Protein 4RKS (pdb70)

B-factor: mean 32.68, std 11.6, range [15.78, 105.7]

InterPro domains:
  IPR014721 Small ribosomal subunit protein uS5 domain 2-type fold, subgroup [G3DSA:3.30.230.10] (2-177)
  IPR020568 Ribosomal protein uS5 domain 2-type superfamily [SSF54211] (7-161)
  IPR036554 GHMP kinase, C-terminal domain superfamily [G3DSA:3.30.70.890] (185-306)
  IPR036554 GHMP kinase, C-terminal domain superfamily [SSF55060] (191-299)
  IPR048470 Mevalonate-3-kinase, C-terminal domain [PF21433] (186-290)
  IPR048471 Mevalonate-3-kinase [NF040848] (1-317)
  IPR053859 Diphosphomevalonate decarboxylase-like N-terminal domain [PF22700] (10-156)

Foldseek 3Di:
DFFKWKWKWFAKDWLQFFAAALDLQLRATQFKTKIFGKDAPVNQQIKMKMKGADPAEWEEWQNHTDPCVSCLVVQLLQVLLVLCCVQHVGSHMYMYMDGGPDDIDFHLRSLLRVLQRSCLSVVPDDSQVSLSSSCSRPVNNLNTAFFGMWMWGDNNPDIGIDHQDALVLQPQKWKKKWAADDDFDDSVCRNVQLVVFPCNVVSRVVSVVLVVVLSVCSVVSVVLVSQQSSQVSQVVSQVSCVVSPHHQQDDLNVVVVVVQVVCCVVANKHWHDHGHNMIMIMHGNVCQVVVQPDDPSVRTHIGMMGGHGHMHIDNGD/DDAAFFKWKWKWFFKAWLQFFAAALDLQLRATQFKTKIAGKDFPVNQQIKMKMKGADPAEWEEEQRHTDPDCVPLVVQLLQVLQVLCCVRHVGSGIYMYMYGGDDDHRVQLRVLLRVLQRSCLSVVVDDSFVSVSSSVSSPNVNLCTAFHGMWMWGDNRPDTGIDDQDALVLCVQKKKKKWAADDDFDDSVVRRVQLCPFPCNVVSSVVSVVLVVVLSVCSVVSVVLSSLQSSQVSQVVSQVSSVVRPHHQQDDLNVVQVVVVVVCCVVPNKHWHDHRHNMIMIMHGNVCQVVVQPDDCSSRTDIDMMGGHGHMHIDNTD

Radius of gyration: 27.91 Å; Cα contacts (8 Å, |Δi|>4): 1442; chains: 2; bounding box: 72×51×67 Å

GO terms:
  GO:0016773 phosphotransferase activity, alcohol group as acceptor (F, IDA)
  GO:0019287 isopentenyl diphosphate biosynthetic process, mevalonate pathway (P, IDA)

Solvent-accessible surface area: 26992 Å² total; per-residue (Å²): 138,113,89,10,0,2,1,2,0,27,10,24,1,1,1,0,5,16,0,0,32,46,58,113,69,74,44,19,2,37,4,3,4,2,0,1,0,20,0,28,70,59,22,52,10,43,0,22,5,13,0,11,21,16,157,52,54,57,3,32,28,39,44,96,95,33,119,16,125,65,99,30,1,60,102,3,7,81,150,7,27,81,9,0,80,144,12,12,45,40,131,45,3,0,2,8,0,14,10,56,65,42,91,65,14,63,32,24,0,1,0,0,0,0,0,6,0,0,31,14,31,86,109,117,44,66,43,45,83,0,1,73,42,0,7,18,11,14,24,17,0,1,22,0,15,32,2,0,0,0,0,12,53,16,94,8,165,146,13,114,1,45,122,26,22,86,33,127,32,4,96,39,42,17,4,0,10,0,43,14,133,46,93,115,42,76,50,90,51,6,18,116,21,0,63,151,16,139,109,7,87,45,1,71,149,73,0,48,96,30,0,97,88,0,80,95,68,14,152,106,93,52,6,61,10,1,3,60,8,0,24,112,0,0,80,47,8,2,61,11,0,117,71,33,69,3,69,6,20,89,119,44,0,85,95,0,14,61,73,0,148,100,18,69,166,91,22,38,0,3,7,4,0,30,10,4,11,40,0,22,0,3,0,36,52,150,25,6,112,127,0,68,80,22,105,94,17,46,64,10,170,57,124,53,5,118,15,22,24,22,20,106,83,92,167,36,34,132,114,101,81,56,68,7,1,5,3,8,0,26,0,4,0,0,0,0,5,16,0,0,22,46,62,106,85,63,27,15,2,43,5,3,3,1,0,1,0,2,0,33,74,53,19,45,10,48,0,42,2,39,0,16,10,27,147,50,58,58,1,51,76,86,36,96,73,15,122,100,120,39,63,30,9,84,108,3,13,104,144,9,30,74,2,0,74,107,8,11,52,40,123,43,2,0,6,27,6,50,49,70,45,35,48,15,13,40,70,17,0,10,0,0,0,1,0,4,0,0,26,8,13,55,115,118,40,65,44,41,85,0,2,75,41,0,7,15,33,7,19,15,0,2,22,0,12,25,3,2,0,0,0,10,58,22,104,20,157,120,10,116,0,66,125,27,21,84,32,126,31,5,90,40,43,11,3,0,7,0,43,17,143,53,152,88,45,80,46,61,49,5,13,125,36,0,61,147,12,142,100,12,86,46,1,79,144,73,0,45,90,13,0,91,82,0,44,98,72,11,139,110,88,56,6,63,11,1,2,55,7,0,31,89,0,0,69,44,7,2,58,9,0,117,64,12,69,3,66,6,12,92,106,44,0,100,92,0,12,70,78,0,104,104,16,88,168,98,25,26,4,1,7,4,0,15,12,2,10,18,0,2,0,3,0,32,47,147,23,8,117,132,0,73,81,20,105,92,15,48,68,9,164,69,92,59,2,120,15,24,23,22,22,105,74,43,134,20,20

Nearest PDB structures (foldseek):
  4rks-assembly1_A  TM=1.003E+00  e=1.716E-68  Thermoplasma acidophilum DSM 1728
  4rkz-assembly1_A  TM=9.941E-01  e=1.306E-64  Thermoplasma acidophilum DSM 1728
  4rkz-assembly2_B  TM=9.879E-01  e=4.671E-62  Thermoplasma acidophilum DSM 1728
  3qt8-assembly1_B  TM=8.138E-01  e=3.590E-22  Staphylococcus epidermidis
  4dpt-assembly1_A  TM=8.075E-01  e=1.561E-21  Staphylococcus epidermidis

Structure (mmCIF, N/CA/C/O backbone):
data_4RKS
#
_entry.id   4RKS
#
_cell.length_a   147.990
_cell.length_b   61.190
_cell.length_c   103.950
_cell.angle_alpha   90.000
_cell.angle_beta   123.220
_cell.angle_gamma   90.000
#
_symmetry.space_group_name_H-M   'C 1 2 1'
#
loop_
_entity.id
_entity.type
_entity.pdbx_description
1 polymer 'Putative uncharacterized protein Ta1305'
2 non-polymer (R)-MEVALONATE
3 non-polymer 'SULFATE ION'
4 non-polymer 'ACETATE ION'
5 non-polymer GLYCEROL
6 water water
#
loop_
_atom_site.group_PDB
_atom_site.id
_atom_site.type_symbol
_atom_site.label_atom_id
_atom_site.label_alt_id
_atom_site.label_comp_id
_atom_site.label_asym_id
_atom_site.label_entity_id
_atom_site.label_seq_id
_atom_site.pdbx_PDB_ins_code
_atom_site.Cartn_x
_atom_site.Cartn_y
_atom_site.Cartn_z
_atom_site.occupancy
_atom_site.B_iso_or_equiv
_atom_site.auth_seq_id
_atom_site.auth_comp_id
_atom_site.auth_asym_id
_atom_site.auth_atom_id
_atom_site.pdbx_PDB_model_num
ATOM 1 N N . THR A 1 21 ? 17.181 10.986 -5.983 1.00 47.95 2 THR A N 1
ATOM 2 C CA . THR A 1 21 ? 18.359 11.784 -5.663 1.00 42.15 2 THR A CA 1
ATOM 3 C C . THR A 1 21 ? 18.474 12.069 -4.162 1.00 43.53 2 THR A C 1
ATOM 4 O O . THR A 1 21 ? 17.528 11.866 -3.401 1.00 45.14 2 THR A O 1
ATOM 8 N N . TYR A 1 22 ? 19.651 12.526 -3.741 1.00 40.76 3 TYR A N 1
ATOM 9 C CA . TYR A 1 22 ? 19.892 12.911 -2.350 1.00 32.33 3 TYR A CA 1
ATOM 10 C C . TYR A 1 22 ? 19.986 14.428 -2.224 1.00 28.13 3 TYR A C 1
ATOM 11 O O . TYR A 1 22 ? 19.952 15.138 -3.228 1.00 25.74 3 TYR A O 1
ATOM 20 N N . ARG A 1 23 ? 20.115 14.923 -0.994 1.00 25.42 4 ARG A N 1
ATOM 21 C CA . ARG A 1 23 ? 20.218 16.366 -0.760 1.00 21.95 4 ARG A CA 1
ATOM 22 C C . ARG A 1 23 ? 21.584 16.798 -0.225 1.00 21.62 4 ARG A C 1
ATOM 23 O O . ARG A 1 23 ? 22.013 17.913 -0.471 1.00 21.03 4 ARG A O 1
ATOM 31 N N . SER A 1 24 ? 22.270 15.910 0.495 1.00 20.72 5 SER A N 1
ATOM 32 C CA . SER A 1 24 ? 23.540 16.264 1.110 1.00 20.63 5 SER A CA 1
ATOM 33 C C . SER A 1 24 ? 24.388 15.052 1.469 1.00 22.90 5 SER A C 1
ATOM 34 O O . SER A 1 24 ? 23.894 13.928 1.550 1.00 20.31 5 SER A O 1
ATOM 37 N N . ILE A 1 25 ? 25.671 15.289 1.701 1.00 20.34 6 ILE A N 1
ATOM 38 C CA . ILE A 1 25 ? 26.542 14.243 2.225 1.00 25.23 6 ILE A CA 1
ATOM 39 C C . ILE A 1 25 ? 27.540 14.866 3.188 1.00 24.06 6 ILE A C 1
ATOM 40 O O . ILE A 1 25 ? 28.008 15.977 2.973 1.00 20.25 6 ILE A O 1
ATOM 45 N N . GLY A 1 26 ? 27.839 14.155 4.268 1.00 19.44 7 GLY A N 1
ATOM 46 C CA . GLY A 1 26 ? 28.822 14.608 5.225 1.00 21.03 7 GLY A CA 1
ATOM 47 C C . GLY A 1 26 ? 30.088 13.776 5.205 1.00 18.40 7 GLY A C 1
ATOM 48 O O . GLY A 1 26 ? 30.083 12.616 4.780 1.00 19.30 7 GLY A O 1
ATOM 49 N N . SER A 1 27 ? 31.181 14.363 5.668 1.00 18.83 8 SER A N 1
ATOM 50 C CA . SER A 1 27 ? 32.455 13.642 5.734 1.00 20.36 8 SER A CA 1
ATOM 51 C C . SER A 1 27 ? 33.310 14.189 6.865 1.00 19.80 8 SER A C 1
ATOM 52 O O . SER A 1 27 ? 32.978 15.216 7.443 1.00 25.28 8 SER A O 1
ATOM 55 N N . THR A 1 28 ? 34.414 13.504 7.163 1.00 16.75 9 THR A N 1
ATOM 56 C CA . THR A 1 28 ? 35.307 13.850 8.277 1.00 18.85 9 THR A CA 1
ATOM 57 C C . THR A 1 28 ? 36.764 13.534 7.887 1.00 16.58 9 THR A C 1
ATOM 58 O O . THR A 1 28 ? 37.023 12.485 7.330 1.00 22.78 9 THR A O 1
ATOM 62 N N . ALA A 1 29 ? 37.708 14.428 8.165 1.00 21.60 10 ALA A N 1
ATOM 63 C CA . ALA A 1 29 ? 39.130 14.069 8.043 1.00 19.82 10 ALA A CA 1
ATOM 64 C C . ALA A 1 29 ? 39.913 14.615 9.238 1.00 18.75 10 ALA A C 1
ATOM 65 O O . ALA A 1 29 ? 39.381 15.418 10.030 1.00 16.43 10 ALA A O 1
ATOM 67 N N . TYR A 1 30 ? 41.172 14.189 9.361 1.00 20.20 11 TYR A N 1
ATOM 68 C CA . TYR A 1 30 ? 42.028 14.533 10.499 1.00 21.76 11 TYR A CA 1
ATOM 69 C C . TYR A 1 30 ? 43.216 15.373 10.057 1.00 22.46 11 TYR A C 1
ATOM 70 O O . TYR A 1 30 ? 43.727 15.178 8.954 1.00 23.75 11 TYR A O 1
ATOM 79 N N . PRO A 1 31 ? 43.664 16.301 10.923 1.00 19.23 12 PRO A N 1
ATOM 80 C CA . PRO A 1 31 ? 44.807 17.162 10.609 1.00 16.80 12 PRO A CA 1
ATOM 81 C C . PRO A 1 31 ? 46.111 16.384 10.526 1.00 18.33 12 PRO A C 1
ATOM 82 O O . PRO A 1 31 ? 46.191 15.191 10.838 1.00 20.18 12 PRO A O 1
ATOM 86 N N . THR A 1 32 ? 47.152 17.054 10.052 1.00 19.64 13 THR A N 1
ATOM 87 C CA . THR A 1 32 ? 48.380 16.348 9.752 1.00 17.22 13 THR A CA 1
ATOM 88 C C . THR A 1 32 ? 49.612 17.055 10.321 1.00 25.70 13 THR A C 1
ATOM 89 O O . THR A 1 32 ? 49.571 18.248 10.657 1.00 26.34 13 THR A O 1
ATOM 93 N N . ILE A 1 33 ? 50.685 16.280 10.451 1.00 18.38 14 ILE A N 1
ATOM 94 C CA . ILE A 1 33 ? 52.007 16.757 10.860 1.00 20.93 14 ILE A CA 1
ATOM 95 C C . ILE A 1 33 ? 53.031 16.292 9.832 1.00 23.51 14 ILE A C 1
ATOM 96 O O . ILE A 1 33 ? 53.081 15.101 9.495 1.00 21.77 14 ILE A O 1
ATOM 101 N N . GLY A 1 34 ? 53.838 17.214 9.321 1.00 21.04 15 GLY A N 1
ATOM 102 C CA . GLY A 1 34 ? 54.918 16.844 8.418 1.00 19.77 15 GLY A CA 1
ATOM 103 C C . GLY A 1 34 ? 56.011 16.009 9.087 1.00 20.54 15 GLY A C 1
ATOM 104 O O . GLY A 1 34 ? 56.370 16.245 10.234 1.00 20.64 15 GLY A O 1
ATOM 105 N N . VAL A 1 35 ? 56.540 15.029 8.361 1.00 22.03 16 VAL A N 1
ATOM 106 C CA . VAL A 1 35 ? 57.651 14.192 8.833 1.00 19.43 16 VAL A CA 1
ATOM 107 C C . VAL A 1 35 ? 58.915 14.435 7.991 1.00 21.06 16 VAL A C 1
ATOM 108 O O . VAL A 1 35 ? 60.035 14.517 8.517 1.00 25.51 16 VAL A O 1
ATOM 112 N N . VAL A 1 36 ? 58.734 14.534 6.681 1.00 23.76 17 VAL A N 1
ATOM 113 C CA . VAL A 1 36 ? 59.729 15.174 5.807 1.00 20.08 17 VAL A CA 1
ATOM 114 C C . VAL A 1 36 ? 59.036 16.433 5.327 1.00 20.00 17 VAL A C 1
ATOM 115 O O . VAL A 1 36 ? 57.984 16.366 4.676 1.00 19.59 17 VAL A O 1
ATOM 119 N N . LEU A 1 37 ? 59.602 17.576 5.693 1.00 20.44 18 LEU A N 1
ATOM 120 C CA . LEU A 1 37 ? 58.863 18.824 5.716 1.00 24.16 18 LEU A CA 1
ATOM 121 C C . LEU A 1 37 ? 58.842 19.504 4.365 1.00 33.55 18 LEU A C 1
ATOM 122 O O . LEU A 1 37 ? 59.887 19.662 3.737 1.00 20.91 18 LEU A O 1
ATOM 127 N N . LEU A 1 38 ? 57.654 19.935 3.936 1.00 20.21 19 LEU A N 1
ATOM 128 C CA . LEU A 1 38 ? 57.518 20.582 2.635 1.00 21.15 19 LEU A CA 1
ATOM 129 C C . LEU A 1 38 ? 57.815 22.083 2.657 1.00 22.99 19 LEU A C 1
ATOM 130 O O . LEU A 1 38 ? 57.300 22.822 3.491 1.00 24.71 19 LEU A O 1
ATOM 135 N N . GLY A 1 39 ? 58.646 22.522 1.719 1.00 27.23 20 GLY A N 1
ATOM 136 C CA . GLY A 1 39 ? 58.834 23.932 1.474 1.00 21.78 20 GLY A CA 1
ATOM 137 C C . GLY A 1 39 ? 58.926 24.170 -0.012 1.00 27.03 20 GLY A C 1
ATOM 138 O O . GL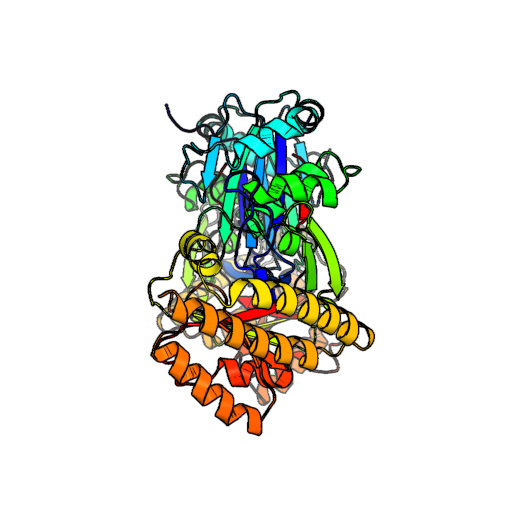Y A 1 39 ? 59.859 23.686 -0.668 1.00 28.45 20 GLY A O 1
ATOM 139 N N . GLY A 1 40 ? 57.963 24.914 -0.551 1.00 29.90 21 GLY A N 1
ATOM 140 C CA . GLY A 1 40 ? 57.980 25.258 -1.961 1.00 27.11 21 GLY A CA 1
ATOM 141 C C . GLY A 1 40 ? 56.809 24.672 -2.720 1.00 31.71 21 GLY A C 1
ATOM 142 O O . GLY A 1 40 ? 56.539 23.471 -2.655 1.00 26.07 21 GLY A O 1
ATOM 143 N N . ILE A 1 41 ? 56.124 25.535 -3.462 1.00 27.99 22 ILE A N 1
ATOM 144 C CA . ILE A 1 41 ? 54.962 25.155 -4.248 1.00 24.03 22 ILE A CA 1
ATOM 145 C C . ILE A 1 41 ? 55.184 25.602 -5.710 1.00 30.99 22 ILE A C 1
ATOM 146 O O . ILE A 1 41 ? 55.644 26.717 -5.961 1.00 30.62 22 ILE A O 1
ATOM 151 N N . ALA A 1 42 ? 54.891 24.722 -6.665 1.00 29.17 23 ALA A N 1
ATOM 152 C CA . ALA A 1 42 ? 55.215 24.971 -8.080 1.00 28.63 23 ALA A CA 1
ATOM 153 C C . ALA A 1 42 ? 54.438 26.132 -8.678 1.00 30.03 23 ALA A C 1
ATOM 154 O O . ALA A 1 42 ? 54.925 26.828 -9.567 1.00 29.39 23 ALA A O 1
ATOM 156 N N . ASN A 1 43 ? 53.230 26.332 -8.175 1.00 32.73 24 ASN A N 1
ATOM 157 C CA . ASN A 1 43 ? 52.306 27.301 -8.741 1.00 40.17 24 ASN A CA 1
ATOM 158 C C . ASN A 1 43 ? 51.209 27.657 -7.728 1.00 37.52 24 ASN A C 1
ATOM 159 O O . ASN A 1 43 ? 50.702 26.780 -7.038 1.00 40.85 24 ASN A O 1
ATOM 164 N N . PRO A 1 44 ? 50.852 28.946 -7.626 1.00 40.64 25 PRO A N 1
ATOM 165 C CA . PRO A 1 44 ? 49.873 29.423 -6.630 1.00 41.79 25 PRO A CA 1
ATOM 166 C C . PRO A 1 44 ? 48.443 28.889 -6.797 1.00 41.63 25 PRO A C 1
ATOM 167 O O . PRO A 1 44 ? 47.653 28.941 -5.848 1.00 40.71 25 PRO A O 1
ATOM 171 N N . VAL A 1 45 ? 48.107 28.397 -7.981 1.00 37.56 26 VAL A N 1
ATOM 172 C CA . VAL A 1 45 ? 46.762 27.890 -8.218 1.00 41.90 26 VAL A CA 1
ATOM 173 C C . VAL A 1 45 ? 46.654 26.385 -7.944 1.00 39.46 26 VAL A C 1
ATOM 174 O O . VAL A 1 45 ? 45.879 25.965 -7.088 1.00 44.38 26 VAL A O 1
ATOM 178 N N . THR A 1 46 ? 47.435 25.586 -8.670 1.00 31.37 27 THR A N 1
ATOM 179 C CA . THR A 1 46 ? 47.415 24.134 -8.539 1.00 37.00 27 THR A CA 1
ATOM 180 C C . THR A 1 46 ? 48.103 23.653 -7.263 1.00 27.03 27 THR A C 1
ATOM 181 O O . THR A 1 46 ? 47.790 22.579 -6.739 1.00 27.88 27 THR A O 1
ATOM 185 N N . ARG A 1 47 ? 49.066 24.446 -6.805 1.00 30.60 28 ARG A N 1
ATOM 186 C CA . ARG A 1 47 ? 49.781 24.239 -5.546 1.00 30.32 28 ARG A CA 1
ATOM 187 C C . ARG A 1 47 ? 50.506 22.902 -5.453 1.00 28.47 28 ARG A C 1
ATOM 188 O O . ARG A 1 47 ? 50.640 22.347 -4.365 1.00 28.23 28 ARG A O 1
ATOM 196 N N . THR A 1 48 ? 51.007 22.406 -6.582 1.00 29.37 29 THR A N 1
ATOM 197 C CA . THR A 1 48 ? 51.851 21.207 -6.581 1.00 29.26 29 THR A CA 1
ATOM 198 C C . THR A 1 48 ? 53.139 21.402 -5.755 1.00 26.89 29 THR A C 1
ATOM 199 O O . THR A 1 48 ? 53.848 22.383 -5.941 1.00 30.33 29 THR A O 1
ATOM 203 N N . PRO A 1 49 ? 53.434 20.468 -4.830 1.00 27.53 30 PRO A N 1
ATOM 204 C CA . PRO A 1 49 ? 54.672 20.519 -4.033 1.00 28.44 30 PRO A CA 1
ATOM 205 C C . PRO A 1 49 ? 55.931 20.512 -4.912 1.00 26.62 30 PRO A C 1
ATOM 206 O O . PRO A 1 49 ? 56.015 19.691 -5.823 1.00 21.35 30 PRO A O 1
ATOM 210 N N . LEU A 1 50 ? 56.888 21.394 -4.642 1.00 27.62 31 LEU A N 1
ATOM 211 C CA . LEU A 1 50 ? 58.105 21.438 -5.456 1.00 30.55 31 LEU A CA 1
ATOM 212 C C . LEU A 1 50 ? 58.983 20.210 -5.265 1.00 31.68 31 LEU A C 1
ATOM 213 O O . LEU A 1 50 ? 59.799 19.883 -6.124 1.00 31.53 31 LEU A O 1
ATOM 218 N N . HIS A 1 51 ? 58.825 19.524 -4.136 1.00 26.75 32 HIS A N 1
ATOM 219 C CA . HIS A 1 51 ? 59.680 18.382 -3.859 1.00 23.64 32 HIS A CA 1
ATOM 220 C C . HIS A 1 51 ? 58.978 17.339 -2.996 1.00 25.89 32 HIS A C 1
ATOM 221 O O . HIS A 1 51 ? 57.864 17.566 -2.516 1.00 22.28 32 HIS A O 1
ATOM 228 N N . THR A 1 52 ? 59.632 16.197 -2.809 1.00 20.17 33 THR A N 1
ATOM 229 C CA . THR A 1 52 ? 59.046 15.078 -2.056 1.00 28.63 33 THR A CA 1
ATOM 230 C C . THR A 1 52 ? 58.934 15.378 -0.552 1.00 26.64 33 THR A C 1
ATOM 231 O O . THR A 1 52 ? 59.840 15.960 0.031 1.00 27.23 33 THR A O 1
ATOM 235 N N . SER A 1 53 ? 57.813 15.004 0.058 1.00 28.00 34 SER A N 1
ATOM 236 C CA . SER A 1 53 ? 57.612 15.204 1.493 1.00 29.56 34 SER A CA 1
ATOM 237 C C . SER A 1 53 ? 56.947 13.975 2.093 1.00 28.12 34 SER A C 1
ATOM 238 O O . SER A 1 53 ? 56.563 13.067 1.368 1.00 21.85 34 SER A O 1
ATOM 241 N N . ALA A 1 54 ? 56.828 13.949 3.419 1.00 18.85 35 ALA A N 1
ATOM 242 C CA . ALA A 1 54 ? 56.149 12.861 4.116 1.00 24.33 35 ALA A CA 1
ATOM 243 C C . ALA A 1 54 ? 55.382 13.393 5.334 1.00 23.01 35 ALA A C 1
ATOM 244 O O . ALA A 1 54 ? 55.699 14.454 5.870 1.00 20.31 35 ALA A O 1
ATOM 246 N N . GLY A 1 55 ? 54.364 12.665 5.770 1.00 18.06 36 GLY A N 1
ATOM 247 C CA . GLY A 1 55 ? 53.594 13.136 6.903 1.00 20.46 36 GLY A CA 1
ATOM 248 C C . GLY A 1 55 ? 52.748 12.082 7.584 1.00 25.32 36 GLY A C 1
ATOM 249 O O . GLY A 1 55 ? 52.621 10.956 7.097 1.00 17.55 36 GLY A O 1
ATOM 250 N N . ILE A 1 56 ? 52.160 12.467 8.714 1.00 17.58 37 ILE A N 1
ATOM 251 C CA . ILE A 1 56 ? 51.221 11.616 9.455 1.00 17.34 37 ILE A CA 1
ATOM 252 C C . ILE A 1 56 ? 49.917 12.366 9.688 1.00 19.08 37 ILE A C 1
ATOM 253 O O . ILE A 1 56 ? 49.935 13.586 9.845 1.00 26.82 37 ILE A O 1
ATOM 258 N N . ALA A 1 57 ? 48.797 11.649 9.725 1.00 18.95 38 ALA A N 1
ATOM 259 C CA . ALA A 1 57 ? 47.549 12.216 10.233 1.00 16.63 38 ALA A CA 1
ATOM 260 C C . ALA A 1 57 ? 47.458 11.952 11.738 1.00 21.36 38 ALA A C 1
ATOM 261 O O . ALA A 1 57 ? 47.866 10.891 12.206 1.00 19.55 38 ALA A O 1
ATOM 263 N N . TYR A 1 58 ? 46.941 12.916 12.497 1.00 20.64 39 TYR A N 1
ATOM 264 C CA . TYR A 1 58 ? 46.805 12.734 13.945 1.00 21.36 39 TYR A CA 1
ATOM 265 C C . TYR A 1 58 ? 45.418 13.144 14.434 1.00 25.81 39 TYR A C 1
ATOM 266 O O . TYR A 1 58 ? 44.676 13.833 13.725 1.00 18.91 39 TYR A O 1
ATOM 275 N N . SER A 1 59 ? 45.076 12.713 15.648 1.00 16.63 40 SER A N 1
ATOM 276 C CA . SER A 1 59 ? 43.955 13.295 16.381 1.00 19.13 40 SER A CA 1
ATOM 277 C C . SER A 1 59 ? 44.318 13.160 17.854 1.00 22.98 40 SER A C 1
ATOM 278 O O . SER A 1 59 ? 45.488 12.966 18.164 1.00 21.18 40 SER A O 1
ATOM 281 N N . ASP A 1 60 ? 43.337 13.251 18.754 1.00 22.72 41 ASP A N 1
ATOM 282 C CA . ASP A 1 60 ? 43.562 12.803 20.135 1.00 23.80 41 ASP A CA 1
ATOM 283 C C . ASP A 1 60 ? 43.030 11.373 20.254 1.00 28.07 41 ASP A C 1
ATOM 284 O O . ASP A 1 60 ? 42.611 10.797 19.253 1.00 23.05 41 ASP A O 1
ATOM 289 N N . SER A 1 61 ? 43.034 10.801 21.456 1.00 28.30 42 SER A N 1
ATOM 290 C CA . SER A 1 61 ? 42.674 9.389 21.634 1.00 31.61 42 SER A CA 1
ATOM 291 C C . SER A 1 61 ? 41.201 9.127 21.348 1.00 32.90 42 SER A C 1
ATOM 292 O O . SER A 1 61 ? 40.820 8.005 20.969 1.00 30.89 42 SER A O 1
ATOM 295 N N . CYS A 1 62 ? 40.383 10.167 21.489 1.00 28.70 43 CYS A N 1
ATOM 296 C CA A CYS A 1 62 ? 38.941 10.064 21.279 0.74 25.18 43 CYS A CA 1
ATOM 297 C CA B CYS A 1 62 ? 38.949 10.019 21.263 0.26 26.57 43 CYS A CA 1
ATOM 298 C C . CYS A 1 62 ? 38.548 10.328 19.824 1.00 30.38 43 CYS A C 1
ATOM 299 O O . CYS A 1 62 ? 37.412 10.077 19.426 1.00 32.19 43 CYS A O 1
ATOM 304 N N . GLY A 1 63 ? 39.484 10.851 19.039 1.00 29.68 44 GLY A N 1
ATOM 305 C CA . GLY A 1 63 ? 39.192 11.190 17.654 1.00 21.73 44 GLY A CA 1
ATOM 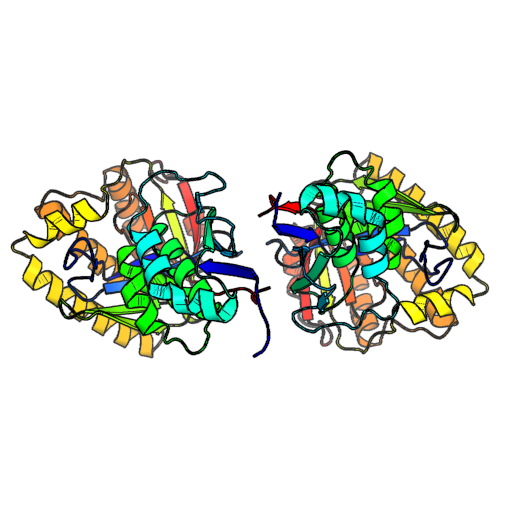306 C C . GLY A 1 63 ? 38.461 12.519 17.516 1.00 25.43 44 GLY A C 1
ATOM 307 O O . GLY A 1 63 ? 37.887 12.812 16.465 1.00 25.68 44 GLY A O 1
ATOM 308 N N . SER A 1 64 ? 38.494 13.330 18.574 1.00 23.04 45 SER A N 1
ATOM 309 C CA . SER A 1 64 ? 37.752 14.578 18.607 1.00 17.31 45 SER A CA 1
ATOM 310 C C . SER A 1 64 ? 38.413 15.740 17.855 1.00 22.79 45 SER A C 1
ATOM 311 O O . SER A 1 64 ? 37.730 16.700 17.500 1.00 22.19 45 SER A O 1
ATOM 314 N N . ILE A 1 65 ? 39.728 15.682 17.651 1.00 23.94 46 ILE A N 1
ATOM 315 C CA . ILE A 1 65 ? 40.402 16.677 16.812 1.00 19.42 46 ILE A CA 1
ATOM 316 C C . ILE A 1 65 ? 40.184 16.291 15.347 1.00 21.05 46 ILE A C 1
ATOM 317 O O . ILE A 1 65 ? 40.665 15.247 14.881 1.00 16.51 46 ILE A O 1
ATOM 322 N N . ARG A 1 66 ? 39.446 17.128 14.624 1.00 22.83 47 ARG A N 1
ATOM 323 C CA . ARG A 1 66 ? 38.938 16.730 13.313 1.00 21.91 47 ARG A CA 1
ATOM 324 C C . ARG A 1 66 ? 38.328 17.896 12.545 1.00 20.75 47 ARG A C 1
ATOM 325 O O . ARG A 1 66 ? 38.035 18.947 13.133 1.00 19.85 47 ARG A O 1
ATOM 333 N N . SER A 1 67 ? 38.126 17.691 11.237 1.00 22.09 48 SER A N 1
ATOM 334 C CA . SER A 1 67 ? 37.317 18.591 10.421 1.00 23.25 48 SER A CA 1
ATOM 335 C C . SER A 1 67 ? 36.079 17.870 9.861 1.00 24.21 48 SER A C 1
ATOM 336 O O . SER A 1 67 ? 36.199 16.812 9.238 1.00 21.69 48 SER A O 1
ATOM 339 N N . GLU A 1 68 ? 34.895 18.437 10.098 1.00 20.81 49 GLU A N 1
ATOM 340 C CA . GLU A 1 68 ? 33.638 17.878 9.566 1.00 21.18 49 GLU A CA 1
ATOM 341 C C . GLU A 1 68 ? 33.042 18.745 8.453 1.00 25.40 49 GLU A C 1
ATOM 342 O O . GLU A 1 68 ? 32.937 19.968 8.571 1.00 26.88 49 GLU A O 1
ATOM 348 N N . THR A 1 69 ? 32.629 18.080 7.386 1.00 24.78 50 THR A N 1
ATOM 349 C CA . THR A 1 69 ? 32.219 18.733 6.153 1.00 26.96 50 THR A CA 1
ATOM 350 C C . THR A 1 69 ? 30.815 18.323 5.763 1.00 23.75 50 THR A C 1
ATOM 351 O O . THR A 1 69 ? 30.427 17.178 5.963 1.00 21.60 50 THR A O 1
ATOM 355 N N . ARG A 1 70 ? 30.060 19.266 5.204 1.00 19.13 51 ARG A N 1
ATOM 356 C CA . ARG A 1 70 ? 28.746 18.990 4.635 1.00 18.91 51 ARG A CA 1
ATOM 357 C C . ARG A 1 70 ? 28.678 19.642 3.243 1.00 22.11 51 ARG A C 1
ATOM 358 O O . ARG A 1 70 ? 28.856 20.862 3.095 1.00 23.34 51 ARG A O 1
ATOM 366 N N . ILE A 1 71 ? 28.462 18.823 2.223 1.00 18.21 52 ILE A N 1
ATOM 367 C CA . ILE A 1 71 ? 28.254 19.329 0.857 1.00 18.61 52 ILE A CA 1
ATOM 368 C C . ILE A 1 71 ? 26.827 19.021 0.461 1.00 22.61 52 ILE A C 1
ATOM 369 O O . ILE A 1 71 ? 26.374 17.881 0.587 1.00 24.13 52 ILE A O 1
ATOM 374 N N . TYR A 1 72 ? 26.096 20.044 0.025 1.00 19.45 53 TYR A N 1
ATOM 375 C CA . TYR A 1 72 ? 24.661 19.879 -0.169 1.00 19.84 53 TYR A CA 1
ATOM 376 C C . TYR A 1 72 ? 24.152 20.664 -1.366 1.00 20.46 53 TYR A C 1
ATOM 377 O O . TYR A 1 72 ? 24.692 21.719 -1.709 1.00 20.65 53 TYR A O 1
ATOM 386 N N . ALA A 1 73 ? 23.114 20.136 -2.012 1.00 20.95 54 ALA A N 1
ATOM 387 C CA . ALA A 1 73 ? 22.436 20.859 -3.095 1.00 26.64 54 ALA A CA 1
ATOM 388 C C . ALA A 1 73 ? 21.952 22.211 -2.587 1.00 25.25 54 ALA A C 1
ATOM 389 O O . ALA A 1 73 ? 21.499 22.312 -1.442 1.00 22.87 54 ALA A O 1
ATOM 391 N N . ASP A 1 74 ? 22.014 23.228 -3.443 1.00 22.41 55 ASP A N 1
ATOM 392 C CA . ASP A 1 74 ? 21.683 24.594 -3.026 1.00 26.10 55 ASP A CA 1
ATOM 393 C C . ASP A 1 74 ? 21.258 25.447 -4.235 1.00 23.64 55 ASP A C 1
ATOM 394 O O . ASP A 1 74 ? 21.457 25.042 -5.378 1.00 29.72 55 ASP A O 1
ATOM 399 N N . GLU A 1 75 ? 20.632 26.599 -3.997 1.00 24.22 56 GLU A N 1
ATOM 400 C CA . GLU A 1 75 ? 20.209 27.457 -5.105 1.00 28.08 56 GLU A CA 1
ATOM 401 C C . GLU A 1 75 ? 21.356 28.309 -5.636 1.00 30.14 56 GLU A C 1
ATOM 402 O O . GLU A 1 75 ? 21.344 28.750 -6.789 1.00 26.94 56 GLU A O 1
ATOM 408 N N . ALA A 1 76 ? 22.330 28.553 -4.769 1.00 28.95 57 ALA A N 1
ATOM 409 C CA . ALA A 1 76 ? 23.519 29.320 -5.095 1.00 25.93 57 ALA A CA 1
ATOM 410 C C . ALA A 1 76 ? 24.677 28.747 -4.295 1.00 25.42 57 ALA A C 1
ATOM 411 O O . ALA A 1 76 ? 24.461 28.075 -3.289 1.00 27.44 57 ALA A O 1
ATOM 413 N N . THR A 1 77 ? 25.904 28.992 -4.738 1.00 23.69 58 THR A N 1
ATOM 414 C CA . THR A 1 77 ? 27.052 28.386 -4.081 1.00 26.73 58 THR A CA 1
ATOM 415 C C . THR A 1 77 ? 27.524 29.218 -2.883 1.00 28.66 58 THR A C 1
ATOM 416 O O . THR A 1 77 ? 27.889 30.390 -3.025 1.00 23.38 58 THR A O 1
ATOM 420 N N . HIS A 1 78 ? 27.468 28.605 -1.706 1.00 22.34 59 HIS A N 1
ATOM 421 C CA . HIS A 1 78 ? 27.964 29.205 -0.465 1.00 24.99 59 HIS A CA 1
ATOM 422 C C . HIS A 1 78 ? 29.097 28.374 0.131 1.00 23.89 59 HIS A C 1
ATOM 423 O O . HIS A 1 78 ? 29.072 27.141 0.094 1.00 21.61 59 HIS A O 1
ATOM 430 N N . ILE A 1 79 ? 30.090 29.065 0.680 1.00 22.28 60 ILE A N 1
ATOM 431 C CA . ILE A 1 79 ? 31.189 28.434 1.403 1.00 20.95 60 ILE A CA 1
ATOM 432 C C . ILE A 1 79 ? 31.165 28.966 2.823 1.00 20.98 60 ILE A C 1
ATOM 433 O O . ILE A 1 79 ? 31.185 30.178 3.020 1.00 21.52 60 ILE A O 1
ATOM 438 N N . TYR A 1 80 ? 31.120 28.074 3.803 1.00 20.46 61 TYR A N 1
ATOM 439 C CA . TYR A 1 80 ? 31.106 28.472 5.212 1.00 27.29 61 TYR A CA 1
ATOM 440 C C . TYR A 1 80 ? 32.232 27.799 5.993 1.00 26.18 61 TYR A C 1
ATOM 441 O O . TYR A 1 80 ? 32.417 26.588 5.890 1.00 24.41 61 TYR A O 1
ATOM 450 N N . PHE A 1 81 ? 32.943 28.590 6.800 1.00 22.23 62 PHE A N 1
ATOM 451 C CA . PHE A 1 81 ? 33.967 28.085 7.712 1.00 22.46 62 PHE A CA 1
ATOM 452 C C . PHE A 1 81 ? 33.577 28.379 9.154 1.00 26.62 62 PHE A C 1
ATOM 453 O O . PHE A 1 81 ? 33.570 29.533 9.575 1.00 30.22 62 PHE A O 1
ATOM 461 N N . ASN A 1 82 ? 33.241 27.324 9.892 1.00 36.07 63 ASN A N 1
ATOM 462 C CA . ASN A 1 82 ? 32.663 27.428 11.232 1.00 39.67 63 ASN A CA 1
ATOM 463 C C . ASN A 1 82 ? 31.533 28.451 11.327 1.00 38.86 63 ASN A C 1
ATOM 464 O O . ASN A 1 82 ? 31.444 29.206 12.290 1.00 33.26 63 ASN A O 1
ATOM 469 N N . GLY A 1 83 ? 30.667 28.470 10.324 1.00 32.64 64 GLY A N 1
ATOM 470 C CA . GLY A 1 83 ? 29.511 29.342 10.349 1.00 29.88 64 GLY A CA 1
ATOM 471 C C . GLY A 1 83 ? 29.773 30.715 9.749 1.00 30.98 64 GLY A C 1
ATOM 472 O O . GLY A 1 83 ? 28.850 31.515 9.620 1.00 36.96 64 GLY A O 1
ATOM 473 N N . THR A 1 84 ? 31.020 30.999 9.384 1.00 23.79 65 THR A N 1
ATOM 474 C CA . THR A 1 84 ? 31.345 32.297 8.787 1.00 27.22 65 THR A CA 1
ATOM 475 C C . THR A 1 84 ? 31.468 32.170 7.275 1.00 22.08 65 THR A C 1
ATOM 476 O O . THR A 1 84 ? 32.288 31.397 6.774 1.00 23.74 65 THR A O 1
ATOM 480 N N . GLU A 1 85 ? 30.660 32.931 6.544 1.00 25.94 66 GLU A N 1
ATOM 481 C CA . GLU A 1 85 ? 30.670 32.799 5.096 1.00 25.13 66 GLU A CA 1
ATOM 482 C C . GLU A 1 85 ? 31.979 33.329 4.520 1.00 26.68 66 GLU A C 1
ATOM 483 O O . GLU A 1 85 ? 32.571 34.271 5.030 1.00 26.55 66 GLU A O 1
ATOM 489 N N . SER A 1 86 ? 32.444 32.685 3.465 1.00 24.13 67 SER A N 1
ATOM 490 C CA . SER A 1 86 ? 33.671 33.075 2.802 1.00 23.81 67 SER A CA 1
ATOM 491 C C . SER A 1 86 ? 33.323 33.472 1.391 1.00 29.37 67 SER A C 1
ATOM 492 O O . SER A 1 86 ? 32.550 32.774 0.739 1.00 26.33 67 SER A O 1
ATOM 495 N N . THR A 1 87 ? 33.870 34.581 0.905 1.00 27.94 68 THR A N 1
ATOM 496 C CA . THR A 1 87 ? 33.613 34.964 -0.478 1.00 29.93 68 THR A CA 1
ATOM 497 C C . THR A 1 87 ? 34.389 34.085 -1.451 1.00 33.77 68 THR A C 1
ATOM 498 O O . THR A 1 87 ? 34.219 34.240 -2.663 1.00 35.87 68 THR A O 1
ATOM 502 N N . ASP A 1 88 ? 35.233 33.191 -0.911 1.00 37.85 69 ASP A N 1
ATOM 503 C CA . ASP A 1 88 ? 36.047 32.230 -1.682 1.00 39.54 69 ASP A CA 1
ATOM 504 C C . ASP A 1 88 ? 36.493 32.834 -3.010 1.00 49.07 69 ASP A C 1
ATOM 505 O O . ASP A 1 88 ? 36.324 32.237 -4.074 1.00 49.32 69 ASP A O 1
ATOM 510 N N . ASP A 1 89 ? 37.040 34.043 -2.942 1.00 54.21 70 ASP A N 1
ATOM 511 C CA . ASP A 1 89 ? 37.169 34.873 -4.136 1.00 55.57 70 ASP A CA 1
ATOM 512 C C . ASP A 1 89 ? 38.274 34.391 -5.082 1.00 56.23 70 ASP A C 1
ATOM 513 O O . ASP A 1 89 ? 38.368 34.850 -6.223 1.00 53.41 70 ASP A O 1
ATOM 518 N N . ASN A 1 90 ? 39.113 33.480 -4.598 1.00 57.58 71 ASN A N 1
ATOM 519 C CA . ASN A 1 90 ? 40.104 32.821 -5.441 1.00 63.25 71 ASN A CA 1
ATOM 520 C C . ASN A 1 90 ? 39.485 31.618 -6.170 1.00 65.81 71 ASN A C 1
ATOM 521 O O . ASN A 1 90 ? 40.111 31.019 -7.056 1.00 58.23 71 ASN A O 1
ATOM 523 N N . ARG A 1 91 ? 38.247 31.290 -5.789 1.00 65.12 72 ARG A N 1
ATOM 524 C CA . ARG A 1 91 ? 37.546 30.083 -6.237 1.00 59.41 72 ARG A CA 1
ATOM 525 C C . ARG A 1 91 ? 38.358 28.845 -5.876 1.00 50.51 72 ARG A C 1
ATOM 526 O O . ARG A 1 91 ? 38.377 27.863 -6.614 1.00 45.51 72 ARG A O 1
ATOM 534 N N . SER A 1 92 ? 39.030 28.910 -4.730 1.00 46.09 73 SER A N 1
ATOM 535 C CA . SER A 1 92 ? 39.825 27.801 -4.213 1.00 35.36 73 SER A CA 1
ATOM 536 C C . SER A 1 92 ? 38.971 26.533 -4.019 1.00 31.30 73 SER A C 1
ATOM 537 O O . SER A 1 92 ? 39.240 25.492 -4.619 1.00 26.68 73 SER A O 1
ATOM 540 N N . VAL A 1 93 ? 37.932 26.628 -3.196 1.00 31.40 74 VAL A N 1
ATOM 541 C CA . VAL A 1 93 ? 37.029 25.499 -2.984 1.00 31.49 74 VAL A CA 1
ATOM 542 C C . VAL A 1 93 ? 36.074 25.339 -4.169 1.00 31.35 74 VAL A C 1
ATOM 543 O O . VAL A 1 93 ? 35.786 24.221 -4.598 1.00 24.59 74 VAL A O 1
ATOM 547 N N . ARG A 1 94 ? 35.604 26.458 -4.715 1.00 30.37 75 ARG A N 1
ATOM 548 C CA . ARG A 1 94 ? 34.652 26.412 -5.813 1.00 30.82 75 ARG A CA 1
ATOM 549 C C . ARG A 1 94 ? 35.235 25.765 -7.080 1.00 32.66 75 ARG A C 1
ATOM 550 O O . ARG A 1 94 ? 34.498 25.160 -7.845 1.00 21.13 75 ARG A O 1
ATOM 558 N N . ARG A 1 95 ? 36.547 25.874 -7.281 1.00 35.05 76 ARG A N 1
ATOM 559 C CA . ARG A 1 95 ? 37.228 25.164 -8.374 1.00 41.10 76 ARG A CA 1
ATOM 560 C C . ARG A 1 95 ? 37.010 23.660 -8.314 1.00 34.78 76 ARG A C 1
ATOM 561 O O . ARG A 1 95 ? 36.695 23.030 -9.329 1.00 30.37 76 ARG A O 1
ATOM 569 N N . VAL A 1 96 ? 37.204 23.094 -7.123 1.00 31.19 77 VAL A N 1
ATOM 570 C CA . VAL A 1 96 ? 37.020 21.658 -6.891 1.00 21.60 77 VAL A CA 1
ATOM 571 C C . VAL A 1 96 ? 35.574 21.262 -7.110 1.00 25.56 77 VAL A C 1
ATOM 572 O O . VAL A 1 96 ? 35.273 20.255 -7.763 1.00 26.71 77 VAL A O 1
ATOM 576 N N . LEU A 1 97 ? 34.664 22.040 -6.543 1.00 19.79 78 LEU A N 1
ATOM 577 C CA . LEU A 1 97 ? 33.261 21.721 -6.692 1.00 28.78 78 LEU A CA 1
ATOM 578 C C . LEU A 1 97 ? 32.850 21.734 -8.174 1.00 29.25 78 LEU A C 1
ATOM 579 O O . LEU A 1 97 ? 32.107 20.858 -8.605 1.00 30.12 78 LEU A O 1
ATOM 584 N N . ASP A 1 98 ? 33.345 22.699 -8.951 1.00 30.65 79 ASP A N 1
ATOM 585 C CA . ASP A 1 98 ? 32.993 22.772 -10.375 1.00 34.68 79 ASP A CA 1
ATOM 586 C C . ASP A 1 98 ? 33.541 21.586 -11.165 1.00 30.36 79 ASP A C 1
ATOM 587 O O . ASP A 1 98 ? 32.849 21.046 -12.039 1.00 32.40 79 ASP A O 1
ATOM 592 N N . ARG A 1 99 ? 34.777 21.190 -10.865 1.00 29.82 80 ARG A N 1
ATOM 593 C CA . ARG A 1 99 ? 35.416 20.059 -11.553 1.00 28.17 80 ARG A CA 1
ATOM 594 C C . ARG A 1 99 ? 34.612 18.757 -11.437 1.00 29.07 80 ARG A C 1
ATOM 595 O O . ARG A 1 99 ? 34.600 17.947 -12.366 1.00 29.34 80 ARG A O 1
ATOM 603 N N . TYR A 1 100 ? 33.925 18.560 -10.314 1.00 27.09 81 TYR A N 1
ATOM 604 C CA . TYR A 1 100 ? 33.158 17.331 -10.107 1.00 22.66 81 TYR A CA 1
ATOM 605 C C . TYR A 1 100 ? 31.655 17.581 -10.199 1.00 25.34 81 TYR A C 1
ATOM 606 O O . TYR A 1 100 ? 30.858 16.925 -9.522 1.00 24.85 81 TYR A O 1
ATOM 615 N N . SER A 1 101 ? 31.274 18.524 -11.057 1.00 26.27 82 SER A N 1
ATOM 616 C CA . SER A 1 101 ? 29.870 18.877 -11.217 1.00 29.75 82 SER A CA 1
ATOM 617 C C . SER A 1 101 ? 29.016 17.690 -11.666 1.00 31.98 82 SER A C 1
ATOM 618 O O . SER A 1 101 ? 27.860 17.566 -11.258 1.00 30.16 82 SER A O 1
ATOM 621 N N . SER A 1 102 ? 29.582 16.806 -12.489 1.00 28.76 83 SER A N 1
ATOM 622 C CA . SER A 1 102 ? 28.831 15.642 -12.952 1.00 31.38 83 SER A CA 1
ATOM 623 C C . SER A 1 102 ? 28.497 14.708 -11.793 1.00 32.75 83 SER A C 1
ATOM 624 O O . SER A 1 102 ? 27.417 14.105 -11.758 1.00 30.41 83 SER A O 1
ATOM 627 N N . VAL A 1 103 ? 29.414 14.606 -10.830 1.00 27.61 84 VAL A N 1
ATOM 628 C CA . VAL A 1 103 ? 29.166 13.785 -9.650 1.00 29.31 84 VAL A CA 1
ATOM 629 C C . VAL A 1 103 ? 27.971 14.321 -8.873 1.00 29.36 84 VAL A C 1
ATOM 630 O O . VAL A 1 103 ? 27.092 13.556 -8.460 1.00 22.59 84 VAL A O 1
ATOM 634 N N . PHE A 1 104 ? 27.927 15.638 -8.684 1.00 27.01 85 PHE A N 1
ATOM 635 C CA . PHE A 1 104 ? 26.850 16.238 -7.908 1.00 25.79 85 PHE A CA 1
ATOM 636 C C . PHE A 1 104 ? 25.517 16.220 -8.653 1.00 26.60 85 PHE A C 1
ATOM 637 O O . PHE A 1 104 ? 24.459 16.074 -8.042 1.00 24.62 85 PHE A O 1
ATOM 645 N N . GLU A 1 105 ? 25.568 16.373 -9.972 1.00 31.52 86 GLU A N 1
ATOM 646 C CA . GLU A 1 105 ? 24.344 16.362 -10.774 1.00 31.61 86 GLU A CA 1
ATOM 647 C C . GLU A 1 105 ? 23.669 14.993 -10.696 1.00 30.52 86 GLU A C 1
ATOM 648 O O . GLU A 1 105 ? 22.443 14.882 -10.559 1.00 31.99 86 GLU A O 1
ATOM 654 N N . GLU A 1 106 ? 24.482 13.950 -10.784 1.00 31.42 87 GLU A N 1
ATOM 655 C CA . GLU A 1 106 ? 23.986 12.582 -10.669 1.00 34.92 87 GLU A CA 1
ATOM 656 C C . GLU A 1 106 ? 23.433 12.303 -9.277 1.00 33.93 87 GLU A C 1
ATOM 657 O O . GLU A 1 106 ? 22.373 11.699 -9.124 1.00 35.86 87 GLU A O 1
ATOM 663 N N . ALA A 1 107 ? 24.154 12.753 -8.260 1.00 27.41 88 ALA A N 1
ATOM 664 C CA . ALA A 1 107 ? 23.799 12.443 -6.889 1.00 24.39 88 ALA A CA 1
ATOM 665 C C . ALA A 1 107 ? 22.670 13.325 -6.355 1.00 25.35 88 ALA A C 1
ATOM 666 O O . ALA A 1 107 ? 21.804 12.854 -5.621 1.00 30.51 88 ALA A O 1
ATOM 668 N N . PHE A 1 108 ? 22.678 14.605 -6.717 1.00 30.65 89 PHE A N 1
ATOM 669 C CA . PHE A 1 108 ? 21.750 15.564 -6.114 1.00 24.63 89 PHE A CA 1
ATOM 670 C C . PHE A 1 108 ? 20.718 16.127 -7.089 1.00 28.91 89 PHE A C 1
ATOM 671 O O . PHE A 1 108 ? 19.730 16.723 -6.668 1.00 31.54 89 PHE A O 1
ATOM 679 N N . GLY A 1 109 ? 20.946 15.970 -8.389 1.00 25.34 90 GLY A N 1
ATOM 680 C CA . GLY A 1 109 ? 19.996 16.504 -9.357 1.00 27.57 90 GLY A CA 1
ATOM 681 C C . GLY A 1 109 ? 20.340 17.917 -9.778 1.00 30.24 90 GLY A C 1
ATOM 682 O O . GLY A 1 109 ? 19.610 18.547 -10.552 1.00 27.67 90 GLY A O 1
ATOM 683 N N . THR A 1 110 ? 21.471 18.411 -9.283 1.00 28.97 91 THR A N 1
ATOM 684 C CA . THR A 1 110 ? 21.948 19.748 -9.635 1.00 26.07 91 THR A CA 1
ATOM 685 C C . THR A 1 110 ? 23.471 19.839 -9.537 1.00 26.52 91 THR A C 1
ATOM 686 O O . THR A 1 110 ? 24.096 19.142 -8.737 1.00 28.12 91 THR A O 1
ATOM 690 N N . LYS A 1 111 ? 24.060 20.678 -10.381 1.00 24.93 92 LYS A N 1
ATOM 691 C CA . LYS A 1 111 ? 25.480 21.001 -10.295 1.00 25.09 92 LYS A CA 1
ATOM 692 C C . LYS A 1 111 ? 25.770 22.037 -9.214 1.00 28.22 92 LYS A C 1
ATOM 693 O O . LYS A 1 111 ? 26.926 22.249 -8.866 1.00 26.10 92 LYS A O 1
ATOM 699 N N . THR A 1 112 ? 24.740 22.713 -8.710 1.00 26.31 93 THR A N 1
ATOM 700 C CA . THR A 1 112 ? 24.976 23.791 -7.746 1.00 32.50 93 THR A CA 1
ATOM 701 C C . THR A 1 112 ? 25.029 23.247 -6.311 1.00 30.14 93 THR A C 1
ATOM 702 O O . THR A 1 112 ? 24.018 22.797 -5.786 1.00 22.30 93 THR A O 1
ATOM 706 N N . VAL A 1 113 ? 26.209 23.268 -5.690 1.00 23.12 94 VAL A N 1
ATOM 707 C CA . VAL A 1 113 ? 26.330 22.760 -4.317 1.00 21.16 94 VAL A CA 1
ATOM 708 C C . VAL A 1 113 ? 27.040 23.754 -3.408 1.00 23.44 94 VAL A C 1
ATOM 709 O O . VAL A 1 113 ? 27.804 24.599 -3.875 1.00 22.93 94 VAL A O 1
ATOM 713 N N . SER A 1 114 ? 26.772 23.650 -2.110 1.00 25.10 95 SER A N 1
ATOM 714 C CA . SER A 1 114 ? 27.428 24.500 -1.122 1.00 20.63 95 SER A CA 1
ATOM 715 C C . SER A 1 114 ? 28.297 23.649 -0.182 1.00 24.36 95 SER A C 1
ATOM 716 O O . SER A 1 114 ? 28.113 22.439 -0.072 1.00 24.79 95 SER A O 1
ATOM 719 N N . TYR A 1 115 ? 29.253 24.300 0.473 1.00 22.51 96 TYR A N 1
ATOM 720 C CA . TYR A 1 115 ? 30.228 23.628 1.333 1.00 21.58 96 TYR A CA 1
ATOM 721 C C . TYR A 1 115 ? 30.207 24.264 2.720 1.00 19.27 96 TYR A C 1
ATOM 722 O O . TYR A 1 115 ? 30.338 25.469 2.852 1.00 19.65 96 TYR A O 1
ATOM 731 N N . SER A 1 116 ? 30.054 23.438 3.742 1.00 18.87 97 SER A N 1
ATOM 732 C CA . SER A 1 116 ? 30.034 23.902 5.116 1.00 21.28 97 SER A CA 1
ATOM 733 C C . SER A 1 116 ? 31.036 23.079 5.922 1.00 25.84 97 SER A C 1
ATOM 734 O O . SER A 1 116 ? 31.006 21.838 5.923 1.00 22.85 97 SER A O 1
ATOM 737 N N . SER A 1 117 ? 31.945 23.800 6.565 1.00 26.48 98 SER A N 1
ATOM 738 C CA . SER A 1 117 ? 33.036 23.230 7.341 1.00 24.67 98 SER A CA 1
ATOM 739 C C . SER A 1 117 ? 32.884 23.545 8.837 1.00 26.79 98 SER A C 1
ATOM 740 O O . SER A 1 117 ? 32.590 24.693 9.197 1.00 27.75 98 SER A O 1
ATOM 743 N N . GLN A 1 118 ? 33.070 22.535 9.692 1.00 26.97 99 GLN A N 1
ATOM 744 C CA . GLN A 1 118 ? 33.202 22.738 11.139 1.00 21.35 99 GLN A CA 1
ATOM 745 C C . GLN A 1 118 ? 34.471 22.047 11.633 1.00 25.65 99 GLN A C 1
ATOM 746 O O . GLN A 1 118 ? 34.572 20.820 11.583 1.00 23.51 99 GLN A O 1
ATOM 752 N N . ASN A 1 119 ? 35.439 22.847 12.078 1.00 27.66 100 ASN A N 1
ATOM 753 C CA . ASN A 1 119 ? 36.687 22.351 12.653 1.00 24.31 100 ASN A CA 1
ATOM 754 C C . ASN A 1 119 ? 36.655 22.270 14.182 1.00 29.61 100 ASN A C 1
ATOM 755 O O . ASN A 1 119 ? 36.130 23.163 14.848 1.00 22.62 100 ASN A O 1
ATOM 760 N N . PHE A 1 120 ? 37.231 21.203 14.729 1.00 27.89 101 PHE A N 1
ATOM 761 C CA . PHE A 1 120 ? 37.260 20.999 16.179 1.00 31.58 101 PHE A CA 1
ATOM 762 C C . PHE A 1 120 ? 38.678 20.725 16.642 1.00 29.38 101 PHE A C 1
ATOM 763 O O . PHE A 1 120 ? 39.295 19.777 16.183 1.00 24.70 101 PHE A O 1
ATOM 771 N N . GLY A 1 121 ? 39.205 21.552 17.541 1.00 27.91 102 GLY A N 1
ATOM 772 C CA . GLY A 1 121 ? 40.529 21.306 18.086 1.00 25.43 102 GLY A CA 1
ATOM 773 C C . GLY A 1 121 ? 41.599 21.699 17.091 1.00 40.17 102 GLY A C 1
ATOM 774 O O . GLY A 1 121 ? 42.770 21.370 17.266 1.00 39.85 102 GLY A O 1
ATOM 775 N N . ILE A 1 122 ? 41.167 22.379 16.031 1.00 49.34 103 ILE A N 1
ATOM 776 C CA . ILE A 1 122 ? 42.042 23.094 15.106 1.00 50.31 103 ILE A CA 1
ATOM 777 C C . ILE A 1 122 ? 41.347 24.403 14.705 1.00 47.70 103 ILE A C 1
ATOM 778 O O . ILE A 1 122 ? 40.129 24.532 14.870 1.00 42.88 103 ILE A O 1
ATOM 783 N N . LEU A 1 123 ? 42.112 25.367 14.188 1.00 47.10 104 LEU A N 1
ATOM 784 C CA . LEU A 1 123 ? 41.573 26.695 13.869 1.00 49.39 104 LEU A CA 1
ATOM 785 C C . LEU A 1 123 ? 40.533 26.659 12.736 1.00 48.06 104 LEU A C 1
ATOM 786 O O . LEU A 1 123 ? 40.683 25.925 11.761 1.00 39.20 104 LEU A O 1
ATOM 788 N N . SER A 1 124 ? 39.470 27.443 12.893 1.00 47.25 105 SER A N 1
ATOM 789 C CA . SER A 1 124 ? 38.439 27.594 11.863 1.00 47.23 105 SER A CA 1
ATOM 790 C C . SER A 1 124 ? 39.046 27.957 10.503 1.00 42.25 105 SER A C 1
ATOM 791 O O . SER A 1 124 ? 39.988 28.748 10.434 1.00 48.17 105 SER A O 1
ATOM 794 N N . GLY A 1 125 ? 38.522 27.371 9.427 1.00 37.62 106 GLY A N 1
ATOM 795 C CA . GLY A 1 125 ? 38.995 27.690 8.085 1.00 36.07 106 GLY A CA 1
ATOM 796 C C . GLY A 1 125 ? 39.495 26.505 7.271 1.00 43.60 106 GLY A C 1
ATOM 797 O O . GLY A 1 125 ? 39.268 25.348 7.630 1.00 48.09 106 GLY A O 1
ATOM 798 N N . SER A 1 126 ? 40.171 26.797 6.161 1.00 45.43 107 SER A N 1
ATOM 799 C CA . SER A 1 126 ? 40.747 25.763 5.298 1.00 39.37 107 SER A CA 1
ATOM 800 C C . SER A 1 126 ? 41.945 25.084 5.949 1.00 42.42 107 SER A C 1
ATOM 801 O O . SER A 1 126 ? 42.689 25.726 6.693 1.00 41.10 107 SER A O 1
ATOM 804 N N . SER A 1 127 ? 42.127 23.793 5.657 1.00 45.75 108 SER A N 1
ATOM 805 C CA . SER A 1 127 ? 43.261 23.010 6.162 1.00 36.39 108 SER A CA 1
ATOM 806 C C . SER A 1 127 ? 43.446 21.758 5.312 1.00 34.17 108 SER A C 1
ATOM 807 O O . SER A 1 127 ? 42.638 21.494 4.416 1.00 36.81 108 SER A O 1
ATOM 810 N N . ASP A 1 128 ? 44.490 20.984 5.599 1.00 32.11 109 ASP A N 1
ATOM 811 C CA . ASP A 1 128 ? 44.668 19.667 4.973 1.00 30.53 109 ASP A CA 1
ATOM 812 C C . ASP A 1 128 ? 43.450 18.767 5.197 1.00 23.95 109 ASP A C 1
ATOM 813 O O . ASP A 1 128 ? 42.964 18.133 4.262 1.00 24.64 109 ASP A O 1
ATOM 818 N N . ALA A 1 129 ? 42.984 18.698 6.443 1.00 23.74 110 ALA A N 1
ATOM 819 C CA . ALA A 1 129 ? 41.797 17.922 6.801 1.00 27.33 110 ALA A CA 1
ATOM 820 C C . ALA A 1 129 ? 40.552 18.413 6.060 1.00 26.61 110 ALA A C 1
ATOM 821 O O . ALA A 1 129 ? 39.707 17.618 5.656 1.00 30.85 110 ALA A O 1
ATOM 823 N N . GLY A 1 130 ? 40.430 19.723 5.897 1.00 30.65 111 GLY A N 1
ATOM 824 C CA . GLY A 1 130 ? 39.292 20.277 5.190 1.00 26.32 111 GLY A CA 1
ATOM 825 C C . GLY A 1 130 ? 39.315 19.817 3.743 1.00 26.94 111 GLY A C 1
ATOM 826 O O . GLY A 1 130 ? 38.298 19.369 3.205 1.00 20.93 111 GLY A O 1
ATOM 827 N N . ALA A 1 131 ? 40.490 19.919 3.124 1.00 22.12 112 ALA A N 1
ATOM 828 C CA . ALA A 1 131 ? 40.675 19.507 1.742 1.00 23.46 112 ALA A CA 1
ATOM 829 C C . ALA A 1 131 ? 40.366 18.023 1.565 1.00 26.74 112 ALA A C 1
ATOM 830 O O . ALA A 1 131 ? 39.563 17.649 0.717 1.00 23.07 112 ALA A O 1
ATOM 832 N N . ALA A 1 132 ? 41.008 17.183 2.370 1.00 22.32 113 ALA A N 1
ATOM 833 C CA . ALA A 1 132 ? 40.781 15.745 2.297 1.00 21.36 113 ALA A CA 1
ATOM 834 C C . ALA A 1 132 ? 39.302 15.384 2.530 1.00 22.10 113 ALA A C 1
ATOM 835 O O . ALA A 1 132 ? 38.776 14.463 1.895 1.00 17.59 113 ALA A O 1
ATOM 837 N N . SER A 1 133 ? 38.623 16.123 3.412 1.00 16.46 114 SER A N 1
ATOM 838 C CA . SER A 1 133 ? 37.227 15.801 3.730 1.00 24.71 114 SER A CA 1
ATOM 839 C C . SER A 1 133 ? 36.351 16.073 2.519 1.00 20.54 114 SER A C 1
ATOM 840 O O . SER A 1 133 ? 35.364 15.362 2.276 1.00 21.14 114 SER A O 1
ATOM 843 N N . ILE A 1 134 ? 36.701 17.108 1.763 1.00 20.57 115 ILE A N 1
ATOM 844 C CA . ILE A 1 134 ? 36.039 17.344 0.490 1.00 19.79 115 ILE A CA 1
ATOM 845 C C . ILE A 1 134 ? 36.222 16.146 -0.425 1.00 19.12 115 ILE A C 1
ATOM 846 O O . ILE A 1 134 ? 35.258 15.660 -1.015 1.00 23.04 115 ILE A O 1
ATOM 851 N N . GLY A 1 135 ? 37.456 15.667 -0.544 1.00 19.37 116 GLY A N 1
ATOM 852 C CA . GLY A 1 135 ? 37.713 14.473 -1.346 1.00 25.54 116 GLY A CA 1
ATOM 853 C C . GLY A 1 135 ? 36.902 13.253 -0.925 1.00 22.75 116 GLY A C 1
ATOM 854 O O . GLY A 1 135 ? 36.352 12.533 -1.762 1.00 23.25 116 GLY A O 1
ATOM 855 N N . ALA A 1 136 ? 36.816 13.023 0.381 1.00 22.52 117 ALA A N 1
ATOM 856 C CA . ALA A 1 136 ? 36.077 11.879 0.909 1.00 16.78 117 ALA A CA 1
ATOM 857 C C . ALA A 1 136 ? 34.604 12.015 0.609 1.00 16.74 117 ALA A C 1
ATOM 858 O O . ALA A 1 136 ? 33.941 11.034 0.389 1.00 16.87 117 ALA A O 1
ATOM 860 N N . ALA A 1 137 ? 34.083 13.234 0.632 1.00 17.92 118 ALA A N 1
ATOM 861 C CA . ALA A 1 137 ? 32.663 13.439 0.308 1.00 23.44 118 ALA A CA 1
ATOM 862 C C . ALA A 1 137 ? 32.365 13.107 -1.171 1.00 24.89 118 ALA A C 1
ATOM 863 O O . ALA A 1 137 ? 31.366 12.470 -1.487 1.00 22.85 118 ALA A O 1
ATOM 865 N N . ILE A 1 138 ? 33.245 13.547 -2.063 1.00 21.24 119 ILE A N 1
ATOM 866 C CA . ILE A 1 138 ? 33.117 13.282 -3.497 1.00 24.39 119 ILE A CA 1
ATOM 867 C C . ILE A 1 138 ? 33.250 11.794 -3.811 1.00 24.62 119 ILE A C 1
ATOM 868 O O . ILE A 1 138 ? 32.461 11.223 -4.585 1.00 21.33 119 ILE A O 1
ATOM 873 N N . LEU A 1 139 ? 34.257 11.168 -3.214 1.00 22.62 120 LEU A N 1
ATOM 874 C CA . LEU A 1 139 ? 34.429 9.725 -3.325 1.00 19.37 120 LEU A CA 1
ATOM 875 C C . LEU A 1 139 ? 33.248 8.984 -2.736 1.00 22.18 120 LEU A C 1
ATOM 876 O O . LEU A 1 139 ? 32.907 7.911 -3.195 1.00 22.61 120 LEU A O 1
ATOM 881 N N . GLY A 1 140 ? 32.640 9.554 -1.700 1.00 26.70 121 GLY A N 1
ATOM 882 C CA . GLY A 1 140 ? 31.465 8.965 -1.083 1.00 22.56 121 GLY A CA 1
ATOM 883 C C . GLY A 1 140 ? 30.315 8.883 -2.071 1.00 24.44 121 GLY A C 1
ATOM 884 O O . GLY A 1 140 ? 29.547 7.920 -2.083 1.00 26.18 121 GLY A O 1
ATOM 885 N N . LEU A 1 141 ? 30.210 9.892 -2.926 1.00 25.19 122 LEU A N 1
ATOM 886 C CA . LEU A 1 141 ? 29.157 9.934 -3.936 1.00 25.22 122 LEU A CA 1
ATOM 887 C C . LEU A 1 141 ? 29.495 9.077 -5.160 1.00 27.83 122 LEU A C 1
ATOM 888 O O . LEU A 1 141 ? 28.609 8.476 -5.752 1.00 25.49 122 LEU A O 1
ATOM 893 N N . LYS A 1 142 ? 30.777 9.005 -5.524 1.00 21.81 123 LYS A N 1
ATOM 894 C CA . LYS A 1 142 ? 31.190 8.229 -6.688 1.00 23.99 123 LYS A CA 1
ATOM 895 C C . LYS A 1 142 ? 32.419 7.389 -6.342 1.00 21.00 123 LYS A C 1
ATOM 896 O O . LYS A 1 142 ? 33.556 7.790 -6.594 1.00 21.72 123 LYS A O 1
ATOM 902 N N . PRO A 1 143 ? 32.186 6.221 -5.726 1.00 23.06 124 PRO A N 1
ATOM 903 C CA . PRO A 1 143 ? 33.290 5.480 -5.092 1.00 23.54 124 PRO A CA 1
ATOM 904 C C . PRO A 1 143 ? 34.317 4.882 -6.063 1.00 24.60 124 PRO A C 1
ATOM 905 O O . PRO A 1 143 ? 35.397 4.502 -5.608 1.00 27.49 124 PRO A O 1
ATOM 909 N N . ASP A 1 144 ? 34.030 4.824 -7.363 1.00 21.71 125 ASP A N 1
ATOM 910 C CA . ASP A 1 144 ? 35.015 4.245 -8.260 1.00 25.16 125 ASP A CA 1
ATOM 911 C C . ASP A 1 144 ? 35.948 5.310 -8.836 1.00 25.81 125 ASP A C 1
ATOM 912 O O . ASP A 1 144 ? 36.774 4.998 -9.678 1.00 27.01 125 ASP A O 1
ATOM 917 N N . LEU A 1 145 ? 35.857 6.555 -8.366 1.00 24.90 126 LEU A N 1
ATOM 918 C CA . LEU A 1 145 ? 36.876 7.533 -8.749 1.00 30.15 126 LEU A CA 1
ATOM 919 C C . LEU A 1 145 ? 38.242 7.101 -8.192 1.00 26.91 126 LEU A C 1
ATOM 920 O O . LEU A 1 145 ? 38.320 6.421 -7.163 1.00 19.11 126 LEU A O 1
ATOM 925 N N . ASP A 1 146 ? 39.310 7.497 -8.880 1.00 20.79 127 ASP A N 1
ATOM 926 C CA . ASP A 1 146 ? 40.669 7.311 -8.381 1.00 18.29 127 ASP A CA 1
ATOM 927 C C . ASP A 1 146 ? 40.991 8.384 -7.339 1.00 21.15 127 ASP A C 1
ATOM 928 O O . ASP A 1 146 ? 41.055 9.561 -7.662 1.00 20.12 127 ASP A O 1
ATOM 933 N N . PRO A 1 147 ? 41.199 7.981 -6.073 1.00 23.44 128 PRO A N 1
ATOM 934 C CA . PRO A 1 147 ? 41.505 8.989 -5.053 1.00 20.55 128 PRO A CA 1
ATOM 935 C C . PRO A 1 147 ? 42.829 9.718 -5.311 1.00 23.39 128 PRO A C 1
ATOM 936 O O . PRO A 1 147 ? 42.960 10.876 -4.893 1.00 19.60 128 PRO A O 1
ATOM 940 N N . HIS A 1 148 ? 43.781 9.071 -5.980 1.00 17.54 129 HIS A N 1
ATOM 941 C CA . HIS A 1 148 ? 45.023 9.749 -6.350 1.00 22.90 129 HIS A CA 1
ATOM 942 C C . HIS A 1 148 ? 44.777 10.853 -7.389 1.00 27.90 129 HIS A C 1
ATOM 943 O O . HIS A 1 148 ? 45.477 11.864 -7.388 1.00 26.70 129 HIS A O 1
ATOM 950 N N . ASP A 1 149 ? 43.782 10.655 -8.258 1.00 24.94 130 ASP A N 1
ATOM 951 C CA . ASP A 1 149 ? 43.334 11.701 -9.191 1.00 30.10 130 ASP A CA 1
ATOM 952 C C . ASP A 1 149 ? 42.603 12.822 -8.460 1.00 25.12 130 ASP A C 1
ATOM 953 O O . ASP A 1 149 ? 42.856 13.993 -8.720 1.00 23.84 130 ASP A O 1
ATOM 958 N N . VAL A 1 150 ? 41.673 12.461 -7.580 1.00 17.91 131 VAL A N 1
ATOM 959 C CA . VAL A 1 150 ? 40.925 13.473 -6.811 1.00 22.00 131 VAL A CA 1
ATOM 960 C C . VAL A 1 150 ? 41.908 14.334 -6.004 1.00 22.80 131 VAL A C 1
ATOM 961 O O . VAL A 1 150 ? 41.781 15.569 -5.945 1.00 18.35 131 VAL A O 1
ATOM 965 N N . GLU A 1 151 ? 42.915 13.679 -5.430 1.00 21.48 132 GLU A N 1
ATOM 966 C CA . GLU A 1 151 ? 43.949 14.366 -4.666 1.00 21.01 132 GLU A CA 1
ATOM 967 C C . GLU A 1 151 ? 44.596 15.518 -5.436 1.00 26.73 132 GLU A C 1
ATOM 968 O O . GLU A 1 151 ? 44.858 16.567 -4.860 1.00 26.19 132 GLU A O 1
ATOM 974 N N . ASN A 1 152 ? 44.866 15.314 -6.724 1.00 21.09 133 ASN A N 1
ATOM 975 C CA . ASN A 1 152 ? 45.480 16.366 -7.550 1.00 24.35 133 ASN A CA 1
ATOM 976 C C . ASN A 1 152 ? 44.653 17.648 -7.516 1.00 25.01 133 ASN A C 1
ATOM 977 O O . ASN A 1 152 ? 45.204 18.741 -7.391 1.00 25.99 133 ASN A O 1
ATOM 982 N N . ASP A 1 153 ? 43.329 17.498 -7.593 1.00 25.96 134 ASP A N 1
ATOM 983 C CA . ASP A 1 153 ? 42.401 18.624 -7.508 1.00 24.99 134 ASP A CA 1
ATOM 984 C C . ASP A 1 153 ? 42.318 19.233 -6.101 1.00 27.22 134 ASP A C 1
ATOM 98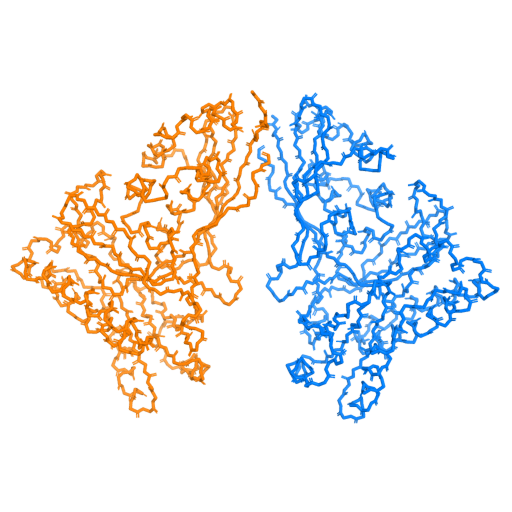5 O O . ASP A 1 153 ? 42.106 20.442 -5.958 1.00 26.17 134 ASP A O 1
ATOM 990 N N . LEU A 1 154 ? 42.496 18.410 -5.067 1.00 23.57 135 LEU A N 1
ATOM 991 C CA . LEU A 1 154 ? 42.365 18.897 -3.698 1.00 23.47 135 LEU A CA 1
ATOM 992 C C . LEU A 1 154 ? 43.515 19.807 -3.267 1.00 24.95 135 LEU A C 1
ATOM 993 O O . LEU A 1 154 ? 43.384 20.539 -2.291 1.00 26.71 135 LEU A O 1
ATOM 998 N N . ARG A 1 155 ? 44.645 19.750 -3.963 1.00 24.34 136 ARG A N 1
ATOM 999 C CA . ARG A 1 155 ? 45.819 20.497 -3.502 1.00 30.72 136 ARG A CA 1
ATOM 1000 C C . ARG A 1 155 ? 45.633 22.003 -3.635 1.00 31.78 136 ARG A C 1
ATOM 1001 O O . ARG A 1 155 ? 46.297 22.778 -2.937 1.00 31.88 136 ARG A O 1
ATOM 1009 N N . ALA A 1 156 ? 44.704 22.411 -4.499 1.00 29.95 137 ALA A N 1
ATOM 1010 C CA . ALA A 1 156 ? 44.378 23.817 -4.667 1.00 35.24 137 ALA A CA 1
ATOM 1011 C C . ALA A 1 156 ? 43.780 24.361 -3.382 1.00 35.62 137 ALA A C 1
ATOM 1012 O O . ALA A 1 156 ? 43.882 25.544 -3.086 1.00 32.44 137 ALA A O 1
ATOM 1014 N N . VAL A 1 157 ? 43.149 23.476 -2.622 1.00 32.22 138 VAL A N 1
ATOM 1015 C CA . VAL A 1 157 ? 42.598 23.834 -1.342 1.00 31.00 138 VAL A CA 1
ATOM 1016 C C . VAL A 1 157 ? 43.700 23.790 -0.276 1.00 38.21 138 VAL A C 1
ATOM 1017 O O . VAL A 1 157 ? 43.817 24.699 0.537 1.00 38.83 138 VAL A O 1
ATOM 1021 N N . SER A 1 158 ? 44.520 22.744 -0.302 1.00 35.27 139 SER A N 1
ATOM 1022 C CA . SER A 1 158 ? 45.654 22.635 0.609 1.00 36.88 139 SER A CA 1
ATOM 1023 C C . SER A 1 158 ? 46.680 21.662 0.049 1.00 35.76 139 SER A C 1
ATOM 1024 O O . SER A 1 158 ? 46.340 20.535 -0.289 1.00 37.60 139 SER A O 1
ATOM 1027 N N . GLU A 1 159 ? 47.939 22.087 -0.022 1.00 35.18 140 GLU A N 1
ATOM 1028 C CA . GLU A 1 159 ? 48.945 21.352 -0.777 1.00 32.20 140 GLU A CA 1
ATOM 1029 C C . GLU A 1 159 ? 49.278 19.982 -0.182 1.00 30.36 140 GLU A C 1
ATOM 1030 O O . GLU A 1 159 ? 49.801 19.127 -0.891 1.00 34.32 140 GLU A O 1
ATOM 1036 N N . SER A 1 160 ? 48.974 19.771 1.100 1.00 28.73 141 SER A N 1
ATOM 1037 C CA . SER A 1 160 ? 49.218 18.474 1.746 1.00 32.13 141 SER A CA 1
ATOM 1038 C C . SER A 1 160 ? 47.923 17.692 2.036 1.00 32.57 141 SER A C 1
ATOM 1039 O O . SER A 1 160 ? 47.828 16.961 3.031 1.00 30.79 141 SER A O 1
ATOM 1042 N N . ALA A 1 161 ? 46.935 17.841 1.156 1.00 26.73 142 ALA A N 1
ATOM 1043 C CA . ALA A 1 161 ? 45.652 17.169 1.307 1.00 19.39 142 ALA A CA 1
ATOM 1044 C C . ALA A 1 161 ? 45.812 15.645 1.362 1.00 19.01 142 ALA A C 1
ATOM 1045 O O . ALA A 1 161 ? 45.057 14.953 2.057 1.00 21.60 142 ALA A O 1
ATOM 1047 N N . GLY A 1 162 ? 46.795 15.131 0.632 1.00 18.48 143 GLY A N 1
ATOM 1048 C CA . GLY A 1 162 ? 46.991 13.691 0.524 1.00 20.82 143 GLY A CA 1
ATOM 1049 C C . GLY A 1 162 ? 47.335 13.002 1.838 1.00 24.87 143 GLY A C 1
ATOM 1050 O O . GLY A 1 162 ? 47.027 11.824 2.026 1.00 16.64 143 GLY A O 1
ATOM 1051 N N . ARG A 1 163 ? 47.995 13.725 2.740 1.00 19.32 144 ARG A N 1
ATOM 1052 C CA . ARG A 1 163 ? 48.345 13.180 4.046 1.00 17.98 144 ARG A CA 1
ATOM 1053 C C . ARG A 1 163 ? 47.071 12.777 4.771 1.00 20.60 144 ARG A C 1
ATOM 1054 O O . ARG A 1 163 ? 46.976 11.709 5.365 1.00 19.64 144 ARG A O 1
ATOM 1062 N N . SER A 1 164 ? 46.085 13.659 4.714 1.00 20.71 145 SER A N 1
ATOM 1063 C CA . SER A 1 164 ? 44.856 13.446 5.436 1.00 16.30 145 SER A CA 1
ATOM 1064 C C . SER A 1 164 ? 43.902 12.536 4.658 1.00 17.42 145 SER A C 1
ATOM 1065 O O . SER A 1 164 ? 43.097 11.840 5.256 1.00 23.09 145 SER A O 1
ATOM 1068 N N . LEU A 1 165 ? 43.996 12.533 3.329 1.00 21.39 146 LEU A N 1
ATOM 1069 C CA . LEU A 1 165 ? 43.115 11.684 2.531 1.00 20.31 146 LEU A CA 1
ATOM 1070 C C . LEU A 1 165 ? 43.387 10.201 2.812 1.00 17.73 146 LEU A C 1
ATOM 1071 O O . LEU A 1 165 ? 42.466 9.423 3.023 1.00 19.10 146 LEU A O 1
ATOM 1076 N N . PHE A 1 166 ? 44.658 9.815 2.846 1.00 16.30 147 PHE A N 1
ATOM 1077 C CA . PHE A 1 166 ? 45.000 8.400 2.944 1.00 17.27 147 PHE A CA 1
ATOM 1078 C C . PHE A 1 166 ? 45.265 7.934 4.376 1.00 16.33 147 PHE A C 1
ATOM 1079 O O . PHE A 1 166 ? 45.013 6.775 4.726 1.00 17.61 147 PHE A O 1
ATOM 1087 N N . GLY A 1 167 ? 45.743 8.838 5.206 1.00 17.09 148 GLY A N 1
ATOM 1088 C CA . GLY A 1 167 ? 45.881 8.531 6.619 1.00 22.38 148 GLY A CA 1
ATOM 1089 C C . GLY A 1 167 ? 47.196 7.876 6.975 1.00 19.89 148 GLY A C 1
ATOM 1090 O O . GLY A 1 167 ? 48.025 7.614 6.112 1.00 16.65 148 GLY A O 1
ATOM 1091 N N . GLY A 1 168 ? 47.391 7.592 8.259 1.00 19.37 149 GLY A N 1
ATOM 1092 C CA . GLY A 1 168 ? 48.635 6.984 8.702 1.00 16.81 149 GLY A CA 1
ATOM 1093 C C . GLY A 1 168 ? 49.881 7.761 8.310 1.00 17.00 149 GLY A C 1
ATOM 1094 O O . GLY A 1 168 ? 49.890 9.001 8.283 1.00 19.34 149 GLY A O 1
ATOM 1095 N N . LEU A 1 169 ? 50.954 7.031 8.029 1.00 17.27 150 LEU A N 1
ATOM 1096 C CA . LEU A 1 169 ? 52.179 7.638 7.535 1.00 17.50 150 LEU A CA 1
ATOM 1097 C C . LEU A 1 169 ? 52.174 7.555 6.022 1.00 17.47 150 LEU A C 1
ATOM 1098 O O . LEU A 1 169 ? 51.971 6.481 5.470 1.00 18.97 150 LEU A O 1
ATOM 1103 N N . THR A 1 170 ? 52.386 8.692 5.366 1.00 20.61 151 THR A N 1
ATOM 1104 C CA . THR A 1 170 ? 52.412 8.735 3.915 1.00 20.17 151 THR A CA 1
ATOM 1105 C C . THR A 1 170 ? 53.677 9.412 3.430 1.00 20.62 151 THR A C 1
ATOM 1106 O O . THR A 1 170 ? 54.342 10.140 4.186 1.00 19.03 151 THR A O 1
ATOM 1110 N N . ILE A 1 171 ? 54.013 9.134 2.176 1.00 20.32 152 ILE A N 1
ATOM 1111 C CA . ILE A 1 171 ? 55.013 9.877 1.445 1.00 19.46 152 ILE A CA 1
ATOM 1112 C C . ILE A 1 171 ? 54.333 10.457 0.216 1.00 19.98 152 ILE A C 1
ATOM 1113 O O . ILE A 1 171 ? 53.574 9.767 -0.458 1.00 17.90 152 ILE A O 1
ATOM 1118 N N . THR A 1 172 ? 54.578 11.729 -0.068 1.00 19.51 153 THR A N 1
ATOM 1119 C CA . THR A 1 172 ? 54.066 12.309 -1.293 1.00 22.23 153 THR A CA 1
ATOM 1120 C C . THR A 1 172 ? 55.252 12.639 -2.179 1.00 24.03 153 THR A C 1
ATOM 1121 O O . THR A 1 172 ? 55.950 13.628 -1.941 1.00 23.57 153 THR A O 1
ATOM 1125 N N . TRP A 1 173 ? 55.507 11.758 -3.148 1.00 26.45 154 TRP A N 1
ATOM 1126 C CA . TRP A 1 173 ? 56.583 11.930 -4.137 1.00 27.16 154 TRP A CA 1
ATOM 1127 C C . TRP A 1 173 ? 56.231 13.071 -5.071 1.00 23.49 154 TRP A C 1
ATOM 1128 O O . TRP A 1 173 ? 55.080 13.208 -5.451 1.00 26.30 154 TRP A O 1
ATOM 1139 N N . SER A 1 174 ? 57.209 13.876 -5.460 1.00 22.58 155 SER A N 1
ATOM 1140 C CA . SER A 1 174 ? 56.929 15.007 -6.345 1.00 25.01 155 SER A CA 1
ATOM 1141 C C . SER A 1 174 ? 58.191 15.532 -7.010 1.00 25.28 155 SER A C 1
ATOM 1142 O O . SER A 1 174 ? 59.246 15.642 -6.376 1.00 28.34 155 SER A O 1
AT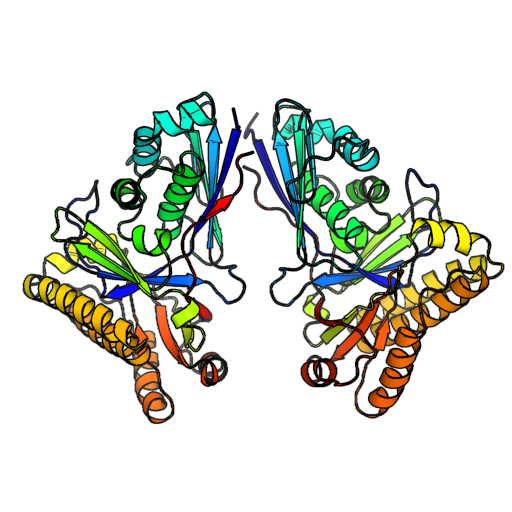OM 1145 N N . ASP A 1 175 ? 58.070 15.850 -8.296 1.00 27.96 156 ASP A N 1
ATOM 1146 C CA . ASP A 1 175 ? 59.155 16.451 -9.054 1.00 28.73 156 ASP A CA 1
ATOM 1147 C C . ASP A 1 175 ? 58.808 17.892 -9.420 1.00 35.79 156 ASP A C 1
ATOM 1148 O O . ASP A 1 175 ? 59.471 18.518 -10.241 1.00 33.81 156 ASP A O 1
ATOM 1153 N N . GLY A 1 176 ? 57.747 18.407 -8.816 1.00 30.65 157 GLY A N 1
ATOM 1154 C CA . GLY A 1 176 ? 57.301 19.758 -9.101 1.00 33.18 157 GLY A CA 1
ATOM 1155 C C . GLY A 1 176 ? 56.258 19.851 -10.204 1.00 31.40 157 GLY A C 1
ATOM 1156 O O . GLY A 1 176 ? 55.668 20.912 -10.411 1.00 32.73 157 GLY A O 1
ATOM 1157 N N . PHE A 1 177 ? 56.034 18.746 -10.913 1.00 24.69 158 PHE A N 1
ATOM 1158 C CA . PHE A 1 177 ? 55.054 18.714 -11.999 1.00 27.61 158 PHE A CA 1
ATOM 1159 C C . PHE A 1 177 ? 53.968 17.693 -11.718 1.00 29.46 158 PHE A C 1
ATOM 1160 O O . PHE A 1 177 ? 52.789 17.950 -11.933 1.00 31.52 158 PHE A O 1
ATOM 1168 N N . HIS A 1 178 ? 54.391 16.522 -11.255 1.00 27.94 159 HIS A N 1
ATOM 1169 C CA . HIS A 1 178 ? 53.492 15.443 -10.899 1.00 29.77 159 HIS A CA 1
ATOM 1170 C C . HIS A 1 178 ? 53.779 14.991 -9.479 1.00 32.08 159 HIS A C 1
ATOM 1171 O O . HIS A 1 178 ? 54.935 14.815 -9.104 1.00 28.02 159 HIS A O 1
ATOM 1178 N N . ALA A 1 179 ? 52.721 14.815 -8.692 1.00 19.02 160 ALA A N 1
ATOM 1179 C CA . ALA A 1 179 ? 52.861 14.381 -7.302 1.00 21.61 160 ALA A CA 1
ATOM 1180 C C . ALA A 1 179 ? 51.958 13.184 -7.028 1.00 24.89 160 ALA A C 1
ATOM 1181 O O . ALA A 1 179 ? 50.838 13.070 -7.571 1.00 21.05 160 ALA A O 1
ATOM 1183 N N . TYR A 1 180 ? 52.446 12.285 -6.182 1.00 18.60 161 TYR A N 1
ATOM 1184 C CA . TYR A 1 180 ? 51.721 11.060 -5.895 1.00 18.16 161 TYR A CA 1
ATOM 1185 C C . TYR A 1 180 ? 51.911 10.608 -4.435 1.00 22.72 161 TYR A C 1
ATOM 1186 O O . TYR A 1 180 ? 53.036 10.421 -3.975 1.00 21.85 161 TYR A O 1
ATOM 1195 N N . THR A 1 181 ? 50.801 10.433 -3.710 1.00 22.67 162 THR A N 1
ATOM 1196 C CA . THR A 1 181 ? 50.855 10.091 -2.282 1.00 18.99 162 THR A CA 1
ATOM 1197 C C . THR A 1 181 ? 50.667 8.584 -2.078 1.00 22.11 162 THR A C 1
ATOM 1198 O O . THR A 1 181 ? 49.727 7.986 -2.591 1.00 23.50 162 THR A O 1
ATOM 1202 N N . GLU A 1 182 ? 51.574 7.990 -1.317 1.00 20.19 163 GLU A N 1
ATOM 1203 C CA . GLU A 1 182 ? 51.579 6.556 -1.065 1.00 24.95 163 GLU A CA 1
ATOM 1204 C C . GLU A 1 182 ? 51.466 6.279 0.442 1.00 23.24 163 GLU A C 1
ATOM 1205 O O . GLU A 1 182 ? 52.147 6.924 1.243 1.00 21.72 163 GLU A O 1
ATOM 1211 N N . LYS A 1 183 ? 50.624 5.316 0.819 1.00 25.46 164 LYS A N 1
ATOM 1212 C CA . LYS A 1 183 ? 50.515 4.888 2.212 1.00 27.36 164 LYS A CA 1
ATOM 1213 C C . LYS A 1 183 ? 51.676 3.979 2.566 1.00 26.07 164 LYS A C 1
ATOM 1214 O O . LYS A 1 183 ? 51.895 2.973 1.898 1.00 19.86 164 LYS A O 1
ATOM 1220 N N . ILE A 1 184 ? 52.394 4.319 3.633 1.00 19.54 165 ILE A N 1
ATOM 1221 C CA . ILE A 1 184 ? 53.628 3.620 3.988 1.00 19.77 165 ILE A CA 1
ATOM 1222 C C . ILE A 1 184 ? 53.466 2.740 5.226 1.00 18.36 165 ILE A C 1
ATOM 1223 O O . ILE A 1 184 ? 53.985 1.623 5.273 1.00 22.91 165 ILE A O 1
ATOM 1228 N N . LEU A 1 185 ? 52.739 3.248 6.224 1.00 19.54 166 LEU A N 1
ATOM 1229 C CA . LEU A 1 185 ? 52.380 2.483 7.418 1.00 21.98 166 LEU A CA 1
ATOM 1230 C C . LEU A 1 185 ? 50.970 2.868 7.887 1.00 21.17 166 LEU A C 1
ATOM 1231 O O . LEU A 1 185 ? 50.557 4.036 7.773 1.00 22.18 166 LEU A O 1
ATOM 1236 N N . ASP A 1 186 ? 50.242 1.881 8.397 1.00 17.83 167 ASP A N 1
ATOM 1237 C CA . ASP A 1 186 ? 48.919 2.086 8.995 1.00 25.15 167 ASP A CA 1
ATOM 1238 C C . ASP A 1 186 ? 49.051 2.785 10.354 1.00 25.72 167 ASP A C 1
ATOM 1239 O O . ASP A 1 186 ? 50.094 2.693 10.999 1.00 22.10 167 ASP A O 1
ATOM 1244 N N . PRO A 1 187 ? 47.985 3.457 10.806 1.00 17.78 168 PRO A N 1
ATOM 1245 C CA . PRO A 1 187 ? 47.950 4.000 12.173 1.00 22.02 168 PRO A CA 1
ATOM 1246 C C . PRO A 1 187 ? 48.251 2.932 13.237 1.00 23.51 168 PRO A C 1
ATOM 1247 O O . PRO A 1 187 ? 48.853 3.252 14.258 1.00 21.42 168 PRO A O 1
ATOM 1251 N N . GLU A 1 188 ? 47.876 1.681 12.981 1.00 22.04 169 GLU A N 1
ATOM 1252 C CA . GLU A 1 188 ? 48.149 0.575 13.911 1.00 28.18 169 GLU A CA 1
ATOM 1253 C C . GLU A 1 188 ? 49.644 0.343 14.168 1.00 28.60 169 GLU A C 1
ATOM 1254 O O . GLU A 1 188 ? 50.019 -0.143 15.232 1.00 22.43 169 GLU A O 1
ATOM 1260 N N . ALA A 1 189 ? 50.498 0.693 13.205 1.00 22.25 170 ALA A N 1
ATOM 1261 C CA . ALA A 1 189 ? 51.930 0.515 13.392 1.00 22.06 170 ALA A CA 1
ATOM 1262 C C . ALA A 1 189 ? 52.481 1.446 14.482 1.00 23.41 170 ALA A C 1
ATOM 1263 O O . ALA A 1 189 ? 53.584 1.232 14.967 1.00 30.10 170 ALA A O 1
ATOM 1265 N N . PHE A 1 190 ? 51.722 2.485 14.833 1.00 18.55 171 PHE A N 1
ATOM 1266 C CA . PHE A 1 190 ? 52.142 3.447 15.861 1.00 25.55 171 PHE A CA 1
ATOM 1267 C C . PHE A 1 190 ? 51.405 3.295 17.189 1.00 23.35 171 PHE A C 1
ATOM 1268 O O . PHE A 1 190 ? 51.422 4.214 18.012 1.00 25.47 171 PHE A O 1
ATOM 1276 N N . SER A 1 191 ? 50.767 2.152 17.407 1.00 25.16 172 SER A N 1
ATOM 1277 C CA . SER A 1 191 ? 49.922 1.989 18.587 1.00 27.56 172 SER A CA 1
ATOM 1278 C C . SER A 1 191 ? 50.735 2.053 19.892 1.00 32.93 172 SER A C 1
ATOM 1279 O O . SER A 1 191 ? 50.195 2.365 20.955 1.00 29.32 172 SER A O 1
ATOM 1282 N N . GLY A 1 192 ? 52.031 1.770 19.809 1.00 34.51 173 GLY A N 1
ATOM 1283 C CA . GLY A 1 192 ? 52.888 1.845 20.978 1.00 28.22 173 GLY A CA 1
ATOM 1284 C C . GLY A 1 192 ? 53.485 3.229 21.161 1.00 30.89 173 GLY A C 1
ATOM 1285 O O . GLY A 1 192 ? 54.359 3.430 22.003 1.00 31.97 173 GLY A O 1
ATOM 1286 N N . TYR A 1 193 ? 53.022 4.195 20.372 1.00 27.28 174 TYR A N 1
ATOM 1287 C CA . TYR A 1 193 ? 53.620 5.528 20.409 1.00 24.86 174 TYR A CA 1
ATOM 1288 C C . TYR A 1 193 ? 52.569 6.601 20.570 1.00 23.36 174 TYR A C 1
ATOM 1289 O O . TYR A 1 193 ? 51.412 6.421 20.181 1.00 26.13 174 TYR A O 1
ATOM 1298 N N . SER A 1 194 ? 52.970 7.709 21.176 1.00 23.87 175 SER A N 1
ATOM 1299 C CA . SER A 1 194 ? 52.099 8.866 21.282 1.00 25.40 175 SER A CA 1
ATOM 1300 C C . SER A 1 194 ? 52.889 10.095 20.904 1.00 22.00 175 SER A C 1
ATOM 1301 O O . SER A 1 194 ? 54.112 10.065 20.857 1.00 27.84 175 SER A O 1
ATOM 1304 N N . ILE A 1 195 ? 52.179 11.185 20.646 1.00 24.36 176 ILE A N 1
ATOM 1305 C CA . ILE A 1 195 ? 52.828 12.463 20.428 1.00 24.83 176 ILE A CA 1
ATOM 1306 C C . ILE A 1 195 ? 52.293 13.473 21.428 1.00 26.06 176 ILE A C 1
ATOM 1307 O O . ILE A 1 195 ? 51.080 13.705 21.504 1.00 28.39 176 ILE A O 1
ATOM 1312 N N . VAL A 1 196 ? 53.180 14.056 22.226 1.00 20.82 177 VAL A N 1
ATOM 1313 C CA . VAL A 1 196 ? 52.753 15.162 23.076 1.00 22.03 177 VAL A CA 1
ATOM 1314 C C . VAL A 1 196 ? 53.024 16.491 22.367 1.00 20.45 177 VAL A C 1
ATOM 1315 O O . VAL A 1 196 ? 54.168 16.839 22.080 1.00 23.65 177 VAL A O 1
ATOM 1319 N N . ALA A 1 197 ? 51.960 17.233 22.085 1.00 27.10 178 ALA A N 1
ATOM 1320 C CA . ALA A 1 197 ? 52.106 18.515 21.404 1.00 20.32 178 ALA A CA 1
ATOM 1321 C C . ALA A 1 197 ? 52.191 19.668 22.409 1.00 28.79 178 ALA A C 1
ATOM 1322 O O . ALA A 1 197 ? 51.327 19.827 23.277 1.00 28.98 178 ALA A O 1
ATOM 1324 N N . PHE A 1 198 ? 53.242 20.467 22.282 1.00 32.26 179 PHE A N 1
ATOM 1325 C CA . PHE A 1 198 ? 53.396 21.654 23.100 1.00 30.24 179 PHE A CA 1
ATOM 1326 C C . PHE A 1 198 ? 53.111 22.881 22.260 1.00 27.66 179 PHE A C 1
ATOM 1327 O O . PHE A 1 198 ? 53.903 23.235 21.378 1.00 23.92 179 PHE A O 1
ATOM 1335 N N . ALA A 1 199 ? 51.982 23.532 22.547 1.00 28.21 180 ALA A N 1
ATOM 1336 C CA . ALA A 1 199 ? 51.529 24.694 21.783 1.00 27.36 180 ALA A CA 1
ATOM 1337 C C . ALA A 1 199 ? 51.939 26.024 22.435 1.00 35.38 180 ALA A C 1
ATOM 1338 O O . ALA A 1 199 ? 51.522 26.323 23.548 1.00 35.45 180 ALA A O 1
ATOM 1340 N N . PHE A 1 200 ? 52.753 26.817 21.743 1.00 32.40 181 PHE A N 1
ATOM 1341 C CA . PHE A 1 200 ? 53.213 28.107 22.267 1.00 40.22 181 PHE A CA 1
ATOM 1342 C C . PHE A 1 200 ? 52.410 29.251 21.637 1.00 44.15 181 PHE A C 1
ATOM 1343 O O . PHE A 1 200 ? 51.847 29.090 20.560 1.00 40.07 181 PHE A O 1
ATOM 1351 N N . ASP A 1 201 ? 52.359 30.409 22.289 1.00 50.55 182 ASP A N 1
ATOM 1352 C CA . ASP A 1 201 ? 51.443 31.455 21.829 1.00 58.90 182 ASP A CA 1
ATOM 1353 C C . ASP A 1 201 ? 52.046 32.468 20.850 1.00 60.74 182 ASP A C 1
ATOM 1354 O O . ASP A 1 201 ? 51.365 33.415 20.456 1.00 68.09 182 ASP A O 1
ATOM 1359 N N . TYR A 1 202 ? 53.309 32.281 20.468 1.00 51.25 183 TYR A N 1
ATOM 1360 C CA . TYR A 1 202 ? 53.931 33.138 19.456 1.00 42.76 183 TYR A CA 1
ATOM 1361 C C . TYR A 1 202 ? 53.111 33.181 18.170 1.00 41.81 183 TYR A C 1
ATOM 1362 O O . TYR A 1 202 ? 52.623 32.148 17.707 1.00 37.61 183 TYR A O 1
ATOM 1371 N N . GLN A 1 203 ? 52.964 34.374 17.597 1.00 43.04 184 GLN A N 1
ATOM 1372 C CA . GLN A 1 203 ? 52.270 34.526 16.322 1.00 46.95 184 GLN A CA 1
ATOM 1373 C C . GLN A 1 203 ? 53.071 33.806 15.250 1.00 44.80 184 GLN A C 1
ATOM 1374 O O . GLN A 1 203 ? 54.291 33.955 15.181 1.00 42.36 184 GLN A O 1
ATOM 1376 N N . ARG A 1 204 ? 52.392 33.018 14.425 1.00 45.00 185 ARG A N 1
ATOM 1377 C CA . ARG A 1 204 ? 53.089 32.165 13.469 1.00 47.62 185 ARG A CA 1
ATOM 1378 C C . ARG A 1 204 ? 53.313 32.838 12.118 1.00 53.94 185 ARG A C 1
ATOM 1379 O O . ARG A 1 204 ? 52.551 33.713 11.705 1.00 58.52 185 ARG A O 1
ATOM 1387 N N . ASN A 1 205 ? 54.377 32.424 11.441 1.00 48.00 186 ASN A N 1
ATOM 1388 C CA . ASN A 1 205 ? 54.577 32.777 10.049 1.00 41.93 186 ASN A CA 1
ATOM 1389 C C . ASN A 1 205 ? 53.589 32.001 9.200 1.00 41.93 186 ASN A C 1
ATOM 1390 O O . ASN A 1 205 ? 53.543 30.769 9.287 1.00 36.39 186 ASN A O 1
ATOM 1395 N N . PRO A 1 206 ? 52.788 32.707 8.383 1.00 45.13 187 PRO A N 1
ATOM 1396 C CA . PRO A 1 206 ? 51.865 32.031 7.456 1.00 43.41 187 PRO A CA 1
ATOM 1397 C C . PRO A 1 206 ? 52.600 31.012 6.597 1.00 39.68 187 PRO A C 1
ATOM 1398 O O . PRO A 1 206 ? 53.781 31.210 6.318 1.00 41.24 187 PRO A O 1
ATOM 1402 N N . SER A 1 207 ? 51.928 29.941 6.192 1.00 41.31 188 SER A N 1
ATOM 1403 C CA . SER A 1 207 ? 52.562 28.942 5.342 1.00 43.42 188 SER A CA 1
ATOM 1404 C C . SER A 1 207 ? 53.005 29.545 4.012 1.00 36.50 188 SER A C 1
ATOM 1405 O O . SER A 1 207 ? 54.037 29.165 3.453 1.00 37.56 188 SER A O 1
ATOM 1408 N N . ASP A 1 208 ? 52.244 30.509 3.512 1.00 34.60 189 ASP A N 1
ATOM 1409 C CA . ASP A 1 208 ? 52.581 31.128 2.235 1.00 36.10 189 ASP A CA 1
ATOM 1410 C C . ASP A 1 208 ? 53.924 31.862 2.268 1.00 36.44 189 ASP A C 1
ATOM 1411 O O . ASP A 1 208 ? 54.650 31.881 1.271 1.00 36.63 189 ASP A O 1
ATOM 1416 N N . VAL A 1 209 ? 54.248 32.451 3.414 1.00 31.79 190 VAL A N 1
ATOM 1417 C CA . VAL A 1 209 ? 55.546 33.078 3.634 1.00 35.08 190 VAL A CA 1
ATOM 1418 C C . VAL A 1 209 ? 56.655 32.033 3.649 1.00 34.79 190 VAL A C 1
ATOM 1419 O O . VAL A 1 209 ? 57.744 32.262 3.121 1.00 36.88 190 VAL A O 1
ATOM 1423 N N . ILE A 1 210 ? 56.367 30.881 4.254 1.00 38.88 191 ILE A N 1
ATOM 1424 C CA . ILE A 1 210 ? 57.322 29.778 4.292 1.00 32.94 191 ILE A CA 1
ATOM 1425 C C . ILE A 1 210 ? 57.641 29.319 2.864 1.00 30.56 191 ILE A C 1
ATOM 1426 O O . ILE A 1 210 ? 58.799 29.320 2.446 1.00 26.77 191 ILE A O 1
ATOM 1431 N N . HIS A 1 211 ? 56.609 28.942 2.116 1.00 27.46 192 HIS A N 1
ATOM 1432 C CA . HIS A 1 211 ? 56.768 28.557 0.716 1.00 27.01 192 HIS A CA 1
ATOM 1433 C C . HIS A 1 211 ? 57.457 29.643 -0.121 1.00 25.79 192 HIS A C 1
ATOM 1434 O O . HIS A 1 211 ? 58.380 29.365 -0.890 1.00 27.30 192 HIS A O 1
ATOM 1441 N N . GLN A 1 212 ? 57.013 30.882 0.029 1.00 26.03 193 GLN A N 1
ATOM 1442 C CA . GLN A 1 212 ? 57.573 31.977 -0.766 1.00 30.46 193 GLN A CA 1
ATOM 1443 C C . GLN A 1 212 ? 59.063 32.210 -0.465 1.00 28.22 193 GLN A C 1
ATOM 1444 O O . GLN A 1 212 ? 59.860 32.428 -1.372 1.00 32.07 193 GLN A O 1
ATOM 1450 N N . ASN A 1 213 ? 59.461 32.139 0.797 1.00 32.66 194 ASN A N 1
ATOM 1451 C CA . ASN A 1 213 ? 60.855 32.480 1.116 1.00 34.77 194 ASN A CA 1
ATOM 1452 C C . ASN A 1 213 ? 61.851 31.322 1.011 1.00 36.56 194 ASN A C 1
ATOM 1453 O O . ASN A 1 213 ? 62.998 31.534 0.622 1.00 40.46 194 ASN A O 1
ATOM 1458 N N . ILE A 1 214 ? 61.424 30.100 1.335 1.00 32.56 195 ILE A N 1
ATOM 1459 C CA . ILE A 1 214 ? 62.360 28.982 1.358 1.00 29.97 195 ILE A CA 1
ATOM 1460 C C . ILE A 1 214 ? 63.043 28.769 0.006 1.00 32.43 195 ILE A C 1
ATOM 1461 O O . ILE A 1 214 ? 64.210 28.394 -0.051 1.00 37.55 195 ILE A O 1
ATOM 1466 N N . VAL A 1 215 ? 62.335 29.043 -1.082 1.00 25.20 196 VAL A N 1
ATOM 1467 C CA . VAL A 1 215 ? 62.892 28.817 -2.412 1.00 30.91 196 VAL A CA 1
ATOM 1468 C C . VAL A 1 215 ? 63.971 29.863 -2.746 1.00 29.37 196 VAL A C 1
ATOM 1469 O O . VAL A 1 215 ? 64.735 29.710 -3.699 1.00 28.32 196 VAL A O 1
ATOM 1473 N N . ARG A 1 216 ? 64.059 30.918 -1.950 1.00 34.77 197 ARG A N 1
ATOM 1474 C CA . ARG A 1 216 ? 65.094 31.923 -2.205 1.00 37.98 197 ARG A CA 1
ATOM 1475 C C . ARG A 1 216 ? 66.491 31.471 -1.753 1.00 45.69 197 ARG A C 1
ATOM 1476 O O . ARG A 1 216 ? 67.505 32.035 -2.186 1.00 47.38 197 ARG A O 1
ATOM 1484 N N . SER A 1 217 ? 66.538 30.455 -0.893 1.00 41.89 198 SER A N 1
ATOM 1485 C CA . SER A 1 217 ? 67.798 29.968 -0.321 1.00 40.43 198 SER A CA 1
ATOM 1486 C C . SER A 1 217 ? 68.707 29.242 -1.324 1.00 34.98 198 SER A C 1
ATOM 1487 O O . SER A 1 217 ? 68.251 28.440 -2.137 1.00 35.37 198 SER A O 1
ATOM 1490 N N . ASP A 1 218 ? 70.004 29.530 -1.237 1.00 38.57 199 ASP A N 1
ATOM 1491 C CA . ASP A 1 218 ? 71.021 28.871 -2.052 1.00 46.67 199 ASP A CA 1
ATOM 1492 C C . ASP A 1 218 ? 71.134 27.379 -1.739 1.00 37.53 199 ASP A C 1
ATOM 1493 O O . ASP A 1 218 ? 71.622 26.597 -2.550 1.00 36.16 199 ASP A O 1
ATOM 1498 N N . LEU A 1 219 ? 70.698 26.992 -0.549 1.00 36.28 200 LEU A N 1
ATOM 1499 C CA . LEU A 1 219 ? 70.690 25.585 -0.171 1.00 38.03 200 LEU A CA 1
ATOM 1500 C C . LEU A 1 219 ? 69.425 24.871 -0.650 1.00 37.18 200 LEU A C 1
ATOM 1501 O O . LEU A 1 219 ? 69.293 23.661 -0.466 1.00 43.15 200 LEU A O 1
ATOM 1506 N N . TYR A 1 220 ? 68.496 25.605 -1.265 1.00 29.87 201 TYR A N 1
ATOM 1507 C CA . TYR A 1 220 ? 67.215 25.000 -1.626 1.00 30.26 201 TYR A CA 1
ATOM 1508 C C . TYR A 1 220 ? 67.340 23.827 -2.600 1.00 30.52 201 TYR A C 1
ATOM 1509 O O . TYR A 1 220 ? 66.671 22.808 -2.399 1.00 32.13 201 TYR A O 1
ATOM 1518 N N . PRO A 1 221 ? 68.169 23.956 -3.657 1.00 34.01 202 PRO A N 1
ATOM 1519 C CA . PRO A 1 221 ? 68.300 22.781 -4.527 1.00 35.92 202 PRO A CA 1
ATOM 1520 C C . PRO A 1 221 ? 68.739 21.502 -3.818 1.00 29.17 202 PRO A C 1
ATOM 1521 O O . PRO A 1 221 ? 68.209 20.441 -4.140 1.00 38.28 202 PRO A O 1
ATOM 1525 N N . ALA A 1 222 ? 69.686 21.593 -2.889 1.00 31.57 203 ALA A N 1
ATOM 1526 C CA . ALA A 1 222 ? 70.141 20.415 -2.150 1.00 33.17 203 ALA A CA 1
ATOM 1527 C C . ALA 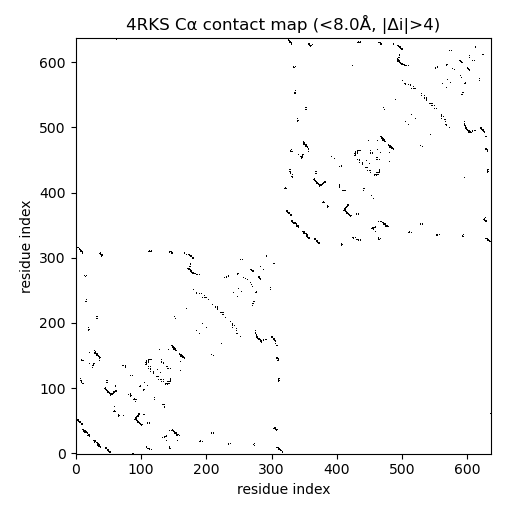A 1 222 ? 69.075 19.918 -1.177 1.00 32.54 203 ALA A C 1
ATOM 1528 O O . ALA A 1 222 ? 68.978 18.721 -0.911 1.00 32.24 203 ALA A O 1
ATOM 1530 N N . ARG A 1 223 ? 68.295 20.845 -0.631 1.00 32.64 204 ARG A N 1
ATOM 1531 C CA . ARG A 1 223 ? 67.219 20.497 0.299 1.00 30.62 204 ARG A CA 1
ATOM 1532 C C . ARG A 1 223 ? 66.206 19.592 -0.388 1.00 25.97 204 ARG A C 1
ATOM 1533 O O . ARG A 1 223 ? 65.766 18.599 0.184 1.00 28.10 204 ARG A O 1
ATOM 1541 N N . LYS A 1 224 ? 65.854 19.925 -1.625 1.00 23.47 205 LYS A N 1
ATOM 1542 C CA . LYS A 1 224 ? 64.881 19.136 -2.374 1.00 27.99 205 LYS A CA 1
ATOM 1543 C C . LYS A 1 224 ? 65.371 17.713 -2.586 1.00 32.02 205 LYS A C 1
ATOM 1544 O O . LYS A 1 224 ? 64.591 16.768 -2.510 1.00 33.79 205 LYS A O 1
ATOM 1550 N N . LYS A 1 225 ? 66.665 17.563 -2.856 1.00 34.58 206 LYS A N 1
ATOM 1551 C CA . LYS A 1 225 ? 67.254 16.238 -3.018 1.00 35.49 206 LYS A CA 1
ATOM 1552 C C . LYS A 1 225 ? 67.344 15.490 -1.682 1.00 33.01 206 LYS A C 1
ATOM 1553 O O . LYS A 1 225 ? 67.058 14.291 -1.615 1.00 33.21 206 LYS A O 1
ATOM 1559 N N . HIS A 1 226 ? 67.726 16.207 -0.627 1.00 23.39 207 HIS A N 1
ATOM 1560 C CA . HIS A 1 226 ? 67.792 15.650 0.729 1.00 30.10 207 HIS A CA 1
ATOM 1561 C C . HIS A 1 226 ? 66.418 15.178 1.187 1.00 35.05 207 HIS A C 1
ATOM 1562 O O . HIS A 1 226 ? 66.290 14.177 1.904 1.00 29.95 207 HIS A O 1
ATOM 1569 N N . ALA A 1 227 ? 65.390 15.922 0.787 1.00 34.85 208 ALA A N 1
ATOM 1570 C CA . ALA A 1 227 ? 64.025 15.575 1.146 1.00 29.63 208 ALA A CA 1
ATOM 1571 C C . ALA A 1 227 ? 63.683 14.215 0.556 1.00 28.62 208 ALA A C 1
ATOM 1572 O O . ALA A 1 227 ? 63.178 13.347 1.263 1.00 23.39 208 ALA A O 1
ATOM 1574 N N . ASP A 1 228 ? 63.981 14.033 -0.731 1.00 26.17 209 ASP A N 1
ATOM 1575 C CA . ASP A 1 228 ? 63.664 12.791 -1.431 1.00 26.03 209 ASP A CA 1
ATOM 1576 C C . ASP A 1 228 ? 64.433 11.631 -0.808 1.00 25.70 209 ASP A C 1
ATOM 1577 O O . ASP A 1 228 ? 63.896 10.537 -0.642 1.00 26.00 209 ASP A O 1
ATOM 1582 N N . GLU A 1 229 ? 65.686 11.874 -0.444 1.00 26.17 210 GLU A N 1
ATOM 1583 C CA . GLU A 1 229 ? 66.498 10.839 0.209 1.00 25.63 210 GLU A CA 1
ATOM 1584 C C . GLU A 1 229 ? 65.916 10.386 1.540 1.00 22.92 210 GLU A C 1
ATOM 1585 O O . GLU A 1 229 ? 65.905 9.195 1.843 1.00 22.07 210 GLU A O 1
ATOM 1591 N N . HIS A 1 230 ? 65.466 11.343 2.344 1.00 21.93 211 HIS A N 1
ATOM 1592 C CA . HIS A 1 230 ? 64.893 11.018 3.640 1.00 21.95 211 HIS A CA 1
ATOM 1593 C C . HIS A 1 230 ? 63.630 10.187 3.486 1.00 22.46 211 HIS A C 1
ATOM 1594 O O . HIS A 1 230 ? 63.404 9.258 4.254 1.00 24.60 211 HIS A O 1
ATOM 1601 N N . ALA A 1 231 ? 62.804 10.515 2.491 1.00 24.06 212 ALA A N 1
ATOM 1602 C CA . ALA A 1 231 ? 61.591 9.730 2.254 1.00 26.91 212 ALA A CA 1
ATOM 1603 C C . ALA A 1 231 ? 61.929 8.273 1.893 1.00 31.82 212 ALA A C 1
ATOM 1604 O O . ALA A 1 231 ? 61.255 7.349 2.354 1.00 30.86 212 ALA A O 1
ATOM 1606 N N . HIS A 1 232 ? 62.974 8.061 1.090 1.00 26.04 213 HIS A N 1
ATOM 1607 C CA . HIS A 1 232 ? 63.415 6.694 0.809 1.00 23.90 213 HIS A CA 1
ATOM 1608 C C . HIS A 1 232 ? 63.880 6.005 2.093 1.00 22.80 213 HIS A C 1
ATOM 1609 O O . HIS A 1 232 ? 63.596 4.832 2.306 1.00 24.38 213 HIS A O 1
ATOM 1616 N N . MET A 1 233 ? 64.566 6.744 2.962 1.00 23.63 214 MET A N 1
ATOM 1617 C CA . MET A 1 233 ? 64.997 6.180 4.226 1.00 26.58 214 MET A CA 1
ATOM 1618 C C . MET A 1 233 ? 63.800 5.804 5.088 1.00 25.43 214 MET A C 1
ATOM 1619 O O . MET A 1 233 ? 63.832 4.805 5.790 1.00 27.96 214 MET A O 1
ATOM 1624 N N . ILE A 1 234 ? 62.727 6.581 5.007 1.00 21.66 215 ILE A N 1
ATOM 1625 C CA . ILE A 1 234 ? 61.517 6.260 5.764 1.00 20.53 215 ILE A CA 1
ATOM 1626 C C . ILE A 1 234 ? 60.831 5.009 5.203 1.00 20.35 215 ILE A C 1
ATOM 1627 O O . ILE A 1 234 ? 60.424 4.139 5.969 1.00 23.73 215 ILE A O 1
ATOM 1632 N N . LYS A 1 235 ? 60.749 4.899 3.874 1.00 20.28 216 LYS A N 1
ATOM 1633 C CA . LYS A 1 235 ? 60.141 3.719 3.255 1.00 28.69 216 LYS A CA 1
ATOM 1634 C C . LYS A 1 235 ? 60.893 2.446 3.662 1.00 29.13 216 LYS A C 1
ATOM 1635 O O . LYS A 1 235 ? 60.284 1.400 3.866 1.00 26.86 216 LYS A O 1
ATOM 1641 N N . GLU A 1 236 ? 62.211 2.555 3.806 1.00 31.29 217 GLU A N 1
ATOM 1642 C CA . GLU A 1 236 ? 63.046 1.448 4.280 1.00 26.74 217 GLU A CA 1
ATOM 1643 C C . GLU A 1 236 ? 62.819 1.098 5.751 1.00 24.54 217 GLU A C 1
ATOM 1644 O O . GLU A 1 236 ? 62.700 -0.077 6.113 1.00 28.71 217 GLU A O 1
ATOM 1650 N N . TYR A 1 237 ? 62.790 2.110 6.611 1.00 26.03 218 TYR A N 1
ATOM 1651 C CA . TYR A 1 237 ? 62.492 1.871 8.023 1.00 26.28 218 TYR A CA 1
ATOM 1652 C C . TYR A 1 237 ? 61.153 1.149 8.185 1.00 27.69 218 TYR A C 1
ATOM 1653 O O . TYR A 1 237 ? 60.979 0.326 9.087 1.00 29.27 218 TYR A O 1
ATOM 1662 N N . ALA A 1 238 ? 60.211 1.463 7.301 1.00 22.19 219 ALA A N 1
ATOM 1663 C CA . ALA A 1 238 ? 58.871 0.893 7.385 1.00 28.03 219 ALA A CA 1
ATOM 1664 C C . ALA A 1 238 ? 58.906 -0.619 7.212 1.00 20.80 219 ALA A C 1
ATOM 1665 O O . ALA A 1 238 ? 58.103 -1.330 7.806 1.00 31.12 219 ALA A O 1
ATOM 1667 N N . LYS A 1 239 ? 59.847 -1.109 6.416 1.00 25.39 220 LYS A N 1
ATOM 1668 C CA . LYS A 1 239 ? 59.999 -2.554 6.204 1.00 34.63 220 LYS A CA 1
ATOM 1669 C C . LYS A 1 239 ? 60.143 -3.357 7.493 1.00 36.28 220 LYS A C 1
ATOM 1670 O O . LYS A 1 239 ? 59.772 -4.523 7.543 1.00 37.91 220 LYS A O 1
ATOM 1676 N N . THR A 1 240 ? 60.690 -2.746 8.535 1.00 32.95 221 THR A N 1
ATOM 1677 C CA . THR A 1 240 ? 60.828 -3.444 9.813 1.00 33.44 221 THR A CA 1
ATOM 1678 C C . THR A 1 240 ? 60.120 -2.723 10.960 1.00 31.79 221 THR A C 1
ATOM 1679 O O . THR A 1 240 ? 60.442 -2.942 12.130 1.00 33.61 221 THR A O 1
ATOM 1683 N N . ASN A 1 241 ? 59.166 -1.862 10.617 1.00 29.16 222 ASN A N 1
ATOM 1684 C CA . ASN A 1 241 ? 58.419 -1.081 11.600 1.00 31.50 222 ASN A CA 1
ATOM 1685 C C . ASN A 1 241 ? 59.334 -0.329 12.556 1.00 29.25 222 ASN A C 1
ATOM 1686 O O . ASN A 1 241 ? 59.066 -0.275 13.757 1.00 30.58 222 ASN A O 1
ATOM 1691 N N . ASP A 1 242 ? 60.414 0.246 12.027 1.00 25.36 223 ASP A N 1
ATOM 1692 C CA . ASP A 1 242 ? 61.361 0.981 12.862 1.00 27.63 223 ASP A CA 1
ATOM 1693 C C . ASP A 1 242 ? 60.821 2.372 13.131 1.00 26.59 223 ASP A C 1
ATOM 1694 O O . ASP A 1 242 ? 61.269 3.348 12.520 1.00 25.92 223 ASP A O 1
ATOM 1699 N N . ILE A 1 243 ? 59.860 2.459 14.044 1.00 28.06 224 ILE A N 1
ATOM 1700 C CA . ILE A 1 243 ? 59.184 3.721 14.303 1.00 26.06 224 ILE A CA 1
ATOM 1701 C C . ILE A 1 243 ? 60.149 4.752 14.898 1.00 25.32 224 ILE A C 1
ATOM 1702 O O . ILE A 1 243 ? 60.095 5.922 14.538 1.00 21.01 224 ILE A O 1
ATOM 1707 N N . LYS A 1 244 ? 61.032 4.319 15.801 1.00 23.34 225 LYS A N 1
ATOM 1708 C CA . LYS A 1 244 ? 62.021 5.236 16.360 1.00 24.31 225 LYS A CA 1
ATOM 1709 C C . LYS A 1 244 ? 62.927 5.836 15.286 1.00 23.82 225 LYS A C 1
ATOM 1710 O O . LYS A 1 244 ? 63.249 7.022 15.333 1.00 25.53 225 LYS A O 1
ATOM 1716 N N . GLY A 1 245 ? 63.313 5.035 14.302 1.00 25.84 226 GLY A N 1
ATOM 1717 C CA . GLY A 1 245 ? 64.168 5.527 13.235 1.00 24.71 226 GLY A CA 1
ATOM 1718 C C . GLY A 1 245 ? 63.464 6.598 12.424 1.00 28.04 226 GLY A C 1
ATOM 1719 O O . GLY A 1 245 ? 64.047 7.619 12.059 1.00 22.29 226 GLY A O 1
ATOM 1720 N N . ILE A 1 246 ? 62.191 6.368 12.150 1.00 21.51 227 ILE A N 1
ATOM 1721 C CA . ILE A 1 246 ? 61.406 7.317 11.382 1.00 27.02 227 ILE A CA 1
ATOM 1722 C C . ILE A 1 246 ? 61.330 8.652 12.124 1.00 25.86 227 ILE A C 1
ATOM 1723 O O . ILE A 1 246 ? 61.540 9.707 11.521 1.00 22.82 227 ILE A O 1
ATOM 1728 N N . PHE A 1 247 ? 61.085 8.615 13.433 1.00 23.94 228 PHE A N 1
ATOM 1729 C CA . PHE A 1 247 ? 60.923 9.868 14.174 1.00 24.46 228 PHE A CA 1
ATOM 1730 C C . PHE A 1 247 ? 62.264 10.544 14.438 1.00 23.67 228 PHE A C 1
ATOM 1731 O O . PHE A 1 247 ? 62.361 11.771 14.338 1.00 23.45 228 PHE A O 1
ATOM 1739 N N . ASP A 1 248 ? 63.296 9.757 14.741 1.00 22.40 229 ASP A N 1
ATOM 1740 C CA . ASP A 1 248 ? 64.665 10.287 14.792 1.00 23.11 229 ASP A CA 1
ATOM 1741 C C . ASP A 1 248 ? 65.010 11.074 13.528 1.00 26.30 229 ASP A C 1
ATOM 1742 O O . ASP A 1 248 ? 65.589 12.155 13.598 1.00 27.43 229 ASP A O 1
ATOM 1747 N N . LEU A 1 249 ? 64.669 10.513 12.367 1.00 24.18 230 LEU A N 1
ATOM 1748 C CA . LEU A 1 249 ? 64.949 11.170 11.094 1.00 22.59 230 LEU A CA 1
ATOM 1749 C C . LEU A 1 249 ? 64.098 12.436 10.911 1.00 23.07 230 LEU A C 1
ATOM 1750 O O . LEU A 1 249 ? 64.588 13.441 10.398 1.00 23.17 230 LEU A O 1
ATOM 1755 N N . ALA A 1 250 ? 62.836 12.377 11.324 1.00 21.69 231 ALA A N 1
ATOM 1756 C CA . ALA A 1 250 ? 61.958 13.535 11.289 1.00 26.27 231 ALA A CA 1
ATOM 1757 C C . ALA A 1 250 ? 62.561 14.702 12.073 1.00 27.46 231 ALA A C 1
ATOM 1758 O O . ALA A 1 250 ? 62.456 15.847 11.646 1.00 23.19 231 ALA A O 1
ATOM 1760 N N . GLN A 1 251 ? 63.191 14.410 13.210 1.00 24.26 232 GLN A N 1
ATOM 1761 C CA . GLN A 1 251 ? 63.844 15.454 14.000 1.00 23.02 232 GLN A CA 1
ATOM 1762 C C . GLN A 1 251 ? 65.053 16.031 13.257 1.00 23.59 232 GLN A C 1
ATOM 1763 O O . GLN A 1 251 ? 65.274 17.238 13.281 1.00 29.83 232 GLN A O 1
ATOM 1769 N N . GLU A 1 252 ? 65.827 15.178 12.594 1.00 30.73 233 GLU A N 1
ATOM 1770 C CA . GLU A 1 252 ? 66.963 15.657 11.799 1.00 33.28 233 GLU A CA 1
ATOM 1771 C C . GLU A 1 252 ? 66.486 16.487 10.610 1.00 36.15 233 GLU A C 1
ATOM 1772 O O . GLU A 1 252 ? 67.076 17.515 10.293 1.00 24.39 233 GLU A O 1
ATOM 1778 N N . ASP A 1 253 ? 65.413 16.036 9.964 1.00 23.18 234 ASP A N 1
ATOM 1779 C CA . ASP A 1 253 ? 64.793 16.801 8.885 1.00 25.70 234 ASP A CA 1
ATOM 1780 C C . ASP A 1 253 ? 64.303 18.155 9.385 1.00 25.75 234 ASP A C 1
ATOM 1781 O O . ASP A 1 253 ? 64.502 19.172 8.729 1.00 26.96 234 ASP A O 1
ATOM 1786 N N . THR A 1 254 ? 63.662 18.152 10.552 1.00 25.94 235 THR A N 1
ATOM 1787 C CA . THR A 1 254 ? 63.165 19.373 11.188 1.00 25.31 235 THR A CA 1
ATOM 1788 C C . THR A 1 254 ? 64.301 20.382 11.389 1.00 28.55 235 THR A C 1
ATOM 1789 O O . THR A 1 254 ? 64.146 21.570 11.109 1.00 28.60 235 THR A O 1
ATOM 1793 N N . GLU A 1 255 ? 65.444 19.908 11.861 1.00 25.87 236 GLU A N 1
ATOM 1794 C CA . GLU A 1 255 ? 66.567 20.800 12.146 1.00 25.29 236 GLU A CA 1
ATOM 1795 C C . GLU A 1 255 ? 67.190 21.394 10.866 1.00 31.26 236 GLU A C 1
ATOM 1796 O O . GLU A 1 255 ? 67.515 22.581 10.818 1.00 34.85 236 GLU A O 1
ATOM 1802 N N . GLU A 1 256 ? 67.354 20.575 9.836 1.00 28.76 237 GLU A N 1
ATOM 1803 C CA . GLU A 1 256 ? 67.811 21.061 8.527 1.00 28.35 237 GLU A CA 1
ATOM 1804 C C . GLU A 1 256 ? 66.851 22.097 7.926 1.00 30.92 237 GLU A C 1
ATOM 1805 O O . GLU A 1 256 ? 67.261 23.154 7.448 1.00 30.43 237 GLU A O 1
ATOM 1811 N N . TYR A 1 257 ? 65.564 21.769 7.947 1.00 29.78 238 TYR A N 1
ATOM 1812 C CA . TYR A 1 257 ? 64.523 22.631 7.401 1.00 30.37 238 TYR A CA 1
ATOM 1813 C C . TYR A 1 257 ? 64.511 23.994 8.073 1.00 31.28 238 TYR A C 1
ATOM 1814 O O . TYR A 1 257 ? 64.470 25.030 7.406 1.00 30.70 238 TYR A O 1
ATOM 1823 N N . HIS A 1 258 ? 64.572 24.015 9.397 1.00 24.84 239 HIS A N 1
ATOM 1824 C CA . HIS A 1 258 ? 64.468 25.302 10.071 1.00 33.40 239 HIS A CA 1
ATOM 1825 C C . HIS A 1 258 ? 65.787 26.075 10.090 1.00 32.67 239 HIS A C 1
ATOM 1826 O O . HIS A 1 258 ? 65.792 27.290 10.288 1.00 33.53 239 HIS A O 1
ATOM 1833 N N . SER A 1 259 ? 66.894 25.391 9.824 1.00 32.08 240 SER A N 1
ATOM 1834 C CA . SER A 1 259 ? 68.155 26.099 9.576 1.00 34.17 240 SER A CA 1
ATOM 1835 C C . SER A 1 259 ? 68.104 26.821 8.220 1.00 35.56 240 SER A C 1
ATOM 1836 O O . SER A 1 259 ? 68.601 27.940 8.079 1.00 33.02 240 SER A O 1
ATOM 1839 N N . ILE A 1 260 ? 67.484 26.194 7.224 1.00 34.86 241 ILE A N 1
ATOM 1840 C CA . ILE A 1 260 ? 67.343 26.844 5.918 1.00 34.23 241 ILE A CA 1
ATOM 1841 C C . ILE A 1 260 ? 66.405 28.059 5.997 1.00 31.15 241 ILE A C 1
ATOM 1842 O O . ILE A 1 260 ? 66.733 29.128 5.492 1.00 36.78 241 ILE A O 1
ATOM 1847 N N . LEU A 1 261 ? 65.266 27.906 6.663 1.00 28.90 242 LEU A N 1
ATOM 1848 C CA . LEU A 1 261 ? 64.326 29.013 6.830 1.00 32.58 242 LEU A CA 1
ATOM 1849 C C . LEU A 1 261 ? 64.941 30.221 7.555 1.00 36.75 242 LEU A C 1
ATOM 1850 O O . LEU A 1 261 ? 64.765 31.356 7.117 1.00 38.60 242 LEU A O 1
ATOM 1855 N N . ARG A 1 262 ? 65.660 29.981 8.651 1.00 38.52 243 ARG A N 1
ATOM 1856 C CA . ARG A 1 262 ? 66.274 31.069 9.417 1.00 36.06 243 ARG A CA 1
ATOM 1857 C C . ARG A 1 262 ? 67.214 31.900 8.552 1.00 33.49 243 ARG A C 1
ATOM 1858 O O . ARG A 1 262 ? 67.278 33.117 8.694 1.00 32.30 243 ARG A O 1
ATOM 1866 N N . GLY A 1 263 ? 67.927 31.241 7.645 1.00 34.16 244 GLY A N 1
ATOM 1867 C CA . GLY A 1 263 ? 68.786 31.926 6.701 1.00 37.05 244 GLY A CA 1
ATOM 1868 C C . GLY A 1 263 ? 68.049 32.744 5.651 1.00 40.17 244 GLY A C 1
ATOM 1869 O O . GLY A 1 263 ? 68.675 33.490 4.906 1.00 40.45 244 GLY A O 1
ATOM 1870 N N . VAL A 1 264 ? 66.727 32.596 5.572 1.00 36.54 245 VAL A N 1
ATOM 1871 C CA . VAL A 1 264 ? 65.920 33.444 4.690 1.00 42.89 245 VAL A CA 1
ATOM 1872 C C . VAL A 1 264 ? 64.969 34.320 5.534 1.00 40.73 245 VAL A C 1
ATOM 1873 O O . VAL A 1 264 ? 64.010 34.908 5.032 1.00 45.69 245 VAL A O 1
ATOM 1877 N N . GLY A 1 265 ? 65.253 34.407 6.829 1.00 36.28 246 GLY A N 1
ATOM 1878 C CA . GLY A 1 265 ? 64.556 35.330 7.707 1.00 35.22 246 GLY A CA 1
ATOM 1879 C C . GLY A 1 265 ? 63.213 34.849 8.210 1.00 44.23 246 GLY A C 1
ATOM 1880 O O . GLY A 1 265 ? 62.376 35.651 8.616 1.00 46.19 246 GLY A O 1
ATOM 1881 N N . VAL A 1 266 ? 63.005 33.535 8.183 1.00 46.69 247 VAL A N 1
ATOM 1882 C CA . VAL A 1 266 ? 61.796 32.935 8.741 1.00 41.05 247 VAL A CA 1
ATOM 1883 C C . VAL A 1 266 ? 62.134 32.118 9.992 1.00 39.77 247 VAL A C 1
ATOM 1884 O O . VAL A 1 266 ? 62.680 31.019 9.889 1.00 37.92 247 VAL A O 1
ATOM 1888 N N . ASN A 1 267 ? 61.819 32.655 11.168 1.00 38.28 248 ASN A N 1
ATOM 1889 C CA . ASN A 1 267 ? 62.204 32.005 12.418 1.00 35.76 248 ASN A CA 1
ATOM 1890 C C . ASN A 1 267 ? 61.021 31.411 13.156 1.00 39.70 248 ASN A C 1
ATOM 1891 O O . ASN A 1 267 ? 60.329 32.106 13.907 1.00 43.61 248 ASN A O 1
ATOM 1896 N N . VAL A 1 268 ? 60.800 30.115 12.948 1.00 34.71 249 VAL A N 1
ATOM 1897 C CA . VAL A 1 268 ? 59.670 29.426 13.537 1.00 32.12 249 VAL A CA 1
ATOM 1898 C C . VAL A 1 268 ? 59.945 29.007 14.984 1.00 34.52 249 VAL A C 1
ATOM 1899 O O . VAL A 1 268 ? 59.047 29.051 15.820 1.00 27.85 249 VAL A O 1
ATOM 1903 N N . ILE A 1 269 ? 61.178 28.589 15.275 1.00 29.86 250 ILE A N 1
ATOM 1904 C CA . ILE A 1 269 ? 61.493 28.119 16.620 1.00 33.58 250 ILE A CA 1
ATOM 1905 C C . ILE A 1 269 ? 61.934 29.300 17.479 1.00 36.10 250 ILE A C 1
ATOM 1906 O O . ILE A 1 269 ? 63.073 29.767 17.396 1.00 31.90 250 ILE A O 1
ATOM 1911 N N . ARG A 1 270 ? 60.995 29.785 18.283 1.00 36.46 251 ARG A N 1
ATOM 1912 C CA . ARG A 1 270 ? 61.164 30.972 19.105 1.00 37.70 251 ARG A CA 1
ATOM 1913 C C . ARG A 1 270 ? 61.810 30.602 20.441 1.00 42.90 251 ARG A C 1
ATOM 1914 O O . ARG A 1 270 ? 62.073 29.424 20.695 1.00 40.69 251 ARG A O 1
ATOM 1922 N N . GLU A 1 271 ? 62.058 31.599 21.292 1.00 41.22 252 GLU A N 1
ATOM 1923 C CA . GLU A 1 271 ? 62.899 31.410 22.479 1.00 40.93 252 GLU A CA 1
ATOM 1924 C C . GLU A 1 271 ? 62.428 30.309 23.429 1.00 39.09 252 GLU A C 1
ATOM 1925 O O . GLU A 1 271 ? 63.211 29.431 23.791 1.00 41.55 252 GLU A O 1
ATOM 1931 N N . ASN A 1 272 ? 61.165 30.354 23.843 1.00 38.74 253 ASN A N 1
ATOM 1932 C CA . ASN A 1 272 ? 60.653 29.344 24.766 1.00 36.04 253 ASN A CA 1
ATOM 1933 C C . ASN A 1 272 ? 60.524 27.974 24.101 1.00 41.13 253 ASN A C 1
ATOM 1934 O O . ASN A 1 272 ? 60.551 26.935 24.780 1.00 37.17 253 ASN A O 1
ATOM 1939 N N . MET A 1 273 ? 60.382 27.973 22.776 1.00 38.10 254 MET A N 1
ATOM 1940 C CA . MET A 1 273 ? 60.365 26.720 22.024 1.00 37.27 254 MET A CA 1
ATOM 1941 C C . MET A 1 273 ? 61.751 26.077 22.054 1.00 40.14 254 MET A C 1
ATOM 1942 O O . MET A 1 273 ? 61.881 24.869 22.250 1.00 44.26 254 MET A O 1
ATOM 1947 N N . GLN A 1 274 ? 62.784 26.895 21.889 1.00 37.35 255 GLN A N 1
ATOM 1948 C CA . GLN A 1 274 ? 64.152 26.396 21.915 1.00 40.43 255 GLN A CA 1
ATOM 1949 C C . GLN A 1 274 ? 64.528 25.914 23.323 1.00 37.77 255 GLN A C 1
ATOM 1950 O O . GLN A 1 274 ? 65.272 24.946 23.473 1.00 38.29 255 GLN A O 1
ATOM 1956 N N . LYS A 1 275 ? 64.005 26.572 24.354 1.00 38.69 256 LYS A N 1
ATOM 1957 C CA . LYS A 1 275 ? 64.264 26.122 25.724 1.00 41.52 256 LYS A CA 1
ATOM 1958 C C . LYS A 1 275 ? 63.674 24.733 25.972 1.00 42.00 256 LYS A C 1
ATOM 1959 O O . LYS A 1 275 ? 64.305 23.896 26.624 1.00 40.53 256 LYS A O 1
ATOM 1965 N N . LEU A 1 276 ? 62.465 24.489 25.467 1.00 37.67 257 LEU A N 1
ATOM 1966 C CA . LEU A 1 276 ? 61.840 23.177 25.629 1.00 39.92 257 LEU A CA 1
ATOM 1967 C C . LEU A 1 276 ? 62.672 22.108 24.926 1.00 38.54 257 LEU A C 1
ATOM 1968 O O . LEU A 1 276 ? 62.943 21.047 25.486 1.00 40.30 257 LEU A O 1
ATOM 1973 N N . ILE A 1 277 ? 63.078 22.405 23.699 1.00 39.59 258 ILE A N 1
ATOM 1974 C CA . ILE A 1 277 ? 63.913 21.505 22.910 1.00 33.13 258 ILE A CA 1
ATOM 1975 C C . ILE A 1 277 ? 65.207 21.133 23.637 1.00 37.85 258 ILE A C 1
ATOM 1976 O O . ILE A 1 277 ? 65.635 19.977 23.601 1.00 38.17 258 ILE A O 1
ATOM 1981 N N . SER A 1 278 ? 65.820 22.106 24.308 1.00 38.18 259 SER A N 1
ATOM 1982 C CA . SER A 1 278 ? 67.033 21.839 25.075 1.00 41.09 259 SER A CA 1
ATOM 1983 C C . SER A 1 278 ? 66.765 20.858 26.222 1.00 39.49 259 SER A C 1
ATOM 1984 O O . SER A 1 278 ? 67.582 19.982 26.500 1.00 42.62 259 SER A O 1
ATOM 1987 N N . TYR A 1 279 ? 65.629 21.012 26.889 1.00 29.23 260 TYR A N 1
ATOM 1988 C CA . TYR A 1 279 ? 65.255 20.093 27.960 1.00 34.59 260 TYR A CA 1
ATOM 1989 C C . TYR A 1 279 ? 65.019 18.696 27.390 1.00 41.10 260 TYR A C 1
ATOM 1990 O O . TYR A 1 279 ? 65.400 17.698 28.010 1.00 41.20 260 TYR A O 1
ATOM 1999 N N . LEU A 1 280 ? 64.397 18.638 26.208 1.00 33.41 261 LEU A N 1
ATOM 2000 C CA . LEU A 1 280 ? 64.133 17.368 25.528 1.00 32.42 261 LEU A CA 1
ATOM 2001 C C . LEU A 1 280 ? 65.434 16.598 25.307 1.00 27.35 261 LEU A C 1
ATOM 2002 O O . LEU A 1 280 ? 65.480 15.380 25.469 1.00 33.62 261 LEU A O 1
ATOM 2007 N N . LYS A 1 281 ? 66.488 17.321 24.946 1.00 28.02 262 LYS A N 1
ATOM 2008 C CA . LYS A 1 281 ? 67.816 16.739 24.789 1.00 37.41 262 LYS A CA 1
ATOM 2009 C C . LYS A 1 281 ? 68.327 16.109 26.093 1.00 40.36 262 LYS A C 1
ATOM 2010 O O . LYS A 1 281 ? 69.058 15.122 26.077 1.00 44.18 262 LYS A O 1
ATOM 2016 N N . LEU A 1 282 ? 67.932 16.691 27.220 1.00 42.47 263 LEU A N 1
ATOM 2017 C CA . LEU A 1 282 ? 68.351 16.204 28.530 1.00 40.90 263 LEU A CA 1
ATOM 2018 C C . LEU A 1 282 ? 67.670 14.886 28.890 1.00 35.07 263 LEU A C 1
ATOM 2019 O O . LEU A 1 282 ? 68.334 13.909 29.221 1.00 42.10 263 LEU A O 1
ATOM 2024 N N . ILE A 1 283 ? 66.344 14.853 28.813 1.00 32.39 264 ILE A N 1
ATOM 2025 C CA . ILE A 1 283 ? 65.616 13.648 29.195 1.00 37.12 264 ILE A CA 1
ATOM 2026 C C . ILE A 1 283 ? 65.737 12.531 28.169 1.00 36.58 264 ILE A C 1
ATOM 2027 O O . ILE A 1 283 ? 65.373 11.389 28.462 1.00 39.49 264 ILE A O 1
ATOM 2032 N N . ARG A 1 284 ? 66.261 12.850 26.984 1.00 35.56 265 ARG A N 1
ATOM 2033 C CA . ARG A 1 284 ? 66.451 11.836 25.942 1.00 41.23 265 ARG A CA 1
ATOM 2034 C C . ARG A 1 284 ? 67.427 10.768 26.424 1.00 39.61 265 ARG A C 1
ATOM 2035 O O . ARG A 1 284 ? 67.358 9.611 26.010 1.00 40.82 265 ARG A O 1
ATOM 2043 N N . LYS A 1 285 ? 68.328 11.162 27.314 1.00 41.07 266 LYS A N 1
ATOM 2044 C CA . LYS A 1 285 ? 69.298 10.229 27.878 1.00 39.13 266 LYS A CA 1
ATOM 2045 C C . LYS A 1 285 ? 68.624 9.274 28.864 1.00 37.79 266 LYS A C 1
ATOM 2046 O O . LYS A 1 285 ? 69.138 8.194 29.144 1.00 39.89 266 LYS A O 1
ATOM 2052 N N . ASP A 1 286 ? 67.457 9.681 29.358 1.00 36.17 267 ASP A N 1
ATOM 2053 C CA . ASP A 1 286 ? 66.687 8.908 30.330 1.00 37.76 267 ASP A CA 1
ATOM 2054 C C . ASP A 1 286 ? 65.680 7.971 29.636 1.00 38.25 267 ASP A C 1
ATOM 2055 O O . ASP A 1 286 ? 65.657 6.762 29.893 1.00 34.79 267 ASP A O 1
ATOM 2060 N N . TYR A 1 287 ? 64.844 8.528 28.762 1.00 34.20 268 TYR A N 1
ATOM 2061 C CA . TYR A 1 287 ? 63.979 7.707 27.931 1.00 28.65 268 TYR A CA 1
ATOM 2062 C C . TYR A 1 287 ? 63.869 8.314 26.534 1.00 31.31 268 TYR A C 1
ATOM 2063 O O . TYR A 1 287 ? 64.101 9.503 26.352 1.00 30.93 268 TYR A O 1
ATOM 2072 N N . TRP A 1 288 ? 63.534 7.491 25.546 1.00 30.16 269 TRP A N 1
ATOM 2073 C CA . TRP A 1 288 ? 63.537 7.947 24.160 1.00 25.05 269 TRP A CA 1
ATOM 2074 C C . TRP A 1 288 ? 62.489 9.022 23.883 1.00 25.41 269 TRP A C 1
ATOM 2075 O O . TRP A 1 288 ? 61.339 8.940 24.331 1.00 23.93 269 TRP A O 1
ATOM 2086 N N . ASN A 1 289 ? 62.903 10.038 23.147 1.00 28.79 270 ASN A N 1
ATOM 2087 C CA . ASN A 1 289 ? 61.963 10.931 22.490 1.00 24.72 270 ASN A CA 1
ATOM 2088 C C . ASN A 1 289 ? 62.605 11.475 21.232 1.00 29.96 270 ASN A C 1
ATOM 2089 O O . ASN A 1 289 ? 63.817 11.345 21.040 1.00 27.35 270 ASN A O 1
ATOM 2094 N N . ALA A 1 290 ? 61.774 12.078 20.387 1.00 27.84 271 ALA A N 1
ATOM 2095 C CA . ALA A 1 290 ? 62.212 12.830 19.212 1.00 29.19 271 ALA A CA 1
ATOM 2096 C C . ALA A 1 290 ? 61.166 13.900 18.959 1.00 26.85 271 ALA A C 1
ATOM 2097 O O . ALA A 1 290 ? 59.973 13.654 19.181 1.00 25.59 271 ALA A O 1
ATOM 2099 N N . TYR A 1 291 ? 61.583 15.078 18.498 1.00 22.87 272 TYR A N 1
ATOM 2100 C CA . TYR A 1 291 ? 60.618 16.156 18.276 1.00 22.53 272 TYR A CA 1
ATOM 2101 C C . TYR A 1 291 ? 60.552 16.606 16.817 1.00 22.24 272 TYR A C 1
ATOM 2102 O O . TYR A 1 291 ? 61.489 16.411 16.061 1.00 23.65 272 TYR A O 1
ATOM 2111 N N . ILE A 1 292 ? 59.433 17.239 16.465 1.00 28.29 273 ILE A N 1
ATOM 2112 C CA . ILE A 1 292 ? 59.188 17.832 15.147 1.00 26.90 273 ILE A CA 1
ATOM 2113 C C . ILE A 1 292 ? 58.654 19.261 15.323 1.00 26.40 273 ILE A C 1
ATOM 2114 O O . ILE A 1 292 ? 57.862 19.512 16.227 1.00 22.74 273 ILE A O 1
ATOM 2119 N N . VAL A 1 293 ? 59.092 20.191 14.473 1.00 26.37 274 VAL A N 1
ATOM 2120 C CA . VAL A 1 293 ? 58.465 21.509 14.373 1.00 28.30 274 VAL A CA 1
ATOM 2121 C C . VAL A 1 293 ? 58.094 21.739 12.911 1.00 28.71 274 VAL A C 1
ATOM 2122 O O . VAL A 1 293 ? 58.956 21.624 12.047 1.00 24.90 274 VAL A O 1
ATOM 2126 N N . THR A 1 294 ? 56.831 22.047 12.622 1.00 29.02 275 THR A N 1
ATOM 2127 C CA . THR A 1 294 ? 56.438 22.292 11.230 1.00 28.86 275 THR A CA 1
ATOM 2128 C C . THR A 1 294 ? 56.427 23.801 10.959 1.00 29.98 275 THR A C 1
ATOM 2129 O O . THR A 1 294 ? 57.468 24.431 11.020 1.00 29.80 275 THR A O 1
ATOM 2133 N N . GLY A 1 295 ? 55.270 24.390 10.677 1.00 31.32 276 GLY A N 1
ATOM 2134 C CA . GLY A 1 295 ? 55.227 25.813 10.361 1.00 29.66 276 GLY A CA 1
ATOM 2135 C C . GLY A 1 295 ? 54.688 26.687 11.484 1.00 30.38 276 GLY A C 1
ATOM 2136 O O . GLY A 1 295 ? 54.945 27.880 11.529 1.00 30.67 276 GLY A O 1
ATOM 2137 N N . GLY A 1 296 ? 53.933 26.088 12.394 1.00 29.28 277 GLY A N 1
ATOM 2138 C CA . GLY A 1 296 ? 53.321 26.832 13.476 1.00 32.34 277 GLY A CA 1
ATOM 2139 C C . GLY A 1 296 ? 54.168 26.831 14.733 1.00 33.77 277 GLY A C 1
ATOM 2140 O O . GLY A 1 296 ? 55.259 26.266 14.770 1.00 37.68 277 GLY A O 1
ATOM 2141 N N . SER A 1 297 ? 53.667 27.477 15.773 1.00 31.10 278 SER A N 1
ATOM 2142 C CA . SER A 1 297 ? 54.422 27.601 17.014 1.00 31.01 278 SER A CA 1
ATOM 2143 C C . SER A 1 297 ? 54.205 26.397 17.921 1.00 33.35 278 SER A C 1
ATOM 2144 O O . SER A 1 297 ? 53.919 26.542 19.107 1.00 34.01 278 SER A O 1
ATOM 2147 N N . ASN A 1 298 ? 54.345 25.204 17.355 1.00 35.17 279 ASN A N 1
ATOM 2148 C CA . ASN A 1 298 ? 54.161 23.991 18.123 1.00 32.49 279 ASN A CA 1
ATOM 2149 C C . ASN A 1 298 ? 55.409 23.124 18.106 1.00 29.33 279 ASN A C 1
ATOM 2150 O O . ASN A 1 298 ? 56.168 23.119 17.130 1.00 28.20 279 ASN A O 1
ATOM 2155 N N . VAL A 1 299 ? 55.638 22.423 19.212 1.00 30.62 280 VAL A N 1
ATOM 2156 C CA . VAL A 1 299 ? 56.673 21.403 19.268 1.00 30.45 280 VAL A CA 1
ATOM 2157 C C . VAL A 1 299 ? 56.016 20.059 19.521 1.00 28.13 280 VAL A C 1
ATOM 2158 O O . VAL A 1 299 ? 55.390 19.844 20.572 1.00 27.33 280 VAL A O 1
ATOM 2162 N N . TYR A 1 300 ? 56.165 19.162 18.553 1.00 26.37 281 TYR A N 1
ATOM 2163 C CA . TYR A 1 300 ? 55.533 17.843 18.583 1.00 23.44 281 TYR A CA 1
ATOM 2164 C C . TYR A 1 300 ? 56.527 16.792 19.045 1.00 24.53 281 TYR A C 1
ATOM 2165 O O . TYR A 1 300 ? 57.541 16.582 18.395 1.00 30.42 281 TYR A O 1
ATOM 2174 N N . VAL A 1 301 ? 56.250 16.141 20.169 1.00 25.10 282 VAL A N 1
ATOM 2175 C CA . VAL A 1 301 ? 57.214 15.197 20.726 1.00 25.12 282 VAL A CA 1
ATOM 2176 C C . VAL A 1 301 ? 56.705 13.760 20.698 1.00 28.89 282 VAL A C 1
ATOM 2177 O O . VAL A 1 301 ? 55.759 13.396 21.417 1.00 25.46 282 VAL A O 1
ATOM 2181 N N . ALA A 1 302 ? 57.337 12.956 19.845 1.00 24.98 283 ALA A N 1
ATOM 2182 C CA . ALA A 1 302 ? 57.089 11.527 19.797 1.00 22.38 283 ALA A CA 1
ATOM 2183 C C . ALA A 1 302 ? 57.667 10.853 21.028 1.00 26.44 283 ALA A C 1
ATOM 2184 O O . ALA A 1 302 ? 58.768 11.187 21.460 1.00 25.45 283 ALA A O 1
ATOM 2186 N N . VAL A 1 303 ? 56.939 9.880 21.565 1.00 27.36 284 VAL A N 1
ATOM 2187 C CA . VAL A 1 303 ? 57.365 9.186 22.765 1.00 25.49 284 VAL A CA 1
ATOM 2188 C C . VAL A 1 303 ? 56.726 7.796 22.815 1.00 22.00 284 VAL A C 1
ATOM 2189 O O . VAL A 1 303 ? 55.636 7.577 22.264 1.00 23.79 284 VAL A O 1
ATOM 2193 N N . GLU A 1 304 ? 57.395 6.853 23.472 1.00 21.84 285 GLU A N 1
ATOM 2194 C CA . GLU A 1 304 ? 56.795 5.541 23.696 1.00 27.21 285 GLU A CA 1
ATOM 2195 C C . GLU A 1 304 ? 55.616 5.672 24.653 1.00 26.21 285 GLU A C 1
ATOM 2196 O O . GLU A 1 304 ? 55.639 6.484 25.589 1.00 27.18 285 GLU A O 1
ATOM 2202 N N . SER A 1 305 ? 54.584 4.873 24.410 1.00 24.65 286 SER A N 1
ATOM 2203 C CA . SER A 1 305 ? 53.328 5.015 25.131 1.00 31.43 286 SER A CA 1
ATOM 2204 C C . SER A 1 305 ? 53.534 4.942 26.647 1.00 31.60 286 SER A C 1
ATOM 2205 O O . SER A 1 305 ? 52.906 5.692 27.400 1.00 31.33 286 SER A O 1
ATOM 2208 N N . GLU A 1 306 ? 54.443 4.072 27.077 1.00 28.60 287 GLU A N 1
ATOM 2209 C CA . GLU A 1 306 ? 54.707 3.865 28.500 1.00 32.24 287 GLU A CA 1
ATOM 2210 C C . GLU A 1 306 ? 55.239 5.131 29.188 1.00 31.32 287 GLU A C 1
ATOM 2211 O O . GLU A 1 306 ? 55.110 5.283 30.400 1.00 31.04 287 GLU A O 1
ATOM 2217 N N . ASN A 1 307 ? 55.806 6.046 28.403 1.00 31.91 288 ASN A N 1
ATOM 2218 C CA . ASN A 1 307 ? 56.356 7.292 28.936 1.00 25.89 288 ASN A CA 1
ATOM 2219 C C . ASN A 1 307 ? 55.549 8.548 28.574 1.00 26.38 288 ASN A C 1
ATOM 2220 O O . ASN A 1 307 ? 55.959 9.665 28.904 1.00 30.34 288 ASN A O 1
ATOM 2225 N N . ALA A 1 308 ? 54.395 8.369 27.931 1.00 22.04 289 ALA A N 1
ATOM 2226 C CA . ALA A 1 308 ? 53.609 9.496 27.436 1.00 28.88 289 ALA A CA 1
ATOM 2227 C C . ALA A 1 308 ? 53.000 10.350 28.552 1.00 28.81 289 ALA A C 1
ATOM 2228 O O . ALA A 1 308 ? 53.053 11.572 28.476 1.00 28.60 289 ALA A O 1
ATOM 2230 N N . ASP A 1 309 ? 52.410 9.723 29.570 1.00 28.48 290 ASP A N 1
ATOM 2231 C CA . ASP A 1 309 ? 51.828 10.490 30.678 1.00 33.65 290 ASP A CA 1
ATOM 2232 C C . ASP A 1 309 ? 52.905 11.224 31.444 1.00 27.28 290 ASP A C 1
ATOM 2233 O O . ASP A 1 309 ? 52.702 12.358 31.886 1.00 28.37 290 ASP A O 1
ATOM 2238 N N . ARG A 1 310 ? 54.060 10.583 31.588 1.00 29.11 291 ARG A N 1
ATOM 2239 C CA . ARG A 1 310 ? 55.208 11.223 32.220 1.00 26.85 291 ARG A CA 1
ATOM 2240 C C . ARG A 1 310 ? 55.625 12.508 31.501 1.00 31.50 291 ARG A C 1
ATOM 2241 O O . ARG A 1 310 ? 55.784 13.561 32.126 1.00 28.40 291 ARG A O 1
ATOM 2249 N N . LEU A 1 311 ? 55.802 12.414 30.184 1.00 29.96 292 LEU A N 1
ATOM 2250 C CA . LEU A 1 311 ? 56.147 13.586 29.377 1.00 30.95 292 LEU A CA 1
ATOM 2251 C C . LEU A 1 311 ? 55.069 14.671 29.461 1.00 27.96 292 LEU A C 1
ATOM 2252 O O . LEU A 1 311 ? 55.362 15.847 29.661 1.00 33.28 292 LEU A O 1
ATOM 2257 N N . PHE A 1 312 ? 53.819 14.253 29.326 1.00 22.50 293 PHE A N 1
ATOM 2258 C CA . PHE A 1 312 ? 52.686 15.163 29.363 1.00 34.47 293 PHE A CA 1
ATOM 2259 C C . PHE A 1 312 ? 52.608 15.901 30.703 1.00 40.09 293 PHE A C 1
ATOM 2260 O O . PHE A 1 312 ? 52.107 17.022 30.782 1.00 39.66 293 PHE A O 1
ATOM 2268 N N . SER A 1 313 ? 53.121 15.284 31.758 1.00 39.06 294 SER A N 1
ATOM 2269 C CA . SER A 1 313 ? 52.941 15.862 33.082 1.00 43.54 294 SER A CA 1
ATOM 2270 C C . SER A 1 313 ? 54.113 16.744 33.536 1.00 41.95 294 SER A C 1
ATOM 2271 O O . SER A 1 313 ? 54.127 17.182 34.685 1.00 41.93 294 SER A O 1
ATOM 2274 N N . ILE A 1 314 ? 55.079 17.023 32.654 1.00 40.90 295 ILE A N 1
ATOM 2275 C CA . ILE A 1 314 ? 56.209 17.871 33.048 1.00 44.56 295 ILE A CA 1
ATOM 2276 C C . ILE A 1 314 ? 55.709 19.259 33.437 1.00 52.86 295 ILE A C 1
ATOM 2277 O O . ILE A 1 314 ? 54.666 19.714 32.956 1.00 50.68 295 ILE A O 1
ATOM 2282 N N . GLU A 1 315 ? 56.466 19.922 34.308 1.00 55.07 296 GLU A N 1
ATOM 2283 C CA . GLU A 1 315 ? 56.032 21.164 34.941 1.00 55.12 296 GLU A CA 1
ATOM 2284 C C . GLU A 1 315 ? 56.427 22.419 34.160 1.00 57.38 296 GLU A C 1
ATOM 2285 O O . GLU A 1 315 ? 55.646 23.366 34.065 1.00 63.26 296 GLU A O 1
ATOM 2287 N N . ASN A 1 316 ? 57.632 22.439 33.604 1.00 55.57 297 ASN A N 1
ATOM 2288 C CA . ASN A 1 316 ? 58.088 23.633 32.910 1.00 57.72 297 ASN A CA 1
ATOM 2289 C C . ASN A 1 316 ? 57.862 23.566 31.407 1.00 60.97 297 ASN A C 1
ATOM 2290 O O . ASN A 1 316 ? 58.762 23.223 30.641 1.00 62.36 297 ASN A O 1
ATOM 2295 N N . THR A 1 317 ? 56.656 23.926 30.990 1.00 59.45 298 THR A N 1
ATOM 2296 C CA . THR A 1 317 ? 56.304 23.915 29.580 1.00 53.69 298 THR A CA 1
ATOM 2297 C C . THR A 1 317 ? 56.639 25.252 28.923 1.00 56.03 298 THR A C 1
ATOM 2298 O O . THR A 1 317 ? 56.310 25.474 27.758 1.00 59.86 298 THR A O 1
ATOM 2302 N N . PHE A 1 318 ? 57.300 26.129 29.678 1.00 52.75 299 PHE A N 1
ATOM 2303 C CA . PHE A 1 318 ? 57.684 27.461 29.206 1.00 49.91 299 PHE A CA 1
ATOM 2304 C C . PHE A 1 318 ? 56.499 28.212 28.617 1.00 44.73 299 PHE A C 1
ATOM 2305 O O . PHE A 1 318 ? 56.627 28.884 27.596 1.00 47.97 299 PHE A O 1
ATOM 2313 N N . GLY A 1 319 ? 55.349 28.089 29.271 1.00 40.52 300 GLY A N 1
ATOM 2314 C CA . GLY A 1 319 ? 54.150 28.778 28.842 1.00 44.86 300 GLY A CA 1
ATOM 2315 C C . GLY A 1 319 ? 53.559 28.195 27.572 1.00 50.50 300 GLY A C 1
ATOM 2316 O O . GLY A 1 319 ? 53.033 28.928 26.734 1.00 58.26 300 GLY A O 1
ATOM 2317 N N . SER A 1 320 ? 53.666 26.878 27.413 1.00 40.99 301 SER A N 1
ATOM 2318 C CA . SER A 1 320 ? 52.963 26.196 26.331 1.00 38.36 301 SER A CA 1
ATOM 2319 C C . SER A 1 320 ? 51.818 25.380 26.909 1.00 38.84 301 SER A C 1
ATOM 2320 O O . SER A 1 320 ? 51.847 25.000 28.073 1.00 45.11 301 SER A O 1
ATOM 2323 N N . LYS A 1 321 ? 50.795 25.135 26.103 1.00 37.88 302 LYS A N 1
ATOM 2324 C CA . LYS A 1 321 ? 49.714 24.251 26.508 1.00 39.28 302 LYS A CA 1
ATOM 2325 C C . LYS A 1 321 ? 49.911 22.890 25.857 1.00 40.52 302 LYS A C 1
ATOM 2326 O O . LYS A 1 321 ? 50.496 22.789 24.780 1.00 39.13 302 LYS A O 1
ATOM 2332 N N . LYS A 1 322 ? 49.413 21.845 26.508 1.00 41.21 303 LYS A N 1
ATOM 2333 C CA . LYS A 1 322 ? 49.739 20.485 26.108 1.00 37.90 303 LYS A CA 1
ATOM 2334 C C . LYS A 1 322 ? 48.543 19.690 25.587 1.00 36.44 303 LYS A C 1
ATOM 2335 O O . LYS A 1 322 ? 47.437 19.783 26.114 1.00 33.89 303 LYS A O 1
ATOM 2341 N N . LYS A 1 323 ? 48.777 18.900 24.544 1.00 31.93 304 LYS A N 1
ATOM 2342 C CA . LYS A 1 323 ? 47.772 17.965 24.052 1.00 32.19 304 LYS A CA 1
ATOM 2343 C C . LYS A 1 323 ? 48.386 16.591 23.827 1.00 25.84 304 LYS A C 1
ATOM 2344 O O . LYS A 1 323 ? 49.527 16.479 23.364 1.00 26.68 304 LYS A O 1
ATOM 2350 N N . MET A 1 324 ? 47.623 15.552 24.140 1.00 24.72 305 MET A N 1
ATOM 2351 C CA . MET A 1 324 ? 48.056 14.185 23.890 1.00 25.35 305 MET A CA 1
ATOM 2352 C C . MET A 1 324 ? 47.489 13.723 22.550 1.00 24.54 305 MET A C 1
ATOM 2353 O O . MET A 1 324 ? 46.271 13.653 22.382 1.00 22.87 305 MET A O 1
ATOM 2358 N N . LEU A 1 325 ? 48.375 13.401 21.612 1.00 26.72 306 LEU A N 1
ATOM 2359 C CA . LEU A 1 325 ? 47.979 13.054 20.246 1.00 22.92 306 LEU A CA 1
ATOM 2360 C C . LEU A 1 325 ? 48.321 11.612 19.869 1.00 24.26 306 LEU A C 1
ATOM 2361 O O . LEU A 1 325 ? 49.183 10.982 20.479 1.00 22.59 306 LEU A O 1
ATOM 2366 N N . ARG A 1 326 ? 47.657 11.100 18.836 1.00 20.47 307 ARG A N 1
ATOM 2367 C CA . ARG A 1 326 ? 47.985 9.785 18.310 1.00 22.29 307 ARG A CA 1
ATOM 2368 C C . ARG A 1 326 ? 47.820 9.743 16.787 1.00 20.25 307 ARG A C 1
ATOM 2369 O O . ARG A 1 326 ? 47.096 10.556 16.212 1.00 19.04 307 ARG A O 1
ATOM 2377 N N . ILE A 1 327 ? 48.487 8.790 16.146 1.00 18.24 308 ILE A N 1
ATOM 2378 C CA . ILE A 1 327 ? 48.399 8.636 14.685 1.00 21.13 308 ILE A CA 1
ATOM 2379 C C . ILE A 1 327 ? 47.053 8.022 14.314 1.00 19.57 308 ILE A C 1
ATOM 2380 O O . ILE A 1 327 ? 46.669 7.030 14.903 1.00 17.33 308 ILE A O 1
ATOM 2385 N N . VAL A 1 328 ? 46.336 8.599 13.350 1.00 17.14 309 VAL A N 1
ATOM 2386 C CA . VAL A 1 328 ? 45.047 8.035 12.946 1.00 17.63 309 VAL A CA 1
ATOM 2387 C C . VAL A 1 328 ? 44.966 7.804 11.422 1.00 21.16 309 VAL A C 1
ATOM 2388 O O . VAL A 1 328 ? 45.961 8.000 10.701 1.00 20.21 309 VAL A O 1
ATOM 2392 N N . GLY A 1 329 ? 43.788 7.384 10.947 1.00 16.11 310 GLY A N 1
ATOM 2393 C CA . GLY A 1 329 ? 43.587 6.973 9.556 1.00 24.43 310 GLY A CA 1
ATOM 2394 C C . GLY A 1 329 ? 43.120 8.095 8.629 1.00 22.71 310 GLY A C 1
ATOM 2395 O O . GLY A 1 329 ? 43.188 9.274 8.989 1.00 17.68 310 GLY A O 1
ATOM 2396 N N . GLY A 1 330 ? 42.624 7.727 7.443 1.00 18.41 311 GLY A N 1
ATOM 2397 C CA . GLY A 1 330 ? 42.276 8.701 6.409 1.00 15.95 311 GLY A CA 1
ATOM 2398 C C . GLY A 1 330 ? 40.856 9.255 6.486 1.00 23.12 311 GLY A C 1
ATOM 2399 O O . GLY A 1 330 ? 40.101 8.912 7.389 1.00 17.36 311 GLY A O 1
ATOM 2400 N N . ALA A 1 331 ? 40.507 10.139 5.550 1.00 18.02 312 ALA A N 1
ATOM 2401 C CA . ALA A 1 331 ? 39.200 10.801 5.536 1.00 17.63 312 ALA A CA 1
ATOM 2402 C C . ALA A 1 331 ? 38.082 9.797 5.301 1.00 19.28 312 ALA A C 1
ATOM 2403 O O . ALA A 1 331 ? 38.305 8.756 4.679 1.00 21.67 312 ALA A O 1
ATOM 2405 N N . TRP A 1 332 ? 36.874 10.089 5.783 1.00 18.24 313 TRP A N 1
ATOM 2406 C CA . TRP A 1 332 ? 35.781 9.123 5.604 1.00 21.36 313 TRP A CA 1
ATOM 2407 C C . TRP A 1 332 ? 34.428 9.801 5.451 1.00 22.70 313 TRP A C 1
ATOM 2408 O O . TRP A 1 332 ? 34.237 10.929 5.873 1.00 21.29 313 TRP A O 1
ATOM 2419 N N . HIS A 1 333 ? 33.480 9.112 4.837 1.00 23.03 314 HIS A N 1
ATOM 2420 C CA . HIS A 1 333 ? 32.200 9.750 4.571 1.00 21.66 314 HIS A CA 1
ATOM 2421 C C . HIS A 1 333 ? 31.041 9.093 5.312 1.00 25.71 314 HIS A C 1
ATOM 2422 O O . HIS A 1 333 ? 31.122 7.937 5.761 1.00 22.90 314 HIS A O 1
ATOM 2429 N N . ARG A 1 334 ? 29.952 9.843 5.440 1.00 24.68 315 ARG A N 1
ATOM 2430 C CA . ARG A 1 334 ? 28.695 9.303 5.955 1.00 24.92 315 ARG A CA 1
ATOM 2431 C C . ARG A 1 334 ? 27.759 8.994 4.793 1.00 28.67 315 ARG A C 1
ATOM 2432 O O . ARG A 1 334 ? 27.948 9.506 3.687 1.00 31.29 315 ARG A O 1
ATOM 2440 N N . ARG A 1 335 ? 26.771 8.141 5.029 1.00 25.11 316 ARG A N 1
ATOM 2441 C CA . ARG A 1 335 ? 25.744 7.882 4.024 1.00 26.65 316 ARG A CA 1
ATOM 2442 C C . ARG A 1 335 ? 25.027 9.191 3.679 1.00 23.84 316 ARG A C 1
ATOM 2443 O O . ARG A 1 335 ? 24.681 9.957 4.577 1.00 23.35 316 ARG A O 1
ATOM 2451 N N . PRO A 1 336 ? 24.819 9.454 2.378 1.00 26.29 317 PRO A N 1
ATOM 2452 C CA . PRO A 1 336 ? 24.115 10.650 1.891 1.00 26.60 317 PRO A CA 1
ATOM 2453 C C . PRO A 1 336 ? 22.714 10.745 2.495 1.00 30.65 317 PRO A C 1
ATOM 2454 O O . PRO A 1 336 ? 22.121 9.704 2.775 1.00 25.56 317 PRO A O 1
ATOM 2458 N N . GLU A 1 337 ? 22.216 11.963 2.717 1.00 30.31 318 GLU A N 1
ATOM 2459 C CA . GLU A 1 337 ? 20.885 12.180 3.273 1.00 27.23 318 GLU A CA 1
ATOM 2460 C C . GLU A 1 337 ? 19.894 12.534 2.165 1.00 36.87 318 GLU A C 1
ATOM 2461 O O . GLU A 1 337 ? 20.209 13.329 1.279 1.00 42.26 318 GLU A O 1
ATOM 2467 N N . GLY B 1 18 ? 13.311 38.384 6.712 1.00 46.47 -1 GLY B N 1
ATOM 2468 C CA . GLY B 1 18 ? 13.794 37.116 6.201 1.00 49.17 -1 GLY B CA 1
ATOM 2469 C C . GLY B 1 18 ? 15.293 37.011 6.391 1.00 55.01 -1 GLY B C 1
ATOM 2470 O O . GLY B 1 18 ? 15.971 38.036 6.487 1.00 54.17 -1 GLY B O 1
ATOM 2471 N N . SER B 1 19 ? 15.805 35.780 6.458 1.00 56.75 0 SER B N 1
ATOM 2472 C CA . SER B 1 19 ? 17.237 35.540 6.640 1.00 51.85 0 SER B CA 1
ATOM 2473 C C . SER B 1 19 ? 17.637 34.102 6.279 1.00 46.34 0 SER B C 1
ATOM 2474 O O . SER B 1 19 ? 17.180 33.548 5.278 1.00 41.07 0 SER B O 1
ATOM 2477 N N . MET B 1 20 ? 18.491 33.499 7.096 1.00 38.80 1 MET B N 1
ATOM 2478 C CA . MET B 1 20 ? 19.131 32.245 6.716 1.00 44.13 1 MET B CA 1
ATOM 2479 C C . MET B 1 20 ? 18.201 31.035 6.704 1.00 48.13 1 MET B C 1
ATOM 2480 O O . MET B 1 20 ? 17.538 30.726 7.694 1.00 51.36 1 MET B O 1
ATOM 2485 N N . THR B 1 21 ? 18.169 30.358 5.561 1.00 45.27 2 THR B N 1
ATOM 2486 C CA . THR B 1 21 ? 17.430 29.117 5.406 1.00 42.97 2 THR B CA 1
ATOM 2487 C C . THR B 1 21 ? 18.376 27.944 5.608 1.00 38.56 2 THR B C 1
ATOM 2488 O O . THR B 1 21 ? 19.328 27.765 4.846 1.00 44.42 2 THR B O 1
ATOM 2492 N N . TYR B 1 22 ? 18.117 27.148 6.637 1.00 26.73 3 TYR B N 1
ATOM 2493 C CA . TYR B 1 22 ? 18.891 25.935 6.872 1.00 23.47 3 TYR B CA 1
ATOM 2494 C C . TYR B 1 22 ? 18.209 24.724 6.251 1.00 22.95 3 TYR B C 1
ATOM 2495 O O . TYR B 1 22 ? 17.058 24.810 5.782 1.00 22.51 3 TYR B O 1
ATOM 2504 N N . ARG B 1 23 ? 18.915 23.596 6.256 1.00 22.93 4 ARG B N 1
ATOM 2505 C CA . ARG B 1 23 ? 18.366 22.354 5.730 1.00 24.64 4 ARG B CA 1
ATOM 2506 C C . ARG B 1 23 ? 18.515 21.179 6.697 1.00 26.33 4 ARG B C 1
ATOM 2507 O O . ARG B 1 23 ? 17.816 20.175 6.550 1.00 24.97 4 ARG B O 1
ATOM 2515 N N . SER B 1 24 ? 19.396 21.306 7.690 1.00 27.43 5 SER B N 1
ATOM 2516 C CA . SER B 1 24 ? 19.617 20.203 8.637 1.00 23.71 5 SER B CA 1
ATOM 2517 C C . SER B 1 24 ? 20.275 20.640 9.926 1.00 28.13 5 SER B C 1
ATOM 2518 O O . SER B 1 24 ? 20.894 21.700 9.988 1.00 22.16 5 SER B O 1
ATOM 2521 N N . ILE B 1 25 ? 20.165 19.791 10.948 1.00 24.29 6 ILE B N 1
ATOM 2522 C CA . ILE B 1 25 ? 20.891 20.010 12.195 1.00 28.71 6 ILE B CA 1
ATOM 2523 C C . ILE B 1 25 ? 21.263 18.673 12.827 1.00 30.19 6 ILE B C 1
ATOM 2524 O O . ILE B 1 25 ? 20.567 17.672 12.640 1.00 22.45 6 ILE B O 1
ATOM 2529 N N . GLY B 1 26 ? 22.387 18.655 13.537 1.00 26.76 7 GLY B N 1
ATOM 2530 C CA . GLY B 1 26 ? 22.798 17.475 14.274 1.00 23.65 7 GLY B CA 1
ATOM 2531 C C . GLY B 1 26 ? 22.851 17.755 15.765 1.00 19.57 7 GLY B C 1
ATOM 2532 O O . GLY B 1 26 ? 23.185 18.872 16.201 1.00 19.58 7 GLY B O 1
ATOM 2533 N N . SER B 1 27 ? 22.525 16.741 16.557 1.00 19.96 8 SER B N 1
ATOM 2534 C CA . SER B 1 27 ? 22.539 16.898 18.003 1.00 22.95 8 SER B CA 1
ATOM 2535 C C . SER B 1 27 ? 22.996 15.615 18.684 1.00 24.16 8 SER B C 1
ATOM 2536 O O . SER B 1 27 ? 23.022 14.555 18.071 1.00 21.97 8 SER B O 1
ATOM 2539 N N . THR B 1 28 ? 23.353 15.734 19.959 1.00 22.64 9 THR B N 1
ATOM 2540 C CA . THR B 1 28 ? 23.853 14.606 20.741 1.00 22.82 9 THR B CA 1
ATOM 2541 C C . THR B 1 28 ? 23.321 14.697 22.170 1.00 21.30 9 THR B C 1
ATOM 2542 O O . THR B 1 28 ? 23.222 15.795 22.711 1.00 21.51 9 THR B O 1
ATOM 2546 N N . ALA B 1 29 ? 22.971 13.557 22.772 1.00 20.69 10 ALA B N 1
ATOM 2547 C CA . ALA B 1 29 ? 22.668 13.512 24.213 1.00 19.83 10 ALA B CA 1
ATOM 2548 C C . ALA B 1 29 ? 23.219 12.226 24.806 1.00 19.50 10 ALA B C 1
ATOM 2549 O O . ALA B 1 29 ? 23.542 11.283 24.073 1.00 24.24 10 ALA B O 1
ATOM 2551 N N . TYR B 1 30 ? 23.324 12.182 26.127 1.00 17.56 11 TYR B N 1
ATOM 2552 C CA . TYR B 1 30 ? 23.954 11.055 26.795 1.00 17.84 11 TYR B CA 1
ATOM 2553 C C . TYR B 1 30 ? 22.947 10.270 27.648 1.00 23.52 11 TYR B C 1
ATOM 2554 O O . TYR B 1 30 ? 21.942 10.821 28.110 1.00 19.81 11 TYR B O 1
ATOM 2563 N N . PRO B 1 31 ? 23.191 8.962 27.825 1.00 21.42 12 PRO B N 1
ATOM 2564 C CA . PRO B 1 31 ? 22.230 8.159 28.579 1.00 25.04 12 PRO B CA 1
ATOM 2565 C C . PRO B 1 31 ? 22.282 8.487 30.073 1.00 24.25 12 PRO B C 1
ATOM 2566 O O . PRO B 1 31 ? 23.181 9.222 30.520 1.00 21.74 12 PRO B O 1
ATOM 2570 N N . THR B 1 32 ? 21.327 7.963 30.836 1.00 18.52 13 THR B N 1
ATOM 2571 C CA . THR B 1 32 ? 21.163 8.405 32.223 1.00 18.77 13 THR B CA 1
ATOM 2572 C C . THR B 1 32 ? 20.968 7.250 33.192 1.00 24.92 13 THR B C 1
ATOM 2573 O O . THR B 1 32 ? 20.682 6.123 32.784 1.00 23.99 13 THR B O 1
ATOM 2577 N N . ILE B 1 33 ? 21.150 7.568 34.470 1.00 19.25 14 ILE B N 1
ATOM 2578 C CA . ILE B 1 33 ? 21.030 6.635 35.592 1.00 29.07 14 ILE B CA 1
ATOM 2579 C C . ILE B 1 33 ? 20.174 7.299 36.670 1.00 23.78 14 ILE B C 1
ATOM 2580 O O . ILE B 1 33 ? 20.409 8.453 37.009 1.00 31.18 14 ILE B O 1
ATOM 2585 N N . GLY B 1 34 ? 19.187 6.584 37.195 1.00 24.40 15 GLY B N 1
ATOM 2586 C CA . GLY B 1 34 ? 18.364 7.106 38.280 1.00 20.59 15 GLY B CA 1
ATOM 2587 C C . GLY B 1 34 ? 19.157 7.177 39.584 1.00 20.80 15 GLY B C 1
ATOM 2588 O O . GLY B 1 34 ? 19.965 6.290 39.880 1.00 26.22 15 GLY B O 1
ATOM 2589 N N . VAL B 1 35 ? 18.930 8.240 40.354 1.00 21.00 16 VAL B N 1
ATOM 2590 C CA . VAL B 1 35 ? 19.570 8.433 41.661 1.00 21.29 16 VAL B CA 1
ATOM 2591 C C . VAL B 1 35 ? 18.498 8.430 42.760 1.00 23.30 16 VAL B C 1
ATOM 2592 O O . VAL B 1 35 ? 18.701 7.868 43.835 1.00 22.10 16 VAL B O 1
ATOM 2596 N N . VAL B 1 36 ? 17.359 9.065 42.486 1.00 25.74 17 VAL B N 1
ATOM 2597 C CA . VAL B 1 36 ? 16.132 8.782 43.229 1.00 25.00 17 VAL B CA 1
ATOM 2598 C C . VAL B 1 36 ? 15.218 8.163 42.190 1.00 22.17 17 VAL B C 1
ATOM 2599 O O . VAL B 1 36 ? 14.870 8.822 41.207 1.00 22.77 17 VAL B O 1
ATOM 2603 N N . LEU B 1 37 ? 14.849 6.899 42.391 1.00 22.37 18 LEU B N 1
ATOM 2604 C CA . LEU B 1 37 ? 14.293 6.093 41.306 1.00 28.43 18 LEU B CA 1
ATOM 2605 C C . LEU B 1 37 ? 12.788 6.276 41.067 1.00 28.27 18 LEU B C 1
ATOM 2606 O O . LEU B 1 37 ? 11.994 6.241 41.997 1.00 22.99 18 LEU B O 1
ATOM 2611 N N . LEU B 1 38 ? 12.417 6.462 39.801 1.00 22.32 19 LEU B N 1
ATOM 2612 C CA . LEU B 1 38 ? 11.034 6.736 39.414 1.00 22.60 19 LEU B CA 1
ATOM 2613 C C . LEU B 1 38 ? 10.233 5.443 39.194 1.00 29.87 19 LEU B C 1
ATOM 2614 O O . LEU B 1 38 ? 10.677 4.546 38.487 1.00 22.75 19 LEU B O 1
ATOM 2619 N N . GLY B 1 39 ? 9.063 5.355 39.811 1.00 23.44 20 GLY B N 1
ATOM 2620 C CA . GLY B 1 39 ? 8.114 4.298 39.508 1.00 27.60 20 GLY B CA 1
ATOM 2621 C C . GLY B 1 39 ? 6.734 4.902 39.349 1.00 24.23 20 GLY B C 1
ATOM 2622 O O . GLY B 1 39 ? 6.247 5.554 40.270 1.00 28.43 20 GLY B O 1
ATOM 2623 N N . GLY B 1 40 ? 6.119 4.715 38.181 1.00 28.55 21 GLY B N 1
ATOM 2624 C CA . GLY B 1 40 ? 4.780 5.222 37.910 1.00 24.72 21 GLY B CA 1
ATOM 2625 C C . GLY B 1 40 ? 4.708 6.490 37.059 1.00 28.35 21 GLY B C 1
ATOM 2626 O O . GLY B 1 40 ? 5.440 7.452 37.280 1.00 27.48 21 GLY B O 1
ATOM 2627 N N . ILE B 1 41 ? 3.800 6.493 36.088 1.00 24.74 22 ILE B N 1
ATOM 2628 C CA . ILE B 1 41 ? 3.578 7.657 35.227 1.00 24.65 22 ILE B CA 1
ATOM 2629 C C . ILE B 1 41 ? 2.081 7.982 35.132 1.00 31.65 22 ILE B C 1
ATOM 2630 O O . ILE B 1 41 ? 1.237 7.107 35.354 1.00 34.58 22 ILE B O 1
ATOM 2635 N N . ALA B 1 42 ? 1.754 9.235 34.816 1.00 34.42 23 ALA B N 1
ATOM 2636 C CA . ALA B 1 42 ? 0.361 9.692 34.819 1.00 38.78 23 ALA B CA 1
ATOM 2637 C C . ALA B 1 42 ? -0.507 8.905 33.833 1.00 36.61 23 ALA B C 1
ATOM 2638 O O . ALA B 1 42 ? -1.556 8.384 34.192 1.00 33.86 23 ALA B O 1
ATOM 2640 N N . ASN B 1 43 ? -0.075 8.840 32.582 1.00 40.28 24 ASN B N 1
ATOM 2641 C CA . ASN B 1 43 ? -0.741 8.007 31.593 1.00 40.75 24 ASN B CA 1
ATOM 2642 C C . ASN B 1 43 ? 0.278 7.671 30.522 1.00 42.09 24 ASN B C 1
ATOM 2643 O O . ASN B 1 43 ? 1.334 8.305 30.471 1.00 39.01 24 ASN B O 1
ATOM 2648 N N . PRO B 1 44 ? -0.009 6.657 29.683 1.00 47.11 25 PRO B N 1
ATOM 2649 C CA . PRO B 1 44 ? 1.007 6.234 28.707 1.00 44.22 25 PRO B CA 1
ATOM 2650 C C . PRO B 1 44 ? 1.233 7.229 27.562 1.00 42.67 25 PRO B C 1
ATOM 2651 O O . PRO B 1 44 ? 2.185 7.054 26.805 1.00 46.04 25 PRO B O 1
ATOM 2655 N N . VAL B 1 45 ? 0.385 8.250 27.448 1.00 34.24 26 VAL B N 1
ATOM 2656 C CA . VAL B 1 45 ? 0.519 9.262 26.402 1.00 44.33 26 VAL B CA 1
ATOM 2657 C C . VAL B 1 45 ? 1.516 10.354 26.802 1.00 45.33 26 VAL B C 1
ATOM 2658 O O . VAL B 1 45 ? 2.563 10.511 26.175 1.00 51.28 26 VAL B O 1
ATOM 2662 N N . THR B 1 46 ? 1.181 11.096 27.852 1.00 40.37 27 THR B N 1
ATOM 2663 C CA . THR B 1 46 ? 2.044 12.148 28.379 1.00 40.01 27 THR B CA 1
ATOM 2664 C C . THR B 1 46 ? 3.299 11.580 29.069 1.00 33.06 27 THR B C 1
ATOM 2665 O O . THR B 1 46 ? 4.376 12.177 29.006 1.00 30.07 27 THR B O 1
ATOM 2669 N N . ARG B 1 47 ? 3.136 10.428 29.721 1.00 28.60 28 ARG B N 1
ATOM 2670 C CA . ARG B 1 47 ? 4.192 9.766 30.490 1.00 27.80 28 ARG B CA 1
ATOM 2671 C C . ARG B 1 47 ? 4.815 10.657 31.561 1.00 25.23 28 ARG B C 1
ATOM 2672 O O . ARG B 1 47 ? 6.020 10.576 31.812 1.00 30.91 28 ARG B O 1
ATOM 2680 N N . THR B 1 48 ? 3.995 11.492 32.199 1.00 24.08 29 THR B N 1
ATOM 2681 C CA . THR B 1 48 ? 4.490 12.382 33.246 1.00 29.17 29 THR B CA 1
ATOM 2682 C C . THR B 1 48 ? 4.802 11.569 34.504 1.00 23.95 29 THR B C 1
ATOM 2683 O O . THR B 1 48 ? 3.968 10.793 34.955 1.00 24.35 29 THR B O 1
ATOM 2687 N N . PRO B 1 49 ? 6.021 11.719 35.050 1.00 23.51 30 PRO B N 1
ATOM 2688 C CA . PRO B 1 49 ? 6.385 11.022 36.294 1.00 23.51 30 PRO B CA 1
ATOM 2689 C C . PRO B 1 49 ? 5.389 11.308 37.424 1.00 33.07 30 PRO B C 1
ATOM 2690 O O . PRO B 1 49 ? 5.024 12.467 37.642 1.00 27.47 30 PRO B O 1
ATOM 2694 N N . LEU B 1 50 ? 4.936 10.264 38.112 1.00 28.38 31 LEU B N 1
ATOM 2695 C CA . LEU B 1 50 ? 3.948 10.434 39.168 1.00 28.80 31 LEU B CA 1
ATOM 2696 C C . LEU B 1 50 ? 4.527 11.055 40.440 1.00 29.01 31 LEU B C 1
ATOM 2697 O O . LEU B 1 50 ? 3.786 11.540 41.279 1.00 27.65 31 LEU B O 1
ATOM 2702 N N . HIS B 1 51 ? 5.846 11.045 40.588 1.00 24.49 32 HIS B N 1
ATOM 2703 C CA . HIS B 1 51 ? 6.437 11.568 41.816 1.00 28.10 32 HIS B CA 1
ATOM 2704 C C . HIS B 1 51 ? 7.846 12.059 41.547 1.00 34.42 32 HIS B C 1
ATOM 2705 O O . HIS B 1 51 ? 8.404 11.795 40.499 1.00 23.59 32 HIS B O 1
ATOM 2712 N N . THR B 1 52 ? 8.409 12.793 42.491 1.00 24.12 33 THR B N 1
ATOM 2713 C CA . THR B 1 52 ? 9.739 13.356 42.327 1.00 23.72 33 THR B CA 1
ATOM 2714 C C . THR B 1 52 ? 10.829 12.275 42.159 1.00 23.62 33 THR B C 1
ATOM 2715 O O . THR B 1 52 ? 10.819 11.234 42.844 1.00 23.41 33 THR B O 1
ATOM 2719 N N . SER B 1 53 ? 11.752 12.522 41.232 1.00 22.80 34 SER B N 1
ATOM 2720 C CA . SER B 1 53 ? 12.886 11.629 41.001 1.00 22.40 34 SER B CA 1
ATOM 2721 C C . SER B 1 53 ? 14.164 12.435 40.729 1.00 22.07 34 SER B C 1
ATOM 2722 O O . SER B 1 53 ? 14.128 13.670 40.627 1.00 25.82 34 SER B O 1
ATOM 2725 N N . ALA B 1 54 ? 15.297 11.745 40.643 1.00 21.76 35 ALA B N 1
ATOM 2726 C CA . ALA B 1 54 ? 16.589 12.399 40.415 1.00 21.48 35 ALA B CA 1
ATOM 2727 C C . ALA B 1 54 ? 17.459 11.490 39.559 1.00 21.04 35 ALA B C 1
ATOM 2728 O O . ALA B 1 54 ? 17.261 10.280 39.536 1.00 21.03 35 ALA B O 1
ATOM 2730 N N . GLY B 1 55 ? 18.426 12.067 38.854 1.00 20.72 36 GLY B N 1
ATOM 2731 C CA . GLY B 1 55 ? 19.219 11.292 37.925 1.00 21.44 36 GLY B CA 1
ATOM 2732 C C . GLY B 1 55 ? 20.524 11.951 37.544 1.00 23.63 36 GLY B C 1
ATOM 2733 O O . GLY B 1 55 ? 20.734 13.130 37.801 1.00 20.22 36 GLY B O 1
ATOM 2734 N N . ILE B 1 56 ? 21.404 11.167 36.933 1.00 21.52 37 ILE B N 1
ATOM 2735 C CA . ILE B 1 56 ? 22.671 11.670 36.419 1.00 21.77 37 ILE B CA 1
ATOM 2736 C C . ILE B 1 56 ? 22.853 11.227 34.981 1.00 19.12 37 ILE B C 1
ATOM 2737 O O . ILE B 1 56 ? 22.436 10.130 34.627 1.00 27.17 37 ILE B O 1
ATOM 2742 N N . ALA B 1 57 ? 23.452 12.088 34.155 1.00 19.62 38 ALA B N 1
ATOM 2743 C CA . ALA B 1 57 ? 23.867 11.689 32.809 1.00 20.71 38 ALA B CA 1
ATOM 2744 C C . ALA B 1 57 ? 25.282 11.121 32.850 1.00 21.42 38 ALA B C 1
ATOM 2745 O O . ALA B 1 57 ? 26.136 11.625 33.584 1.00 23.90 38 ALA B O 1
ATOM 2747 N N . TYR B 1 58 ? 25.530 10.079 32.057 1.00 18.19 39 TYR B N 1
ATOM 2748 C CA . TYR B 1 58 ? 26.848 9.450 32.014 1.00 21.43 39 TYR B CA 1
ATOM 2749 C C . TYR B 1 58 ? 27.313 9.182 30.577 1.00 20.00 39 TYR B C 1
ATOM 2750 O O . TYR B 1 58 ? 26.510 9.127 29.652 1.00 18.33 39 TYR B O 1
ATOM 2759 N N . SER B 1 59 ? 28.621 9.023 30.410 1.00 20.65 40 SER B N 1
ATOM 2760 C CA . SER B 1 59 ? 29.191 8.453 29.191 1.00 17.43 40 SER B CA 1
ATOM 2761 C C . SER B 1 59 ? 30.551 7.841 29.571 1.00 23.57 40 SER B C 1
ATOM 2762 O O . SER B 1 59 ? 30.796 7.572 30.755 1.00 25.13 40 SER B O 1
ATOM 2765 N N . ASP B 1 60 ? 31.438 7.616 28.601 1.00 22.23 41 ASP B N 1
ATOM 2766 C CA . ASP B 1 60 ? 32.804 7.204 28.937 1.00 25.09 41 ASP B CA 1
ATOM 2767 C C . ASP B 1 60 ? 33.703 8.435 28.887 1.00 30.21 41 ASP B C 1
ATOM 2768 O O . ASP B 1 60 ? 33.212 9.546 28.684 1.00 26.56 41 ASP B O 1
ATOM 2773 N N . SER B 1 61 ? 35.009 8.258 29.071 1.00 34.93 42 SER B N 1
ATOM 2774 C CA . SER B 1 61 ? 35.915 9.408 29.098 1.00 35.89 42 SER B CA 1
ATOM 2775 C C . SER B 1 61 ? 35.984 10.159 27.757 1.00 31.45 42 SER B C 1
ATOM 2776 O O . SER B 1 61 ? 36.405 11.311 27.722 1.00 35.02 42 SER B O 1
ATOM 2779 N N . CYS B 1 62 ? 35.558 9.525 26.665 1.00 32.16 43 CYS B N 1
ATOM 2780 C CA A CYS B 1 62 ? 35.582 10.162 25.343 0.79 32.17 43 CYS B CA 1
ATOM 2781 C CA B CYS B 1 62 ? 35.593 10.180 25.360 0.21 32.78 43 CYS B CA 1
ATOM 2782 C C . CYS B 1 62 ? 34.229 10.699 24.892 1.00 36.44 43 CYS B C 1
ATOM 2783 O O . CYS B 1 62 ? 34.118 11.297 23.825 1.00 30.63 43 CYS B O 1
ATOM 2788 N N . GLY B 1 63 ? 33.194 10.479 25.690 1.00 35.48 44 GLY B N 1
ATOM 2789 C CA . GLY B 1 63 ? 31.858 10.881 25.284 1.00 27.87 44 GLY B CA 1
ATOM 2790 C C . GLY B 1 63 ? 31.357 10.060 24.110 1.00 27.95 44 GLY B C 1
ATOM 2791 O O . GLY B 1 63 ? 30.461 10.478 23.380 1.00 25.36 44 GLY B O 1
ATOM 2792 N N . SER B 1 64 ? 31.913 8.869 23.927 1.00 27.18 45 SER B N 1
ATOM 2793 C CA . SER B 1 64 ? 31.507 8.058 22.783 1.00 25.10 45 SER B CA 1
ATOM 2794 C C . SER B 1 64 ? 30.206 7.307 23.053 1.00 23.17 45 SER B C 1
ATOM 2795 O O . SER B 1 64 ? 29.488 6.957 22.132 1.00 23.29 45 SER B O 1
ATOM 2798 N N . ILE B 1 65 ? 29.887 7.071 24.322 1.00 22.94 46 ILE B N 1
ATOM 2799 C CA . ILE B 1 65 ? 28.614 6.444 24.646 1.00 24.49 46 ILE B CA 1
ATOM 2800 C C . ILE B 1 65 ? 27.546 7.539 24.555 1.00 26.08 46 ILE B C 1
ATOM 2801 O O . ILE B 1 65 ? 27.531 8.481 25.354 1.00 21.22 46 ILE B O 1
ATOM 2806 N N . ARG B 1 66 ? 26.661 7.428 23.570 1.00 20.56 47 ARG B N 1
ATOM 2807 C CA . ARG B 1 66 ? 25.853 8.582 23.206 1.00 18.09 47 ARG B CA 1
ATOM 2808 C C . ARG B 1 66 ? 24.721 8.243 22.249 1.00 21.51 47 ARG B C 1
ATOM 2809 O O . ARG B 1 66 ? 24.689 7.168 21.637 1.00 20.56 47 ARG B O 1
ATOM 2817 N N . SER B 1 67 ? 23.788 9.177 22.117 1.00 20.90 48 SER B N 1
ATOM 2818 C CA . SER B 1 67 ? 22.763 9.087 21.087 1.00 18.74 48 SER B CA 1
ATOM 2819 C C . SER B 1 67 ? 22.872 10.302 20.151 1.00 26.55 48 SER B C 1
ATOM 2820 O O . SER B 1 67 ? 22.844 11.447 20.608 1.00 25.74 48 SER B O 1
ATOM 2823 N N . GLU B 1 68 ? 23.015 10.052 18.848 1.00 28.46 49 GLU B N 1
ATOM 2824 C CA . GLU B 1 68 ? 23.109 11.140 17.868 1.00 22.69 49 GLU B CA 1
ATOM 2825 C C . GLU B 1 68 ? 21.849 11.292 17.041 1.00 26.11 49 GLU B C 1
ATOM 2826 O O . GLU B 1 68 ? 21.252 10.305 16.606 1.00 25.52 49 GLU B O 1
ATOM 2832 N N . THR B 1 69 ? 21.463 12.542 16.795 1.00 22.48 50 THR B N 1
ATOM 2833 C CA . THR B 1 69 ? 20.271 12.825 16.006 1.00 24.76 50 THR B CA 1
ATOM 2834 C C . THR B 1 69 ? 20.583 13.725 14.806 1.00 24.93 50 THR B C 1
ATOM 2835 O O . THR B 1 69 ? 21.374 14.663 14.915 1.00 25.47 50 THR B O 1
ATOM 2839 N N . ARG B 1 70 ? 19.977 13.398 13.667 1.00 24.67 51 ARG B N 1
ATOM 2840 C CA . ARG B 1 70 ? 19.904 14.278 12.514 1.00 25.03 51 ARG B CA 1
ATOM 2841 C C . ARG B 1 70 ? 18.426 14.560 12.235 1.00 24.12 51 ARG B C 1
ATOM 2842 O O . ARG B 1 70 ? 17.610 13.649 12.187 1.00 22.47 51 ARG B O 1
ATOM 2850 N N . ILE B 1 71 ? 18.083 15.829 12.080 1.00 22.51 52 ILE B N 1
ATOM 2851 C CA . ILE B 1 71 ? 16.771 16.199 11.582 1.00 25.08 52 ILE B CA 1
ATOM 2852 C C . ILE B 1 71 ? 17.016 17.087 10.367 1.00 24.37 52 ILE B C 1
ATOM 2853 O O . ILE B 1 71 ? 17.762 18.073 10.443 1.00 23.06 52 ILE B O 1
ATOM 2858 N N . TYR B 1 72 ? 16.416 16.727 9.239 1.00 21.68 53 TYR B N 1
ATOM 2859 C CA . TYR B 1 72 ? 16.712 17.440 8.006 1.00 24.44 53 TYR B CA 1
ATOM 2860 C C . TYR B 1 72 ? 15.482 17.554 7.120 1.00 22.64 53 TYR B C 1
ATOM 2861 O O . TYR B 1 72 ? 14.604 16.704 7.161 1.00 27.64 53 TYR B O 1
ATOM 2870 N N . ALA B 1 73 ? 15.407 18.636 6.352 1.00 27.86 54 ALA B N 1
ATOM 2871 C CA . ALA B 1 73 ? 14.356 18.793 5.351 1.00 29.98 54 ALA B CA 1
ATOM 2872 C C . ALA B 1 73 ? 14.402 17.634 4.352 1.00 28.41 54 ALA B C 1
ATOM 2873 O O . ALA B 1 73 ? 15.469 17.301 3.829 1.00 29.26 54 ALA B O 1
ATOM 2875 N N . ASP B 1 74 ? 13.243 17.033 4.084 1.00 22.61 55 ASP B N 1
ATOM 2876 C CA . ASP B 1 74 ? 13.171 15.865 3.212 1.00 34.00 55 ASP B CA 1
ATOM 2877 C C . ASP B 1 74 ? 11.907 15.897 2.348 1.00 35.17 55 ASP B C 1
ATOM 2878 O O . ASP B 1 74 ? 10.971 16.662 2.612 1.00 30.81 55 ASP B O 1
ATOM 2883 N N . GLU B 1 75 ? 11.890 15.045 1.325 1.00 41.14 56 GLU B N 1
ATOM 2884 C CA . GLU B 1 75 ? 10.773 14.940 0.390 1.00 47.60 56 GLU B CA 1
ATOM 2885 C C . GLU B 1 75 ? 9.500 14.531 1.121 1.00 38.33 56 GLU B C 1
ATOM 2886 O O . GLU B 1 75 ? 8.442 15.138 0.960 1.00 37.23 56 GLU B O 1
ATOM 2892 N N . ALA B 1 76 ? 9.629 13.476 1.917 1.00 33.65 57 ALA B N 1
ATOM 2893 C CA . ALA B 1 76 ? 8.584 13.005 2.814 1.00 33.18 57 ALA B CA 1
ATOM 2894 C C . ALA B 1 76 ? 9.274 12.612 4.115 1.00 31.46 57 ALA B C 1
ATOM 2895 O O . ALA B 1 76 ? 10.490 12.384 4.124 1.00 39.99 57 ALA B O 1
ATOM 2897 N N . THR B 1 77 ? 8.527 12.537 5.211 1.00 27.27 58 THR B N 1
ATOM 2898 C CA . THR B 1 77 ? 9.137 12.234 6.498 1.00 25.46 58 THR B CA 1
ATOM 2899 C C . THR B 1 77 ? 9.483 10.754 6.579 1.00 30.26 58 THR B C 1
ATOM 2900 O O . THR B 1 77 ? 8.630 9.895 6.365 1.00 31.34 58 THR B O 1
ATOM 2904 N N . HIS B 1 78 ? 10.744 10.472 6.877 1.00 27.07 59 HIS B N 1
ATOM 2905 C CA . HIS B 1 78 ? 11.203 9.114 7.116 1.00 32.90 59 HIS B CA 1
ATOM 2906 C C . HIS B 1 78 ? 11.841 9.043 8.500 1.00 31.53 59 HIS B C 1
ATOM 2907 O O . HIS B 1 78 ? 12.439 10.017 8.950 1.00 30.21 59 HIS B O 1
ATOM 2914 N N . ILE B 1 79 ? 11.711 7.892 9.159 1.00 31.94 60 ILE B N 1
ATOM 2915 C CA . ILE B 1 79 ? 12.274 7.658 10.495 1.00 28.96 60 ILE B CA 1
ATOM 2916 C C . ILE B 1 79 ? 13.305 6.527 10.480 1.00 26.97 60 ILE B C 1
ATOM 2917 O O . ILE B 1 79 ? 12.973 5.404 10.110 1.00 34.20 60 ILE B O 1
ATOM 2922 N N . TYR B 1 80 ? 14.543 6.823 10.877 1.00 22.95 61 TYR B N 1
ATOM 2923 C CA . TYR B 1 80 ? 15.633 5.842 10.861 1.00 25.98 61 TYR B CA 1
ATOM 2924 C C . TYR B 1 80 ? 16.232 5.601 12.253 1.00 23.37 61 TYR B C 1
ATOM 2925 O O . TYR B 1 80 ? 16.423 6.544 13.010 1.00 24.74 61 TYR B O 1
ATOM 2934 N N . PHE B 1 81 ? 16.509 4.335 12.576 1.00 26.24 62 PHE B N 1
ATOM 2935 C CA . PHE B 1 81 ? 17.265 3.966 13.779 1.00 26.49 62 PHE B CA 1
ATOM 2936 C C . PHE B 1 81 ? 18.469 3.135 13.360 1.00 30.91 62 PHE B C 1
ATOM 2937 O O . PHE B 1 81 ? 18.325 2.119 12.672 1.00 36.58 62 PHE B O 1
ATOM 2945 N N . ASN B 1 82 ? 19.652 3.594 13.757 1.00 28.19 63 ASN B N 1
ATOM 2946 C CA . ASN B 1 82 ? 20.929 2.994 13.354 1.00 34.70 63 ASN B CA 1
ATOM 2947 C C . ASN B 1 82 ? 21.018 2.659 11.857 1.00 38.91 63 ASN B C 1
ATOM 2948 O O . ASN B 1 82 ? 21.464 1.575 11.465 1.00 38.34 63 ASN B O 1
ATOM 2953 N N . GLY B 1 83 ? 20.603 3.610 11.027 1.00 34.63 64 GLY B N 1
ATOM 2954 C CA . GLY B 1 83 ? 20.770 3.491 9.592 1.00 34.46 64 GLY B CA 1
ATOM 2955 C C . GLY B 1 83 ? 19.675 2.696 8.915 1.00 33.01 64 GLY B C 1
ATOM 2956 O O . GLY B 1 83 ? 19.658 2.585 7.689 1.00 31.69 64 GLY B O 1
ATOM 2957 N N . THR B 1 84 ? 18.757 2.147 9.707 1.00 27.15 65 THR B N 1
ATOM 2958 C CA . THR B 1 84 ? 17.674 1.322 9.166 1.00 32.71 65 THR B CA 1
ATOM 2959 C C . THR B 1 84 ? 16.328 2.019 9.312 1.00 30.61 65 THR B C 1
ATOM 2960 O O . THR B 1 84 ? 15.968 2.439 10.404 1.00 27.09 65 THR B O 1
ATOM 2964 N N . GLU B 1 85 ? 15.570 2.127 8.222 1.00 27.51 66 GLU B N 1
ATOM 2965 C CA . GLU B 1 85 ? 14.293 2.816 8.302 1.00 25.87 66 GLU B CA 1
ATOM 2966 C C . GLU B 1 85 ? 13.275 1.992 9.075 1.00 32.35 66 GLU B C 1
ATOM 2967 O O . GLU B 1 85 ? 13.146 0.776 8.885 1.00 32.35 66 GLU B O 1
ATOM 2973 N N . SER B 1 86 ? 12.560 2.676 9.958 1.00 30.54 67 SER B N 1
ATOM 2974 C CA . SER B 1 86 ? 11.431 2.101 10.656 1.00 32.45 67 SER B CA 1
ATOM 2975 C C . SER B 1 86 ? 10.145 2.482 9.925 1.00 35.81 67 SER B C 1
ATOM 2976 O O . SER B 1 86 ? 9.759 3.656 9.865 1.00 33.16 67 SER B O 1
ATOM 2979 N N . THR B 1 87 ? 9.490 1.484 9.351 1.00 47.65 68 THR B N 1
ATOM 2980 C CA . THR B 1 87 ? 8.225 1.702 8.661 1.00 61.76 68 THR B CA 1
ATOM 2981 C C . THR B 1 87 ? 7.048 1.592 9.635 1.00 71.46 68 THR B C 1
ATOM 2982 O O . THR B 1 87 ? 5.893 1.797 9.261 1.00 70.10 68 THR B O 1
ATOM 2986 N N . ASP B 1 88 ? 7.364 1.276 10.889 1.00 80.88 69 ASP B N 1
ATOM 2987 C CA . ASP B 1 88 ? 6.371 1.129 11.952 1.00 87.28 69 ASP B CA 1
ATOM 2988 C C . ASP B 1 88 ? 5.713 2.457 12.312 1.00 83.40 69 ASP B C 1
ATOM 2989 O O . ASP B 1 88 ? 5.909 3.466 11.632 1.00 85.19 69 ASP B O 1
ATOM 2994 N N . ASP B 1 89 ? 4.944 2.459 13.395 1.00 75.04 70 ASP B N 1
ATOM 2995 C CA . ASP B 1 89 ? 4.155 3.636 13.741 1.00 69.46 70 ASP B CA 1
ATOM 2996 C C . ASP B 1 89 ? 5.014 4.770 14.304 1.00 58.43 70 ASP B C 1
ATOM 2997 O O . ASP B 1 89 ? 4.928 5.899 13.821 1.00 51.45 70 ASP B O 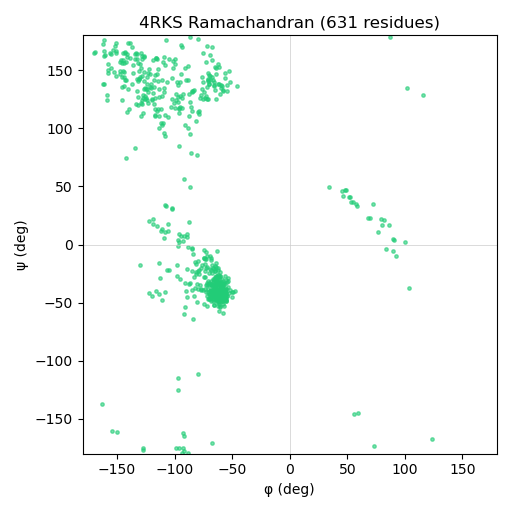1
ATOM 3002 N N . ASN B 1 90 ? 5.842 4.471 15.303 1.00 51.71 71 ASN B N 1
ATOM 3003 C CA . ASN B 1 90 ? 6.640 5.506 15.962 1.00 48.59 71 ASN B CA 1
ATOM 3004 C C . ASN B 1 90 ? 5.800 6.722 16.331 1.00 41.73 71 ASN B C 1
ATOM 3005 O O . ASN B 1 90 ? 6.191 7.851 16.038 1.00 38.11 71 ASN B O 1
ATOM 3010 N N . ARG B 1 91 ? 4.639 6.488 16.935 1.00 35.49 72 ARG B N 1
ATOM 3011 C CA . ARG B 1 91 ? 3.677 7.560 17.182 1.00 36.08 72 ARG B CA 1
ATOM 3012 C C . ARG B 1 91 ? 4.279 8.700 17.996 1.00 34.98 72 ARG B C 1
ATOM 3013 O O . ARG B 1 91 ? 4.025 9.865 17.713 1.00 31.22 72 ARG B O 1
ATOM 3015 N N . SER B 1 92 ? 5.096 8.368 18.989 1.00 33.55 73 SER B N 1
ATOM 3016 C CA . SER B 1 92 ? 5.551 9.385 19.932 1.00 34.66 73 SER B CA 1
ATOM 3017 C C . SER B 1 92 ? 6.566 10.325 19.284 1.00 29.76 73 SER B C 1
ATOM 3018 O O . SER B 1 92 ? 6.519 11.542 19.488 1.00 27.55 73 SER B O 1
ATOM 3021 N N . VAL B 1 93 ? 7.471 9.772 18.487 1.00 29.40 74 VAL B N 1
ATOM 3022 C CA . VAL B 1 93 ? 8.439 10.610 17.787 1.00 29.81 74 VAL B CA 1
ATOM 3023 C C . VAL B 1 93 ? 7.725 11.505 16.772 1.00 35.54 74 VAL B C 1
ATOM 3024 O O . VAL B 1 93 ? 8.003 12.705 16.688 1.00 32.08 74 VAL B O 1
ATOM 3028 N N . ARG B 1 94 ? 6.797 10.925 16.016 1.00 37.07 75 ARG B N 1
ATOM 3029 C CA . ARG B 1 94 ? 6.041 11.698 15.031 1.00 39.18 75 ARG B CA 1
ATOM 3030 C C . ARG B 1 94 ? 5.237 12.795 15.696 1.00 35.81 75 ARG B C 1
ATOM 3031 O O . ARG B 1 94 ? 5.040 13.859 15.120 1.00 30.90 75 ARG B O 1
ATOM 3039 N N . ARG B 1 95 ? 4.782 12.534 16.916 1.00 36.06 76 ARG B N 1
ATOM 3040 C CA . ARG B 1 95 ? 3.995 13.516 17.646 1.00 37.50 76 ARG B CA 1
ATOM 3041 C C . ARG B 1 95 ? 4.839 14.728 18.016 1.00 33.81 76 ARG B C 1
ATOM 3042 O O . ARG B 1 95 ? 4.389 15.868 17.905 1.00 30.74 76 ARG B O 1
ATOM 3050 N N . VAL B 1 96 ? 6.060 14.487 18.477 1.00 39.77 77 VAL B N 1
ATOM 3051 C CA . VAL B 1 96 ? 6.961 15.590 18.784 1.00 34.58 77 VAL B CA 1
ATOM 3052 C C . VAL B 1 96 ? 7.265 16.360 17.504 1.00 32.60 77 VAL B C 1
ATOM 3053 O O . VAL B 1 96 ? 7.183 17.591 17.475 1.00 32.22 77 VAL B O 1
ATOM 3057 N N . LEU B 1 97 ? 7.602 15.628 16.442 1.00 24.95 78 LEU B N 1
ATOM 3058 C CA . LEU B 1 97 ? 7.876 16.249 15.134 1.00 35.34 78 LEU B CA 1
ATOM 3059 C C . LEU B 1 97 ? 6.726 17.135 14.666 1.00 33.17 78 LEU B C 1
ATOM 3060 O O . LEU B 1 97 ? 6.951 18.262 14.203 1.00 34.79 78 LEU B O 1
ATOM 3065 N N . ASP B 1 98 ? 5.498 16.640 14.816 1.00 34.85 79 ASP B N 1
ATOM 3066 C CA . ASP B 1 98 ? 4.304 17.393 14.422 1.00 38.20 79 ASP B CA 1
ATOM 3067 C C . ASP B 1 98 ? 4.112 18.620 15.296 1.00 37.36 79 ASP B C 1
ATOM 3068 O O . ASP B 1 98 ? 3.763 19.703 14.810 1.00 34.88 79 ASP B O 1
ATOM 3073 N N . ARG B 1 99 ? 4.329 18.434 16.593 1.00 30.64 80 ARG B N 1
ATOM 3074 C CA . ARG B 1 99 ? 4.106 19.483 17.577 1.00 33.68 80 ARG B CA 1
ATOM 3075 C C . ARG B 1 99 ? 4.969 20.701 17.267 1.00 33.01 80 ARG B C 1
ATOM 3076 O O . ARG B 1 99 ? 4.521 21.842 17.406 1.00 29.47 80 ARG B O 1
ATOM 3084 N N . TYR B 1 100 ? 6.199 20.458 16.822 1.00 29.71 81 TYR B N 1
ATOM 3085 C CA . TYR B 1 100 ? 7.122 21.550 16.527 1.00 30.07 81 TYR B CA 1
ATOM 3086 C C . TYR B 1 100 ? 7.262 21.869 15.032 1.00 32.46 81 TYR B C 1
ATOM 3087 O O . TYR B 1 100 ? 8.309 22.335 14.565 1.00 32.29 81 TYR B O 1
ATOM 3096 N N . SER B 1 101 ? 6.182 21.662 14.290 1.00 31.91 82 SER B N 1
ATOM 3097 C CA . SER B 1 101 ? 6.205 21.895 12.852 1.00 30.08 82 SER B CA 1
ATOM 3098 C C . SER B 1 101 ? 6.533 23.349 12.491 1.00 33.48 82 SER B C 1
ATOM 3099 O O . SER B 1 101 ? 7.157 23.609 11.458 1.00 34.24 82 SER B O 1
ATOM 3102 N N . SER B 1 102 ? 6.105 24.293 13.326 1.00 30.54 83 SER B N 1
ATOM 3103 C CA . SER B 1 102 ? 6.368 25.710 13.066 1.00 32.13 83 SER B CA 1
ATOM 3104 C C . SER B 1 102 ? 7.873 25.985 13.128 1.00 37.90 83 SER B C 1
ATOM 3105 O O . SER B 1 102 ? 8.401 26.808 12.376 1.00 33.43 83 SER B O 1
ATOM 3108 N N . VAL B 1 103 ? 8.562 25.288 14.026 1.00 29.37 84 VAL B N 1
ATOM 3109 C CA . VAL B 1 103 ? 9.994 25.460 14.154 1.00 33.07 84 VAL B CA 1
ATOM 3110 C C . VAL B 1 103 ? 10.688 25.089 12.845 1.00 34.25 84 VAL B C 1
ATOM 3111 O O . VAL B 1 103 ? 11.596 25.798 12.395 1.00 26.65 84 VAL B O 1
ATOM 3115 N N . PHE B 1 104 ? 10.244 23.994 12.226 1.00 28.99 85 PHE B N 1
ATOM 3116 C CA . PHE B 1 104 ? 10.884 23.514 11.004 1.00 38.26 85 PHE B CA 1
ATOM 3117 C C . PHE B 1 104 ? 10.500 24.443 9.837 1.00 36.27 85 PHE B C 1
ATOM 3118 O O . PHE B 1 104 ? 11.330 24.756 8.975 1.00 33.00 85 PHE B O 1
ATOM 3126 N N . GLU B 1 105 ? 9.244 24.892 9.830 1.00 32.31 86 GLU B N 1
ATOM 3127 C CA . GLU B 1 105 ? 8.791 25.901 8.878 1.00 38.77 86 GLU B CA 1
ATOM 3128 C C . GLU B 1 105 ? 9.666 27.155 8.938 1.00 34.56 86 GLU B C 1
ATOM 3129 O O . GLU B 1 105 ? 10.078 27.687 7.911 1.00 39.45 86 GLU B O 1
ATOM 3135 N N . GLU B 1 106 ? 9.975 27.596 10.150 1.00 33.13 87 GLU B N 1
ATOM 3136 C CA . GLU B 1 106 ? 10.778 28.796 10.368 1.00 36.87 87 GLU B CA 1
ATOM 3137 C C . GLU B 1 106 ? 12.245 28.635 9.926 1.00 33.96 87 GLU B C 1
ATOM 3138 O O . GLU B 1 106 ? 12.778 29.492 9.227 1.00 29.50 87 GLU B O 1
ATOM 3144 N N . ALA B 1 107 ? 12.900 27.548 10.325 1.00 25.89 88 ALA B N 1
ATOM 3145 C CA . ALA B 1 107 ? 14.323 27.379 10.028 1.00 28.00 88 ALA B CA 1
ATOM 3146 C C . ALA B 1 107 ? 14.590 26.738 8.660 1.00 31.77 88 ALA B C 1
ATOM 3147 O O . ALA B 1 107 ? 15.587 27.050 8.021 1.00 29.56 88 ALA B O 1
ATOM 3149 N N . PHE B 1 108 ? 13.710 25.846 8.211 1.00 35.85 89 PHE B N 1
ATOM 3150 C CA . PHE B 1 108 ? 13.942 25.108 6.967 1.00 33.87 89 PHE B CA 1
ATOM 3151 C C . PHE B 1 108 ? 13.059 25.576 5.814 1.00 34.19 89 PHE B C 1
ATOM 3152 O O . PHE B 1 108 ? 13.379 25.341 4.651 1.00 34.35 89 PHE B O 1
ATOM 3160 N N . GLY B 1 109 ? 11.939 26.216 6.139 1.00 36.07 90 GLY B N 1
ATOM 3161 C CA . GLY B 1 109 ? 10.985 26.636 5.131 1.00 30.27 90 GLY B CA 1
ATOM 3162 C C . GLY B 1 109 ? 10.113 25.485 4.675 1.00 37.89 90 GLY B C 1
ATOM 3163 O O . GLY B 1 109 ? 9.563 25.510 3.580 1.00 32.20 90 GLY B O 1
ATOM 3164 N N . THR B 1 110 ? 10.003 24.461 5.517 1.00 41.96 91 THR B N 1
ATOM 3165 C CA . THR B 1 110 ? 9.136 23.316 5.254 1.00 40.51 91 THR B CA 1
ATOM 3166 C C . THR B 1 110 ? 8.801 22.606 6.562 1.00 41.97 91 THR B C 1
ATOM 3167 O O . THR B 1 110 ? 9.602 22.617 7.509 1.00 34.85 91 THR B O 1
ATOM 3171 N N . LYS B 1 111 ? 7.619 21.995 6.607 1.00 38.55 92 LYS B N 1
ATOM 3172 C CA . LYS B 1 111 ? 7.167 21.249 7.780 1.00 40.96 92 LYS B CA 1
ATOM 3173 C C . LYS B 1 111 ? 7.614 19.790 7.690 1.00 40.31 92 LYS B C 1
ATOM 3174 O O . LYS B 1 111 ? 7.699 19.093 8.699 1.00 36.77 92 LYS B O 1
ATOM 3180 N N . THR B 1 112 ? 7.917 19.349 6.470 1.00 35.80 93 THR B N 1
ATOM 3181 C CA . THR B 1 112 ? 8.323 17.974 6.200 1.00 32.34 93 THR B CA 1
ATOM 3182 C C . THR B 1 112 ? 9.808 17.692 6.484 1.00 31.10 93 THR B C 1
ATOM 3183 O O . THR B 1 112 ? 10.688 18.105 5.718 1.00 30.83 93 THR B O 1
ATOM 3187 N N . VAL B 1 113 ? 10.089 16.980 7.575 1.00 23.32 94 VAL B N 1
ATOM 3188 C CA . VAL B 1 113 ? 11.463 16.620 7.887 1.00 29.22 94 VAL B CA 1
ATOM 3189 C C . VAL B 1 113 ? 11.641 15.121 8.119 1.00 30.07 94 VAL B C 1
ATOM 3190 O O . VAL B 1 113 ? 10.685 14.401 8.386 1.00 28.39 94 VAL B O 1
ATOM 3194 N N . SER B 1 114 ? 12.877 14.648 8.022 1.00 29.25 95 SER B N 1
ATOM 3195 C CA . SER B 1 114 ? 13.168 13.273 8.397 1.00 31.03 95 SER B CA 1
ATOM 3196 C C . SER B 1 114 ? 13.985 13.275 9.684 1.00 30.28 95 SER B C 1
ATOM 3197 O O . SER B 1 114 ? 14.562 14.295 10.057 1.00 22.65 95 SER B O 1
ATOM 3200 N N . TYR B 1 115 ? 14.006 12.125 10.351 1.00 26.80 96 TYR B N 1
ATOM 3201 C CA . TYR B 1 115 ? 14.679 11.939 11.624 1.00 25.33 96 TYR B CA 1
ATOM 3202 C C . TYR B 1 115 ? 15.531 10.669 11.572 1.00 24.93 96 TYR B C 1
ATOM 3203 O O . TYR B 1 115 ? 15.048 9.593 11.215 1.00 28.44 96 TYR B O 1
ATOM 3212 N N . SER B 1 116 ? 16.803 10.808 11.918 1.00 21.96 97 SER B N 1
ATOM 3213 C CA . SER B 1 116 ? 17.725 9.680 11.904 1.00 25.84 97 SER B CA 1
ATOM 3214 C C . SER B 1 116 ? 18.442 9.604 13.245 1.00 28.40 97 SER B C 1
ATOM 3215 O O . SER B 1 116 ? 19.098 10.557 13.670 1.00 25.15 97 SER B O 1
ATOM 3218 N N . SER B 1 117 ? 18.293 8.463 13.909 1.00 24.31 98 SER B N 1
ATOM 3219 C CA . SER B 1 117 ? 18.876 8.250 15.224 1.00 24.91 98 SER B CA 1
ATOM 3220 C C . SER B 1 117 ? 19.996 7.231 15.115 1.00 27.09 98 SER B C 1
ATOM 3221 O O . SER B 1 117 ? 19.888 6.269 14.362 1.00 29.70 98 SER B O 1
ATOM 3224 N N . GLN B 1 118 ? 21.073 7.451 15.856 1.00 29.48 99 GLN B N 1
ATOM 3225 C CA . GLN B 1 118 ? 22.174 6.499 15.909 1.00 33.19 99 GLN B CA 1
ATOM 3226 C C . GLN B 1 118 ? 22.742 6.402 17.336 1.00 26.82 99 GLN B C 1
ATOM 3227 O O . GLN B 1 118 ? 23.294 7.370 17.862 1.00 24.20 99 GLN B O 1
ATOM 3233 N N . ASN B 1 119 ? 22.587 5.245 17.969 1.00 26.86 100 ASN B N 1
ATOM 3234 C CA . ASN B 1 119 ? 23.123 5.047 19.320 1.00 26.03 100 ASN B CA 1
ATOM 3235 C C . ASN B 1 119 ? 24.500 4.397 19.300 1.00 27.98 100 ASN B C 1
ATOM 3236 O O . ASN B 1 119 ? 24.811 3.608 18.415 1.00 25.51 100 ASN B O 1
ATOM 3241 N N . PHE B 1 120 ? 25.327 4.764 20.267 1.00 27.84 101 PHE B N 1
ATOM 3242 C CA . PHE B 1 120 ? 26.655 4.192 20.424 1.00 31.61 101 PHE B CA 1
ATOM 3243 C C . PHE B 1 120 ? 26.812 3.740 21.872 1.00 30.44 101 PHE B C 1
ATOM 3244 O O . PHE B 1 120 ? 26.837 4.566 22.782 1.00 24.64 101 PHE B O 1
ATOM 3252 N N . GLY B 1 121 ? 26.854 2.428 22.074 1.00 27.70 102 GLY B N 1
ATOM 3253 C CA . GLY B 1 121 ? 27.283 1.826 23.321 1.00 28.32 102 GLY B CA 1
ATOM 3254 C C . GLY B 1 121 ? 26.407 1.968 24.549 1.00 39.75 102 GLY B C 1
ATOM 3255 O O . GLY B 1 121 ? 26.892 1.813 25.675 1.00 41.77 102 GLY B O 1
ATOM 3256 N N . ILE B 1 122 ? 25.119 2.220 24.356 1.00 39.12 103 ILE B N 1
ATOM 3257 C CA . ILE B 1 122 ? 24.270 2.558 25.492 1.00 49.47 103 ILE B CA 1
ATOM 3258 C C . ILE B 1 122 ? 23.727 1.343 26.276 1.00 63.37 103 ILE B C 1
ATOM 3259 O O . ILE B 1 122 ? 23.238 0.379 25.680 1.00 62.76 103 ILE B O 1
ATOM 3264 N N . LEU B 1 123 ? 23.828 1.407 27.611 1.00 65.36 104 LEU B N 1
ATOM 3265 C CA . LEU B 1 123 ? 23.197 0.431 28.511 1.00 64.76 104 LEU B CA 1
ATOM 3266 C C . LEU B 1 123 ? 21.711 0.758 28.689 1.00 60.91 104 LEU B C 1
ATOM 3267 O O . LEU B 1 123 ? 20.921 0.627 27.750 1.00 65.97 104 LEU B O 1
ATOM 3269 N N . SER B 1 124 ? 21.325 1.186 29.888 1.00 55.08 105 SER B N 1
ATOM 3270 C CA . SER B 1 124 ? 20.004 1.783 30.069 1.00 54.90 105 SER B CA 1
ATOM 3271 C C . SER B 1 124 ? 20.136 3.306 29.926 1.00 47.52 105 SER B C 1
ATOM 3272 O O . SER B 1 124 ? 21.252 3.838 29.867 1.00 37.68 105 SER B O 1
ATOM 3275 N N . GLY B 1 125 ? 19.009 4.008 29.853 1.00 46.46 106 GLY B N 1
ATOM 3276 C CA . GLY B 1 125 ? 19.043 5.440 29.604 1.00 45.42 106 GLY B CA 1
ATOM 3277 C C . GLY B 1 125 ? 19.002 5.761 28.116 1.00 44.89 106 GLY B C 1
ATOM 3278 O O . GLY B 1 125 ? 19.107 6.923 27.721 1.00 33.67 106 GLY B O 1
ATOM 3279 N N . SER B 1 126 ? 18.847 4.720 27.296 1.00 42.56 107 SER B N 1
ATOM 3280 C CA . SER B 1 126 ? 18.831 4.845 25.835 1.00 42.27 107 SER B CA 1
ATOM 3281 C C . SER B 1 126 ? 17.704 5.725 25.284 1.00 38.28 107 SER B C 1
ATOM 3282 O O . SER B 1 126 ? 17.948 6.622 24.469 1.00 31.68 107 SER B O 1
ATOM 3285 N N . SER B 1 127 ? 16.472 5.448 25.711 1.00 38.40 108 SER B N 1
ATOM 3286 C CA . SER B 1 127 ? 15.325 6.219 25.253 1.00 36.73 108 SER B CA 1
ATOM 3287 C C . SER B 1 127 ? 15.448 7.650 25.727 1.00 29.58 108 SER B C 1
ATOM 3288 O O . SER B 1 127 ? 15.102 8.577 24.996 1.00 23.83 108 SER B O 1
ATOM 3291 N N . ASP B 1 128 ? 15.934 7.826 26.957 1.00 26.54 109 ASP B N 1
ATOM 3292 C CA . ASP B 1 128 ? 16.079 9.160 27.531 1.00 27.94 109 ASP B CA 1
ATOM 3293 C C . ASP B 1 128 ? 17.042 10.009 26.698 1.00 27.42 109 ASP B C 1
ATOM 3294 O O . ASP B 1 128 ? 16.730 11.160 26.377 1.00 24.02 109 ASP B O 1
ATOM 3299 N N . ALA B 1 129 ? 18.204 9.448 26.359 1.00 19.57 110 ALA B N 1
ATOM 3300 C CA . ALA B 1 129 ? 19.189 10.163 25.545 1.00 24.82 110 ALA B CA 1
ATOM 3301 C C . ALA B 1 129 ? 18.613 10.479 24.157 1.00 28.28 110 ALA B C 1
ATOM 3302 O O . ALA B 1 129 ? 18.775 11.588 23.650 1.00 29.44 110 ALA B O 1
ATOM 3304 N N . GLY B 1 130 ? 17.924 9.508 23.562 1.00 26.05 111 GLY B N 1
ATOM 3305 C CA . GLY B 1 130 ? 17.262 9.714 22.279 1.00 27.10 111 GLY B CA 1
ATOM 3306 C C . GLY B 1 130 ? 16.231 10.827 22.344 1.00 30.51 111 GLY B C 1
ATOM 3307 O O . GLY B 1 130 ? 16.130 11.665 21.437 1.00 18.93 111 GLY B O 1
ATOM 3308 N N . ALA B 1 131 ? 15.463 10.856 23.431 1.00 24.97 112 ALA B N 1
ATOM 3309 C CA . ALA B 1 131 ? 14.443 11.883 23.590 1.00 23.31 112 ALA B CA 1
ATOM 3310 C C . ALA B 1 131 ? 15.092 13.253 23.738 1.00 24.62 112 ALA B C 1
ATOM 3311 O O . ALA B 1 131 ? 14.689 14.219 23.078 1.00 24.51 112 ALA B O 1
ATOM 3313 N N . ALA B 1 132 ? 16.108 13.334 24.593 1.00 22.44 113 ALA B N 1
ATOM 3314 C CA . ALA B 1 132 ? 16.806 14.595 24.810 1.00 23.66 113 ALA B CA 1
ATOM 3315 C C . ALA B 1 132 ? 17.551 15.084 23.557 1.00 25.50 113 ALA B C 1
ATOM 3316 O O . ALA B 1 132 ? 17.693 16.291 23.356 1.00 23.81 113 ALA B O 1
ATOM 3318 N N . SER B 1 133 ? 18.054 14.169 22.733 1.00 25.38 114 SER B N 1
ATOM 3319 C CA . SER B 1 133 ? 18.844 14.620 21.580 1.00 25.21 114 SER B CA 1
ATOM 3320 C C . SER B 1 133 ? 17.889 15.240 20.589 1.00 23.51 114 SER B C 1
ATOM 3321 O O . SER B 1 133 ? 18.231 16.201 19.913 1.00 23.35 114 SER B O 1
ATOM 3324 N N . ILE B 1 134 ? 16.672 14.711 20.527 1.00 28.99 115 ILE B N 1
ATOM 3325 C CA . ILE B 1 134 ? 15.641 15.328 19.713 1.00 26.54 115 ILE B CA 1
ATOM 3326 C C . ILE B 1 134 ? 15.362 16.751 20.201 1.00 26.31 115 ILE B C 1
ATOM 3327 O O . ILE B 1 134 ? 15.290 17.682 19.401 1.00 23.53 115 ILE B O 1
ATOM 3332 N N . GLY B 1 135 ? 15.246 16.924 21.515 1.00 21.11 116 GLY B N 1
ATOM 3333 C CA . GLY B 1 135 ? 15.009 18.244 22.079 1.00 21.34 116 GLY B CA 1
ATOM 3334 C C . GLY B 1 135 ? 16.099 19.236 21.736 1.00 26.82 116 GLY B C 1
ATOM 3335 O O . GLY B 1 135 ? 15.815 20.391 21.394 1.00 28.71 116 GLY B O 1
ATOM 3336 N N . ALA B 1 136 ? 17.352 18.789 21.816 1.00 19.43 117 ALA B N 1
ATOM 3337 C CA . ALA B 1 136 ? 18.480 19.670 21.538 1.00 26.21 117 ALA B CA 1
ATOM 3338 C C . ALA B 1 136 ? 18.507 20.088 20.069 1.00 22.69 117 ALA B C 1
ATOM 3339 O O . ALA B 1 136 ? 18.975 21.173 19.730 1.00 22.54 117 ALA B O 1
ATOM 3341 N N . ALA B 1 137 ? 18.003 19.225 19.195 1.00 24.15 118 ALA B N 1
ATOM 3342 C CA . ALA B 1 137 ? 17.964 19.560 17.785 1.00 24.84 118 ALA B CA 1
ATOM 3343 C C . ALA B 1 137 ? 16.925 20.662 17.571 1.00 27.58 118 ALA B C 1
ATOM 3344 O O . ALA B 1 137 ? 17.196 21.665 16.904 1.00 23.55 118 ALA B O 1
ATOM 3346 N N . ILE B 1 138 ? 15.754 20.489 18.178 1.00 24.32 119 ILE B N 1
ATOM 3347 C CA . ILE B 1 138 ? 14.670 21.466 18.065 1.00 25.19 119 ILE B CA 1
ATOM 3348 C C . ILE B 1 138 ? 15.082 22.827 18.636 1.00 26.93 119 ILE B C 1
ATOM 3349 O O . ILE B 1 138 ? 14.907 23.869 17.991 1.00 25.54 119 ILE B O 1
ATOM 3354 N N . LEU B 1 139 ? 15.651 22.796 19.838 1.00 25.35 120 LEU B N 1
ATOM 3355 C CA . LEU B 1 139 ? 16.208 23.974 20.489 1.00 30.68 120 LEU B CA 1
ATOM 3356 C C . LEU B 1 139 ? 17.250 24.679 19.618 1.00 28.55 120 LEU B C 1
ATOM 3357 O O . LEU B 1 139 ? 17.293 25.903 19.557 1.00 34.32 120 LEU B O 1
ATOM 3362 N N . GLY B 1 140 ? 18.086 23.893 18.947 1.00 30.08 121 GLY B N 1
ATOM 3363 C CA . GLY B 1 140 ? 19.093 24.437 18.054 1.00 31.19 121 GLY B CA 1
ATOM 3364 C C . GLY B 1 140 ? 18.495 25.193 16.877 1.00 33.00 121 GLY B C 1
ATOM 3365 O O . GLY B 1 140 ? 19.121 26.116 16.358 1.00 35.55 121 GLY B O 1
ATOM 3366 N N . LEU B 1 141 ? 17.290 24.809 16.447 1.00 25.81 122 LEU B N 1
ATOM 3367 C CA . LEU B 1 141 ? 16.626 25.488 15.331 1.00 23.05 122 LEU B CA 1
ATOM 3368 C C . LEU B 1 141 ? 15.857 26.731 15.773 1.00 33.46 122 LEU B C 1
ATOM 3369 O O . LEU B 1 141 ? 15.606 27.619 14.970 1.00 33.37 122 LEU B O 1
ATOM 3374 N N . LYS B 1 142 ? 15.478 26.789 17.046 1.00 34.05 123 LYS B N 1
ATOM 3375 C CA . LYS B 1 142 ? 14.750 27.943 17.568 1.00 34.88 123 LYS B CA 1
ATOM 3376 C C . LYS B 1 142 ? 15.239 28.234 18.978 1.00 36.86 123 LYS B C 1
ATOM 3377 O O . LYS B 1 142 ? 14.548 27.943 19.957 1.00 36.38 123 LYS B O 1
ATOM 3383 N N . PRO B 1 143 ? 16.443 28.812 19.084 1.00 37.47 124 PRO B N 1
ATOM 3384 C CA . PRO B 1 143 ? 17.175 28.942 20.350 1.00 41.96 124 PRO B CA 1
ATOM 3385 C C . PRO B 1 143 ? 16.498 29.804 21.421 1.00 43.85 124 PRO B C 1
ATOM 3386 O O . PRO B 1 143 ? 17.006 29.861 22.544 1.00 44.19 124 PRO B O 1
ATOM 3390 N N . ASP B 1 144 ? 15.379 30.451 21.111 1.00 38.83 125 ASP B N 1
ATOM 3391 C CA . ASP B 1 144 ? 14.692 31.206 22.152 1.00 42.87 125 ASP B CA 1
ATOM 3392 C C . ASP B 1 144 ? 13.574 30.371 22.776 1.00 38.77 125 ASP B C 1
ATOM 3393 O O . ASP B 1 144 ? 12.854 30.847 23.651 1.00 35.24 125 ASP B O 1
ATOM 3398 N N . LEU B 1 145 ? 13.435 29.122 22.334 1.00 33.57 126 LEU B N 1
ATOM 3399 C CA . LEU B 1 145 ? 12.556 28.179 23.016 1.00 29.93 126 LEU B CA 1
ATOM 3400 C C . LEU B 1 145 ? 13.081 27.907 24.424 1.00 30.73 126 LEU B C 1
ATOM 3401 O O . LEU B 1 145 ? 14.294 27.897 24.644 1.00 29.14 126 LEU B O 1
ATOM 3406 N N . ASP B 1 146 ? 12.162 27.685 25.361 1.00 33.79 127 ASP B N 1
ATOM 3407 C CA . ASP B 1 146 ? 12.496 27.311 26.737 1.00 32.64 127 ASP B CA 1
ATOM 3408 C C . ASP B 1 146 ? 12.686 25.794 26.789 1.00 31.76 127 ASP B C 1
ATOM 3409 O O . ASP B 1 146 ? 11.743 25.046 26.561 1.00 34.20 127 ASP B O 1
ATOM 3414 N N . PRO B 1 147 ? 13.912 25.338 27.081 1.00 31.74 128 PRO B N 1
ATOM 3415 C CA . PRO B 1 147 ? 14.199 23.899 27.160 1.00 32.07 128 PRO B CA 1
ATOM 3416 C C . PRO B 1 147 ? 13.273 23.173 28.123 1.00 29.91 128 PRO B C 1
ATOM 3417 O O . PRO B 1 147 ? 12.953 22.010 27.897 1.00 25.49 128 PRO B O 1
ATOM 3421 N N . HIS B 1 148 ? 12.847 23.860 29.178 1.00 29.72 129 HIS B N 1
ATOM 3422 C CA . HIS B 1 148 ? 11.914 23.283 30.140 1.00 28.07 129 HIS B CA 1
ATOM 3423 C C . HIS B 1 148 ? 10.527 23.050 29.547 1.00 30.94 129 HIS B C 1
ATOM 3424 O O . HIS B 1 148 ? 9.847 22.086 29.909 1.00 32.85 129 HIS B O 1
ATOM 3431 N N . ASP B 1 149 ? 10.098 23.941 28.656 1.00 36.82 130 ASP B N 1
ATOM 3432 C CA . ASP B 1 149 ? 8.836 23.758 27.942 1.00 32.15 130 ASP B CA 1
ATOM 3433 C C . ASP B 1 149 ? 8.949 22.606 26.951 1.00 30.95 130 ASP B C 1
ATOM 3434 O O . ASP B 1 149 ? 8.072 21.748 26.886 1.00 31.72 130 ASP B O 1
ATOM 3439 N N . VAL B 1 150 ? 10.031 22.587 26.177 1.00 33.19 131 VAL B N 1
ATOM 3440 C CA . VAL B 1 150 ? 10.287 21.478 25.260 1.00 28.92 131 VAL B CA 1
ATOM 3441 C C . VAL B 1 150 ? 10.319 20.114 25.995 1.00 28.26 131 VAL B C 1
ATOM 3442 O O . VAL B 1 150 ? 9.727 19.135 25.532 1.00 22.19 131 VAL B O 1
ATOM 3446 N N . GLU B 1 151 ? 10.980 20.062 27.151 1.00 22.97 132 GLU B N 1
ATOM 3447 C CA . GLU B 1 151 ? 11.047 18.821 27.946 1.00 21.75 132 GLU B CA 1
ATOM 3448 C C . GLU B 1 151 ? 9.670 18.156 28.158 1.00 26.73 132 GLU B C 1
ATOM 3449 O O . GLU B 1 151 ? 9.549 16.929 28.078 1.00 31.99 132 GLU B O 1
ATOM 3455 N N . ASN B 1 152 ? 8.639 18.958 28.418 1.00 22.72 133 ASN B N 1
ATOM 3456 C CA . ASN B 1 152 ? 7.298 18.413 28.640 1.00 32.01 133 ASN B CA 1
ATOM 3457 C C . ASN B 1 152 ? 6.821 17.532 27.482 1.00 38.43 133 ASN B C 1
ATOM 3458 O O . ASN B 1 152 ? 6.183 16.499 27.698 1.00 39.79 133 ASN B O 1
ATOM 3463 N N . ASP B 1 153 ? 7.153 17.939 26.257 1.00 32.87 134 ASP B N 1
ATOM 3464 C CA . ASP B 1 153 ? 6.751 17.210 25.055 1.00 31.40 134 ASP B CA 1
ATOM 3465 C C . ASP B 1 153 ? 7.629 15.985 24.813 1.00 30.88 134 ASP B C 1
ATOM 3466 O O . ASP B 1 153 ? 7.206 15.015 24.182 1.00 30.16 134 ASP B O 1
ATOM 3471 N N . LEU B 1 154 ? 8.856 16.027 25.319 1.00 21.98 135 LEU B N 1
ATOM 3472 C CA . LEU B 1 154 ? 9.787 14.924 25.102 1.00 26.56 135 LEU B CA 1
ATOM 3473 C C . LEU B 1 154 ? 9.438 13.696 25.940 1.00 27.88 135 LEU B C 1
ATOM 3474 O O . LEU B 1 154 ? 9.836 12.582 25.595 1.00 26.45 135 LEU B O 1
ATOM 3479 N N . ARG B 1 155 ? 8.706 13.889 27.039 1.00 23.73 136 ARG B N 1
ATOM 3480 C CA . ARG B 1 155 ? 8.454 12.769 27.954 1.00 31.64 136 ARG B CA 1
ATOM 3481 C C . ARG B 1 155 ? 7.590 11.684 27.305 1.00 37.17 136 ARG B C 1
ATOM 3482 O O . ARG B 1 155 ? 7.632 10.530 27.730 1.00 28.76 136 ARG B O 1
ATOM 3490 N N . ALA B 1 156 ? 6.842 12.046 26.260 1.00 37.91 137 ALA B N 1
ATOM 3491 C CA . ALA B 1 156 ? 6.064 11.072 25.508 1.00 37.91 137 ALA B CA 1
ATOM 3492 C C . ALA B 1 156 ? 6.986 10.069 24.823 1.00 36.22 137 ALA B C 1
ATOM 3493 O O . ALA B 1 156 ? 6.595 8.929 24.571 1.00 31.90 137 ALA B O 1
ATOM 3495 N N . VAL B 1 157 ? 8.209 10.499 24.519 1.00 28.69 138 VAL B N 1
ATOM 3496 C CA . VAL B 1 157 ? 9.192 9.607 23.907 1.00 33.02 138 VAL B CA 1
ATOM 3497 C C . VAL B 1 157 ? 9.921 8.794 25.004 1.00 36.44 138 VAL B C 1
ATOM 3498 O O . VAL B 1 157 ? 10.182 7.596 24.843 1.00 29.18 138 VAL B O 1
ATOM 3502 N N . SER B 1 158 ? 10.219 9.456 26.120 1.00 28.00 139 SER B N 1
ATOM 3503 C CA . SER B 1 158 ? 10.877 8.828 27.265 1.00 30.27 139 SER B CA 1
ATOM 3504 C C . SER B 1 158 ? 10.592 9.656 28.521 1.00 30.76 139 SER B C 1
ATOM 3505 O O . SER B 1 158 ? 10.863 10.853 28.531 1.00 23.89 139 SER B O 1
ATOM 3508 N N . GLU B 1 159 ? 10.040 9.037 29.567 1.00 25.81 140 GLU B N 1
ATOM 3509 C CA . GLU B 1 159 ? 9.578 9.794 30.746 1.00 29.88 140 GLU B CA 1
ATOM 3510 C C . GLU B 1 159 ? 10.683 10.570 31.469 1.00 28.05 140 GLU B C 1
ATOM 3511 O O . GLU B 1 159 ? 10.411 11.607 32.077 1.00 22.94 140 GLU B O 1
ATOM 3517 N N . SER B 1 160 ? 11.920 10.076 31.420 1.00 21.51 141 SER B N 1
ATOM 3518 C CA . SER B 1 160 ? 13.016 10.771 32.094 1.00 28.33 141 SER B CA 1
ATOM 3519 C C . SER B 1 160 ? 13.918 11.585 31.151 1.00 27.13 141 SER B C 1
ATOM 3520 O O . SER B 1 160 ? 15.104 11.754 31.419 1.00 19.94 141 SER B O 1
ATOM 3523 N N . ALA B 1 161 ? 13.348 12.098 30.062 1.00 23.71 142 ALA B N 1
ATOM 3524 C CA . ALA B 1 161 ? 14.099 12.901 29.094 1.00 23.75 142 ALA B CA 1
ATOM 3525 C C . ALA B 1 161 ? 14.847 14.076 29.738 1.00 24.24 142 ALA B C 1
ATOM 3526 O O . ALA B 1 161 ? 15.972 14.409 29.336 1.00 22.86 142 ALA B O 1
ATOM 3528 N N . GLY B 1 162 ? 14.227 14.692 30.746 1.00 21.55 143 GLY B N 1
ATOM 3529 C CA . GLY B 1 162 ? 14.856 15.780 31.478 1.00 20.39 143 GLY B CA 1
ATOM 3530 C C . GLY B 1 162 ? 16.252 15.482 32.018 1.00 22.42 143 GLY B C 1
ATOM 3531 O O . GLY B 1 162 ? 17.123 16.356 32.008 1.00 28.09 143 GLY B O 1
ATOM 3532 N N . ARG B 1 163 ? 16.473 14.268 32.519 1.00 26.47 144 ARG B N 1
ATOM 3533 C CA . ARG B 1 163 ? 17.801 13.909 33.030 1.00 19.71 144 ARG B CA 1
ATOM 3534 C C . ARG B 1 163 ? 18.879 14.129 31.969 1.00 19.33 144 ARG B C 1
ATOM 3535 O O . ARG B 1 163 ? 19.926 14.691 32.250 1.00 24.75 144 ARG B O 1
ATOM 3543 N N . SER B 1 164 ? 18.616 13.639 30.759 1.00 21.63 145 SER B N 1
ATOM 3544 C CA . SER B 1 164 ? 19.566 13.731 29.656 1.00 18.79 145 SER B CA 1
ATOM 3545 C C . SER B 1 164 ? 19.605 15.127 28.998 1.00 19.81 145 SER B C 1
ATOM 3546 O O . SER B 1 164 ? 20.660 15.589 28.567 1.00 22.75 145 SER B O 1
ATOM 3549 N N . LEU B 1 165 ? 18.462 15.795 28.931 1.00 21.38 146 LEU B N 1
ATOM 3550 C CA . LEU B 1 165 ? 18.395 17.136 28.346 1.00 23.98 146 LEU B CA 1
ATOM 3551 C C . LEU B 1 165 ? 19.286 18.145 29.091 1.00 23.93 146 LEU B C 1
ATOM 3552 O O . LEU B 1 165 ? 19.983 18.920 28.460 1.00 20.83 146 LEU B O 1
ATOM 3557 N N . PHE B 1 166 ? 19.270 18.124 30.426 1.00 21.13 147 PHE B N 1
ATOM 3558 C CA . PHE B 1 166 ? 20.045 19.089 31.206 1.00 23.60 147 PHE B CA 1
ATOM 3559 C C . PHE B 1 166 ? 21.384 18.550 31.707 1.00 20.96 147 PHE B C 1
ATOM 3560 O O . PHE B 1 166 ? 22.316 19.321 31.920 1.00 22.88 147 PHE B O 1
ATOM 3568 N N . GLY B 1 167 ? 21.477 17.238 31.892 1.00 19.33 148 GLY B N 1
ATOM 3569 C CA . GLY B 1 167 ? 22.740 16.612 32.248 1.00 20.76 148 GLY B CA 1
ATOM 3570 C C . GLY B 1 167 ? 23.171 16.866 33.683 1.00 23.17 148 GLY B C 1
ATOM 3571 O O . GLY B 1 167 ? 22.435 17.474 34.476 1.00 25.20 148 GLY B O 1
ATOM 3572 N N . GLY B 1 168 ? 24.384 16.419 33.998 1.00 21.24 149 GLY B N 1
ATOM 3573 C CA . GLY B 1 168 ? 24.916 16.491 35.342 1.00 21.38 149 GLY B CA 1
ATOM 3574 C C . GLY B 1 168 ? 24.017 15.723 36.294 1.00 22.31 149 GLY B C 1
ATOM 3575 O O . GLY B 1 168 ? 23.437 14.691 35.919 1.00 21.87 149 GLY B O 1
ATOM 3576 N N . LEU B 1 169 ? 23.904 16.234 37.518 1.00 20.21 150 LEU B N 1
ATOM 3577 C CA . LEU B 1 169 ? 22.944 15.729 38.479 1.00 20.48 150 LEU B CA 1
ATOM 3578 C C . LEU B 1 169 ? 21.703 16.603 38.444 1.00 20.73 150 LEU B C 1
ATOM 3579 O O . LEU B 1 169 ? 21.784 17.828 38.584 1.00 24.44 150 LEU B O 1
ATOM 3584 N N . THR B 1 170 ? 20.550 15.982 38.262 1.00 20.70 151 THR B N 1
ATOM 3585 C CA . THR B 1 170 ? 19.294 16.729 38.221 1.00 20.99 151 THR B CA 1
ATOM 3586 C C . THR B 1 170 ? 18.267 16.159 39.173 1.00 21.30 151 THR B C 1
ATOM 3587 O O . THR B 1 170 ? 18.385 15.017 39.606 1.00 21.23 151 THR B O 1
ATOM 3591 N N . ILE B 1 171 ? 17.256 16.969 39.482 1.00 21.70 152 ILE B N 1
ATOM 3592 C CA . ILE B 1 171 ? 16.041 16.510 40.162 1.00 22.02 152 ILE B CA 1
ATOM 3593 C C . ILE B 1 171 ? 14.841 16.885 39.303 1.00 22.11 152 ILE B C 1
ATOM 3594 O O . ILE B 1 171 ? 14.765 18.002 38.777 1.00 22.21 152 ILE B O 1
ATOM 3599 N N . THR B 1 172 ? 13.920 15.952 39.116 1.00 22.12 153 THR B N 1
ATOM 3600 C CA . THR B 1 172 ? 12.699 16.270 38.403 1.00 22.31 153 THR B CA 1
ATOM 3601 C C . THR B 1 172 ? 11.555 16.229 39.410 1.00 22.84 153 THR B C 1
ATOM 3602 O O . THR B 1 172 ? 11.091 15.151 39.816 1.00 25.75 153 THR B O 1
ATOM 3606 N N . TRP B 1 173 ? 11.128 17.413 39.823 1.00 23.27 154 TRP B N 1
ATOM 3607 C CA . TRP B 1 173 ? 10.052 17.556 40.803 1.00 26.44 154 TRP B CA 1
ATOM 3608 C C . TRP B 1 173 ? 8.727 17.266 40.128 1.00 24.04 154 TRP B C 1
ATOM 3609 O O . TRP B 1 173 ? 8.520 17.679 38.996 1.00 27.67 154 TRP B O 1
ATOM 3620 N N . SER B 1 174 ? 7.826 16.571 40.815 1.00 25.14 155 SER B N 1
ATOM 3621 C CA . SER B 1 174 ? 6.508 16.297 40.238 1.00 29.66 155 SER B CA 1
ATOM 3622 C C . SER B 1 174 ? 5.406 16.272 41.278 1.00 28.63 155 SER B C 1
ATOM 3623 O O . SER B 1 174 ? 5.612 15.809 42.395 1.00 29.09 155 SER B O 1
ATOM 3626 N N . ASP B 1 175 ? 4.226 16.756 40.891 1.00 34.22 156 ASP B N 1
ATOM 3627 C CA . ASP B 1 175 ? 3.053 16.737 41.764 1.00 34.59 156 ASP B CA 1
ATOM 3628 C C . ASP B 1 175 ? 1.978 15.763 41.260 1.00 42.07 156 ASP B C 1
ATOM 3629 O O . ASP B 1 175 ? 0.839 15.815 41.710 1.00 39.14 156 ASP B O 1
ATOM 3634 N N . GLY B 1 176 ? 2.345 14.900 40.314 1.00 38.40 157 GLY B N 1
ATOM 3635 C CA . GLY B 1 176 ? 1.383 14.055 39.629 1.00 40.01 157 GLY B CA 1
ATOM 3636 C C . GLY B 1 176 ? 1.046 14.531 38.218 1.00 40.87 157 GLY B C 1
ATOM 3637 O O . GLY B 1 176 ? 0.880 13.724 37.298 1.00 45.34 157 GLY B O 1
ATOM 3638 N N . PHE B 1 177 ? 0.958 15.844 38.030 1.00 33.76 158 PHE B N 1
ATOM 3639 C CA . PHE B 1 177 ? 0.539 16.384 36.740 1.00 31.47 158 PHE B CA 1
ATOM 3640 C C . PHE B 1 177 ? 1.576 17.336 36.125 1.00 29.59 158 PHE B C 1
ATOM 3641 O O . PHE B 1 177 ? 1.799 17.308 34.920 1.00 29.11 158 PHE B O 1
ATOM 3649 N N . HIS B 1 178 ? 2.182 18.197 36.942 1.00 26.20 159 HIS B N 1
ATOM 3650 C CA . HIS B 1 178 ? 3.285 19.039 36.484 1.00 25.82 159 HIS B CA 1
ATOM 3651 C C . HIS B 1 178 ? 4.600 18.376 36.871 1.00 26.42 159 HIS B C 1
ATOM 3652 O O . HIS B 1 178 ? 4.730 17.878 37.983 1.00 28.04 159 HIS B O 1
ATOM 3659 N N . ALA B 1 179 ? 5.572 18.375 35.965 1.00 24.63 160 ALA B N 1
ATOM 3660 C CA . ALA B 1 179 ? 6.917 17.942 36.305 1.00 24.07 160 ALA B CA 1
ATOM 3661 C C . ALA B 1 179 ? 7.895 18.989 35.819 1.00 31.68 160 ALA B C 1
ATOM 3662 O O . ALA B 1 179 ? 7.693 19.593 34.759 1.00 29.99 160 ALA B O 1
ATOM 3664 N N . TYR B 1 180 ? 8.945 19.222 36.599 1.00 28.12 161 TYR B N 1
ATOM 3665 C CA . TYR B 1 180 ? 9.955 20.196 36.223 1.00 27.97 161 TYR B CA 1
ATOM 3666 C C . TYR B 1 180 ? 11.341 19.730 36.653 1.00 25.64 161 TYR B C 1
ATOM 3667 O O . TYR B 1 180 ? 11.527 19.245 37.768 1.00 25.31 161 TYR B O 1
ATOM 3676 N N . THR B 1 181 ? 12.319 19.884 35.767 1.00 23.52 162 THR B N 1
ATOM 3677 C CA . THR B 1 181 ? 13.661 19.404 36.052 1.00 24.46 162 THR B CA 1
ATOM 3678 C C . THR B 1 181 ? 14.614 20.524 36.466 1.00 26.51 162 THR B C 1
ATOM 3679 O O . THR B 1 181 ? 14.777 21.515 35.755 1.00 25.23 162 THR B O 1
ATOM 3683 N N . GLU B 1 182 ? 15.244 20.348 37.623 1.00 26.91 163 GLU B N 1
ATOM 3684 C CA . GLU B 1 182 ? 16.174 21.337 38.168 1.00 26.99 163 GLU B CA 1
ATOM 3685 C C . GLU B 1 182 ? 17.625 20.840 38.104 1.00 26.13 163 GLU B C 1
ATOM 3686 O O . GLU B 1 182 ? 17.916 19.725 38.525 1.00 22.64 163 GLU B O 1
ATOM 3692 N N . LYS B 1 183 ? 18.534 21.668 37.589 1.00 25.45 164 LYS B N 1
ATOM 3693 C CA . LYS B 1 183 ? 19.969 21.338 37.575 1.00 26.06 164 LYS B CA 1
ATOM 3694 C C . LYS B 1 183 ? 20.541 21.478 38.991 1.00 27.18 164 LYS B C 1
ATOM 3695 O O . LYS B 1 183 ? 20.362 22.510 39.623 1.00 26.68 164 LYS B O 1
ATOM 3701 N N . ILE B 1 184 ? 21.189 20.436 39.505 1.00 26.27 165 ILE B N 1
ATOM 3702 C CA . ILE B 1 184 ? 21.596 20.441 40.911 1.00 32.14 165 ILE B CA 1
ATOM 3703 C C . ILE B 1 184 ? 23.119 20.531 41.044 1.00 28.08 165 ILE B C 1
ATOM 3704 O O . ILE B 1 184 ? 23.621 21.340 41.810 1.00 26.04 165 ILE B O 1
ATOM 3709 N N . LEU B 1 185 ? 23.840 19.701 40.290 1.00 25.49 166 LEU B N 1
ATOM 3710 C CA . LEU B 1 185 ? 25.301 19.773 40.200 1.00 21.74 166 LEU B CA 1
ATOM 3711 C C . LEU B 1 185 ? 25.778 19.609 38.755 1.00 25.27 166 LEU B C 1
ATOM 3712 O O . LEU B 1 185 ? 25.262 18.780 38.013 1.00 26.64 166 LEU B O 1
ATOM 3717 N N . ASP B 1 186 ? 26.754 20.418 38.363 1.00 26.46 167 ASP B N 1
ATOM 3718 C CA . ASP B 1 186 ? 27.449 20.252 37.093 1.00 26.38 167 ASP B CA 1
ATOM 3719 C C . ASP B 1 186 ? 28.280 18.967 37.094 1.00 20.52 167 ASP B C 1
ATOM 3720 O O . ASP B 1 186 ? 28.627 18.460 38.157 1.00 26.58 167 ASP B O 1
ATOM 3725 N N . PRO B 1 187 ? 28.618 18.448 35.903 1.00 20.05 168 PRO B N 1
ATOM 3726 C CA . PRO B 1 187 ? 29.499 17.272 35.786 1.00 24.65 168 PRO B CA 1
ATOM 3727 C C . PRO B 1 187 ? 30.888 17.494 36.387 1.00 24.24 168 PRO B C 1
ATOM 3728 O O . PRO B 1 187 ? 31.566 16.541 36.752 1.00 24.46 168 PRO B O 1
ATOM 3732 N N . GLU B 1 188 ? 31.313 18.746 36.476 1.00 24.39 169 GLU B N 1
ATOM 3733 C CA . GLU B 1 188 ? 32.629 19.059 37.040 1.00 32.20 169 GLU B CA 1
ATOM 3734 C C . GLU B 1 188 ? 32.708 18.712 38.527 1.00 32.48 169 GLU B C 1
ATOM 3735 O O . GLU B 1 188 ? 33.775 18.369 39.039 1.00 25.76 169 GLU B O 1
ATOM 3741 N N . ALA B 1 189 ? 31.576 18.790 39.220 1.00 30.19 170 ALA B N 1
ATOM 3742 C CA . ALA B 1 189 ? 31.532 18.444 40.644 1.00 31.10 170 ALA B CA 1
ATOM 3743 C C . ALA B 1 189 ? 31.846 16.962 40.898 1.00 27.24 170 ALA B C 1
ATOM 3744 O O . ALA B 1 189 ? 32.154 16.563 42.026 1.00 29.45 170 ALA B O 1
ATOM 3746 N N . PHE B 1 190 ? 31.777 16.152 39.847 1.00 22.75 171 PHE B N 1
ATOM 3747 C CA . PHE B 1 190 ? 32.030 14.724 39.965 1.00 27.95 171 PHE B CA 1
ATOM 3748 C C . PHE B 1 190 ? 33.388 14.331 39.394 1.00 31.99 171 PHE B C 1
ATOM 3749 O O . PHE B 1 190 ? 33.650 13.148 39.207 1.00 29.36 171 PHE B O 1
ATOM 3757 N N . SER B 1 191 ? 34.231 15.323 39.102 1.00 34.51 172 SER B N 1
ATOM 3758 C CA . SER B 1 191 ? 35.575 15.089 38.550 1.00 35.04 172 SER B CA 1
ATOM 3759 C C . SER B 1 191 ? 36.380 14.015 39.273 1.00 31.48 172 SER B C 1
ATOM 3760 O O . SER B 1 191 ? 37.092 13.245 38.641 1.00 32.16 172 SER B O 1
ATOM 3763 N N . GLY B 1 192 ? 36.296 13.981 40.598 1.00 30.02 173 GLY B N 1
ATOM 3764 C CA . GLY B 1 192 ? 37.053 13.003 41.356 1.00 34.49 173 GLY B CA 1
ATOM 3765 C C . GLY B 1 192 ? 36.359 11.662 41.550 1.00 34.70 173 GLY B C 1
ATOM 3766 O O . GLY B 1 192 ? 36.716 10.899 42.454 1.00 30.25 173 GLY B O 1
ATOM 3767 N N . TYR B 1 193 ? 35.368 11.375 40.708 1.00 30.24 174 TYR B N 1
ATOM 3768 C CA . TYR B 1 193 ? 34.569 10.158 40.842 1.00 25.68 174 TYR B CA 1
ATOM 3769 C C . TYR B 1 193 ? 34.330 9.452 39.502 1.00 27.58 174 TYR B C 1
ATOM 3770 O O . TYR B 1 193 ? 34.233 10.096 38.455 1.00 23.74 174 TYR B O 1
ATOM 3779 N N . SER B 1 194 ? 34.245 8.124 39.548 1.00 28.39 175 SER B N 1
ATOM 3780 C CA . SER B 1 194 ? 33.915 7.323 38.369 1.00 25.68 175 SER B CA 1
ATOM 3781 C C . SER B 1 194 ? 32.781 6.354 38.689 1.00 24.40 175 SER B C 1
ATOM 3782 O O . SER B 1 194 ? 32.473 6.116 39.864 1.00 23.68 175 SER B O 1
ATOM 3785 N N . ILE B 1 195 ? 32.174 5.790 37.647 1.00 21.41 176 ILE B N 1
ATOM 3786 C CA . ILE B 1 195 ? 31.234 4.683 37.825 1.00 22.58 176 ILE B CA 1
ATOM 3787 C C . ILE B 1 195 ? 31.676 3.461 37.022 1.00 23.37 176 ILE B C 1
ATOM 3788 O O . ILE B 1 195 ? 32.032 3.564 35.850 1.00 23.67 176 ILE B O 1
ATOM 3793 N N . VAL B 1 196 ? 31.703 2.308 37.673 1.00 25.28 177 VAL B N 1
ATOM 3794 C CA . VAL B 1 196 ? 31.933 1.068 36.964 1.00 28.83 177 VAL B CA 1
ATOM 3795 C C . VAL B 1 196 ? 30.599 0.353 36.828 1.00 26.57 177 VAL B C 1
ATOM 3796 O O . VAL B 1 196 ? 29.955 0.036 37.827 1.00 25.44 177 VAL B O 1
ATOM 3800 N N . ALA B 1 197 ? 30.177 0.147 35.584 1.00 22.12 178 ALA B N 1
ATOM 3801 C CA . ALA B 1 197 ? 28.929 -0.537 35.288 1.00 26.17 178 ALA B CA 1
ATOM 3802 C C . ALA B 1 197 ? 29.200 -2.020 35.087 1.00 32.95 178 ALA B C 1
ATOM 3803 O O . ALA B 1 197 ? 30.097 -2.385 34.336 1.00 20.34 178 ALA B O 1
ATOM 3805 N N . PHE B 1 198 ? 28.435 -2.861 35.783 1.00 29.18 179 PHE B N 1
ATOM 3806 C CA . PHE B 1 198 ? 28.477 -4.299 35.588 1.00 30.15 179 PHE B CA 1
ATOM 3807 C C . PHE B 1 198 ? 27.185 -4.734 34.887 1.00 32.11 179 PHE B C 1
ATOM 3808 O O . PHE B 1 198 ? 26.091 -4.655 35.459 1.00 30.71 179 PHE B O 1
ATOM 3816 N N . ALA B 1 199 ? 27.308 -5.164 33.637 1.00 27.65 180 ALA B N 1
ATOM 3817 C CA . ALA B 1 199 ? 26.143 -5.539 32.846 1.00 26.79 180 ALA B CA 1
ATOM 3818 C C . ALA B 1 199 ? 25.948 -7.050 32.860 1.00 32.11 180 ALA B C 1
ATOM 3819 O O . ALA B 1 199 ? 26.858 -7.812 32.518 1.00 32.49 180 ALA B O 1
ATOM 3821 N N . PHE B 1 200 ? 24.756 -7.475 33.273 1.00 27.11 181 PHE B N 1
ATOM 3822 C CA . PHE B 1 200 ? 24.400 -8.891 33.322 1.00 31.21 181 PHE B CA 1
ATOM 3823 C C . PHE B 1 200 ? 23.460 -9.246 32.176 1.00 31.03 181 PHE B C 1
ATOM 3824 O O . PHE B 1 200 ? 22.801 -8.365 31.627 1.00 30.58 181 PHE B O 1
ATOM 3832 N N . ASP B 1 201 ? 23.381 -10.534 31.838 1.00 31.98 182 ASP B N 1
ATOM 3833 C CA . ASP B 1 201 ? 22.599 -10.992 30.683 1.00 42.21 182 ASP B CA 1
ATOM 3834 C C . ASP B 1 201 ? 21.102 -11.163 30.933 1.00 44.44 182 ASP B C 1
ATOM 3835 O O . ASP B 1 201 ? 20.338 -11.276 29.976 1.00 45.69 182 ASP B O 1
ATOM 3840 N N . TYR B 1 202 ? 20.687 -11.196 32.199 1.00 43.20 183 TYR B N 1
ATOM 3841 C CA . TYR B 1 202 ? 19.283 -11.424 32.550 1.00 36.08 183 TYR B CA 1
ATOM 3842 C C . TYR B 1 202 ? 18.322 -10.590 31.712 1.00 39.11 183 TYR B C 1
ATOM 3843 O O . TYR B 1 202 ? 18.555 -9.398 31.485 1.00 34.63 183 TYR B O 1
ATOM 3852 N N . GLN B 1 203 ? 17.246 -11.222 31.253 1.00 35.25 184 GLN B N 1
ATOM 3853 C CA . GLN B 1 203 ? 16.216 -10.518 30.501 1.00 45.11 184 GLN B CA 1
ATOM 3854 C C . GLN B 1 203 ? 15.546 -9.473 31.403 1.00 40.40 184 GLN B C 1
ATOM 3855 O O . GLN B 1 203 ? 15.061 -9.804 32.483 1.00 40.30 184 GLN B O 1
ATOM 3861 N N . ARG B 1 204 ? 15.526 -8.219 30.968 1.00 34.11 185 ARG B N 1
ATOM 3862 C CA . ARG B 1 204 ? 15.032 -7.140 31.828 1.00 39.86 185 ARG B CA 1
ATOM 3863 C C . ARG B 1 204 ? 13.520 -6.915 31.704 1.00 38.29 185 ARG B C 1
ATOM 3864 O O . ARG B 1 204 ? 12.925 -7.223 30.680 1.00 41.69 185 ARG B O 1
ATOM 3872 N N . ASN B 1 205 ? 12.904 -6.391 32.766 1.00 35.31 186 ASN B N 1
ATOM 3873 C CA . ASN B 1 205 ? 11.520 -5.925 32.708 1.00 37.03 186 ASN B CA 1
ATOM 3874 C C . ASN B 1 205 ? 11.429 -4.575 32.009 1.00 36.87 186 ASN B C 1
ATOM 3875 O O . ASN B 1 205 ? 12.140 -3.641 32.396 1.00 36.13 186 ASN B O 1
ATOM 3880 N N . PRO B 1 206 ? 10.537 -4.450 31.007 1.00 34.97 187 PRO B N 1
ATOM 3881 C CA . PRO B 1 206 ? 10.330 -3.135 30.377 1.00 39.77 187 PRO B CA 1
ATOM 3882 C C . PRO B 1 206 ? 9.809 -2.122 31.388 1.00 35.92 187 PRO B C 1
ATOM 3883 O O . PRO B 1 206 ? 9.187 -2.512 32.384 1.00 33.11 187 PRO B O 1
ATOM 3887 N N . SER B 1 207 ? 10.045 -0.841 31.132 1.00 36.90 188 SER B N 1
ATOM 3888 C CA . SER B 1 207 ? 9.691 0.198 32.094 1.00 36.70 188 SER B CA 1
ATOM 3889 C C . SER B 1 207 ? 8.184 0.284 32.345 1.00 36.97 188 SER B C 1
ATOM 3890 O O . SER B 1 207 ? 7.749 0.590 33.460 1.00 23.77 188 SER B O 1
ATOM 3893 N N . ASP B 1 208 ? 7.377 0.007 31.326 1.00 32.04 189 ASP B N 1
ATOM 3894 C CA . ASP B 1 208 ? 5.932 0.072 31.525 1.00 32.33 189 ASP B CA 1
ATOM 3895 C C . ASP B 1 208 ? 5.485 -0.970 32.542 1.00 28.62 189 ASP B C 1
ATOM 3896 O O . ASP B 1 208 ? 4.531 -0.745 33.279 1.00 31.95 189 ASP B O 1
ATOM 3901 N N . VAL B 1 209 ? 6.190 -2.097 32.606 1.00 26.55 190 VAL B N 1
ATOM 3902 C CA . VAL B 1 209 ? 5.839 -3.140 33.564 1.00 31.64 190 VAL B CA 1
ATOM 3903 C C . VAL B 1 209 ? 6.130 -2.667 34.997 1.00 27.77 190 VAL B C 1
ATOM 3904 O O . VAL B 1 209 ? 5.350 -2.922 35.913 1.00 28.92 190 VAL B O 1
ATOM 3908 N N . ILE B 1 210 ? 7.238 -1.955 35.175 1.00 31.54 191 ILE B N 1
ATOM 3909 C CA . ILE B 1 210 ? 7.533 -1.320 36.458 1.00 30.94 191 ILE B CA 1
ATOM 3910 C C . ILE B 1 210 ? 6.466 -0.281 36.819 1.00 25.21 191 ILE B C 1
ATOM 3911 O O . ILE B 1 210 ? 5.861 -0.341 37.897 1.00 25.93 191 ILE B O 1
ATOM 3916 N N . HIS B 1 211 ? 6.214 0.650 35.902 1.00 27.66 192 HIS B N 1
ATOM 3917 C CA . HIS B 1 211 ? 5.200 1.691 36.109 1.00 26.89 192 HIS B CA 1
ATOM 3918 C C . HIS B 1 211 ? 3.782 1.160 36.408 1.00 25.66 192 HIS B C 1
ATOM 3919 O O . HIS B 1 211 ? 3.103 1.683 37.288 1.00 27.31 192 HIS B O 1
ATOM 3926 N N . GLN B 1 212 ? 3.341 0.138 35.671 1.00 30.01 193 GLN B N 1
ATOM 3927 C CA . GLN B 1 212 ? 2.001 -0.433 35.864 1.00 30.76 193 GLN B CA 1
ATOM 3928 C C . GLN B 1 212 ? 1.850 -1.137 37.198 1.00 30.29 193 GLN B C 1
ATOM 3929 O O . GLN B 1 212 ? 0.780 -1.121 37.800 1.00 30.17 193 GLN B O 1
ATOM 3935 N N . ASN B 1 213 ? 2.910 -1.784 37.659 1.00 30.65 194 ASN B N 1
ATOM 3936 C CA . ASN B 1 213 ? 2.764 -2.614 38.853 1.00 32.82 194 ASN B CA 1
ATOM 3937 C C . ASN B 1 213 ? 3.040 -1.892 40.156 1.00 27.35 194 ASN B C 1
ATOM 3938 O O . ASN B 1 213 ? 2.413 -2.190 41.164 1.00 28.41 194 ASN B O 1
ATOM 3943 N N . ILE B 1 214 ? 3.956 -0.930 40.152 1.00 28.32 195 ILE B N 1
ATOM 3944 C CA . ILE B 1 214 ? 4.358 -0.317 41.419 1.00 29.98 195 ILE B CA 1
ATOM 3945 C C . ILE B 1 214 ? 3.233 0.509 42.027 1.00 26.96 195 ILE B C 1
ATOM 3946 O O . ILE B 1 214 ? 3.115 0.592 43.256 1.00 27.24 195 ILE B O 1
ATOM 3951 N N . VAL B 1 215 ? 2.384 1.096 41.180 1.00 27.03 196 VAL B N 1
ATOM 3952 C CA . VAL B 1 215 ? 1.361 2.015 41.669 1.00 27.39 196 VAL B CA 1
ATOM 3953 C C . VAL B 1 215 ? 0.236 1.276 42.388 1.00 35.48 196 VAL B C 1
ATOM 3954 O O . VAL B 1 215 ? -0.644 1.905 42.987 1.00 34.30 196 VAL B O 1
ATOM 3958 N N . ARG B 1 216 ? 0.265 -0.054 42.347 1.00 32.12 197 ARG B N 1
ATOM 3959 C CA . ARG B 1 216 ? -0.765 -0.833 43.031 1.00 34.96 197 ARG B CA 1
ATOM 3960 C C . ARG B 1 216 ? -0.287 -1.295 44.413 1.00 38.31 197 ARG B C 1
ATOM 3961 O O . ARG B 1 216 ? -1.037 -1.911 45.163 1.00 30.20 197 ARG B O 1
ATOM 3969 N N . SER B 1 217 ? 0.949 -0.962 44.768 1.00 33.92 198 SER B N 1
ATOM 3970 C CA . SER B 1 217 ? 1.457 -1.301 46.088 1.00 29.10 198 SER B CA 1
ATOM 3971 C C . SER B 1 217 ? 0.808 -0.477 47.186 1.00 37.35 198 SER B C 1
ATOM 3972 O O . SER B 1 217 ? 0.530 0.718 47.009 1.00 35.47 198 SER B O 1
ATOM 3975 N N . ASP B 1 218 ? 0.569 -1.141 48.318 1.00 34.96 199 ASP B N 1
ATOM 3976 C CA . ASP B 1 218 ? 0.136 -0.498 49.550 1.00 41.02 199 ASP B CA 1
ATOM 3977 C C . ASP B 1 218 ? 1.131 0.541 50.031 1.00 35.06 199 ASP B C 1
ATOM 3978 O O . ASP B 1 218 ? 0.755 1.493 50.717 1.00 37.13 199 ASP B O 1
ATOM 3983 N N . LEU B 1 219 ? 2.407 0.325 49.722 1.00 29.25 200 LEU B N 1
ATOM 3984 C CA . LEU B 1 219 ? 3.472 1.224 50.166 1.00 32.19 200 LEU B CA 1
ATOM 3985 C C . LEU B 1 219 ? 3.656 2.404 49.224 1.00 32.44 200 LEU B C 1
ATOM 3986 O O . LEU B 1 219 ? 4.481 3.276 49.483 1.00 31.34 200 LEU B O 1
ATOM 3991 N N . TYR B 1 220 ? 2.914 2.420 48.123 1.00 28.15 201 TYR B N 1
ATOM 3992 C CA . TYR B 1 220 ? 3.181 3.410 47.087 1.00 27.58 201 TYR B CA 1
ATOM 3993 C C . TYR B 1 220 ? 2.970 4.838 47.589 1.00 31.82 201 TYR B C 1
ATOM 3994 O O . TYR B 1 220 ? 3.830 5.682 47.344 1.00 27.54 201 TYR B O 1
ATOM 4003 N N . PRO B 1 221 ? 1.850 5.118 48.300 1.00 28.21 202 PRO B N 1
ATOM 4004 C CA . PRO B 1 221 ? 1.712 6.498 48.789 1.00 30.32 202 PRO B CA 1
ATOM 4005 C C . PRO B 1 221 ? 2.897 6.953 49.643 1.00 30.99 202 PRO B C 1
ATOM 4006 O O . PRO B 1 221 ? 3.335 8.100 49.502 1.00 34.30 202 PRO B O 1
ATOM 4010 N N . ALA B 1 222 ? 3.421 6.067 50.485 1.00 28.17 203 ALA B N 1
ATOM 4011 C CA . ALA B 1 222 ? 4.587 6.399 51.298 1.00 30.99 203 ALA B CA 1
ATOM 4012 C C . ALA B 1 222 ? 5.820 6.600 50.425 1.00 36.44 203 ALA B C 1
ATOM 4013 O O . ALA B 1 222 ? 6.632 7.492 50.682 1.00 32.85 203 ALA B O 1
ATOM 4015 N N . ARG B 1 223 ? 5.955 5.761 49.399 1.00 35.04 204 ARG B N 1
ATOM 4016 C CA . ARG B 1 223 ? 7.088 5.836 48.483 1.00 26.31 204 ARG B CA 1
ATOM 4017 C C . ARG B 1 223 ? 7.162 7.187 47.761 1.00 25.95 204 ARG B C 1
ATOM 4018 O O . ARG B 1 223 ? 8.249 7.764 47.639 1.00 25.55 204 ARG B O 1
ATOM 4026 N N . LYS B 1 224 ? 6.028 7.685 47.268 1.00 26.14 205 LYS B N 1
ATOM 4027 C CA . LYS B 1 224 ? 6.029 8.982 46.589 1.00 27.94 205 LYS B CA 1
ATOM 4028 C C . LYS B 1 224 ? 6.557 10.063 47.530 1.00 33.02 205 LYS B C 1
ATOM 4029 O O . LYS B 1 224 ? 7.300 10.957 47.113 1.00 33.08 205 LYS B O 1
ATOM 4035 N N . LYS B 1 225 ? 6.173 9.957 48.802 1.00 29.04 206 LYS B N 1
ATOM 4036 C CA . LYS B 1 225 ? 6.648 10.859 49.851 1.00 33.60 206 LYS B CA 1
ATOM 4037 C C . LYS B 1 225 ? 8.143 10.710 50.138 1.00 30.38 206 LYS B C 1
ATOM 4038 O O . LYS B 1 225 ? 8.862 11.696 50.220 1.00 26.27 206 LYS B O 1
ATOM 4044 N N . HIS B 1 226 ? 8.598 9.474 50.318 1.00 27.93 207 HIS B N 1
ATOM 4045 C CA . HIS B 1 226 ? 10.002 9.206 50.591 1.00 28.12 207 HIS B CA 1
ATOM 4046 C C . HIS B 1 226 ? 10.944 9.649 49.467 1.00 27.75 207 HIS B C 1
ATOM 4047 O O . HIS B 1 226 ? 12.037 10.140 49.740 1.00 25.28 207 HIS B O 1
ATOM 4054 N N . ALA B 1 227 ? 10.531 9.465 48.212 1.00 26.82 208 ALA B N 1
ATOM 4055 C CA . ALA B 1 227 ? 11.359 9.873 47.080 1.00 26.41 208 ALA B CA 1
ATOM 4056 C C . ALA B 1 227 ? 11.571 11.384 47.113 1.00 25.57 208 ALA B C 1
ATOM 4057 O O . ALA B 1 227 ? 12.696 11.880 46.947 1.00 24.22 208 ALA B O 1
ATOM 4059 N N . ASP B 1 228 ? 10.490 12.111 47.362 1.00 24.89 209 ASP B N 1
ATOM 4060 C CA . ASP B 1 228 ? 10.581 13.556 47.459 1.00 27.95 209 ASP B CA 1
ATOM 4061 C C . ASP B 1 228 ? 11.463 13.958 48.640 1.00 30.33 209 ASP B C 1
ATOM 4062 O O . ASP B 1 228 ? 12.255 14.890 48.518 1.00 25.17 209 ASP B O 1
ATOM 4067 N N . GLU B 1 229 ? 11.337 13.256 49.772 1.00 29.20 210 GLU B N 1
ATOM 4068 C CA . GLU B 1 229 ? 12.222 13.502 50.916 1.00 27.16 210 GLU B CA 1
ATOM 4069 C C . GLU B 1 229 ? 13.687 13.297 50.516 1.00 29.28 210 GLU B C 1
ATOM 4070 O O . GLU B 1 229 ? 14.546 14.123 50.833 1.00 28.07 210 GLU B O 1
ATOM 4076 N N . HIS B 1 230 ? 13.967 12.198 49.816 1.00 25.04 211 HIS B N 1
ATOM 4077 C CA . HIS B 1 230 ? 15.341 11.911 49.388 1.00 24.63 211 HIS B CA 1
ATOM 4078 C C . HIS B 1 230 ? 15.880 12.958 48.409 1.00 24.25 211 HIS B C 1
ATOM 4079 O O . HIS B 1 230 ? 17.042 13.382 48.508 1.00 24.17 211 HIS B O 1
ATOM 4086 N N . ALA B 1 231 ? 15.049 13.384 47.466 1.00 24.08 212 ALA B N 1
ATOM 4087 C CA . ALA B 1 231 ? 15.484 14.427 46.540 1.00 29.32 212 ALA B CA 1
ATOM 4088 C C . ALA B 1 231 ? 15.847 15.709 47.314 1.00 24.20 212 ALA B C 1
ATOM 4089 O O . ALA B 1 231 ? 16.823 16.384 46.988 1.00 26.05 212 ALA B O 1
ATOM 4091 N N . HIS B 1 232 ? 15.072 16.040 48.346 1.00 25.65 213 HIS B N 1
ATOM 4092 C CA . HIS B 1 232 ? 15.408 17.206 49.168 1.00 30.45 213 HIS B CA 1
ATOM 4093 C C . HIS B 1 232 ? 16.766 17.027 49.863 1.00 25.30 213 HIS B C 1
ATOM 4094 O O . HIS B 1 232 ? 17.570 17.953 49.929 1.00 25.43 213 HIS B O 1
ATOM 4101 N N . MET B 1 233 ? 17.039 15.820 50.337 1.00 29.18 214 MET B N 1
ATOM 4102 C CA . MET B 1 233 ? 18.316 15.553 50.984 1.00 30.02 214 MET B CA 1
ATOM 4103 C C . MET B 1 233 ? 19.473 15.696 49.985 1.00 26.76 214 MET B C 1
ATOM 4104 O O . MET B 1 233 ? 20.506 16.273 50.305 1.00 26.01 214 MET B O 1
ATOM 4109 N N . ILE B 1 234 ? 19.287 15.188 48.769 1.00 25.01 215 ILE B N 1
ATOM 4110 C CA . ILE B 1 234 ? 20.327 15.280 47.751 1.00 25.50 215 ILE B CA 1
ATOM 4111 C C . ILE B 1 234 ? 20.661 16.732 47.463 1.00 31.96 215 ILE B C 1
ATOM 4112 O O . ILE B 1 234 ? 21.830 17.112 47.319 1.00 28.53 215 ILE B O 1
ATOM 4117 N N . LYS B 1 235 ? 19.622 17.551 47.408 1.00 28.61 216 LYS B N 1
ATOM 4118 C CA . LYS B 1 235 ? 19.808 18.961 47.174 1.00 24.35 216 LYS B CA 1
ATOM 4119 C C . LYS B 1 235 ? 20.554 19.609 48.340 1.00 26.47 216 LYS B C 1
ATOM 4120 O O . LYS B 1 235 ? 21.339 20.529 48.129 1.00 25.06 216 LYS B O 1
ATOM 4124 N N . GLU B 1 236 ? 20.327 19.129 49.567 1.00 26.67 217 GLU B N 1
ATOM 4125 C CA . GLU B 1 236 ? 21.089 19.619 50.726 1.00 30.61 217 GLU B CA 1
ATOM 4126 C C . GLU B 1 236 ? 22.566 19.246 50.614 1.00 30.22 217 GLU B C 1
ATOM 4127 O O . GLU B 1 236 ? 23.442 20.105 50.750 1.00 33.05 217 GLU B O 1
ATOM 4133 N N . TYR B 1 237 ? 22.835 17.962 50.375 1.00 25.34 218 TYR B N 1
ATOM 4134 C CA . TYR B 1 237 ? 24.198 17.496 50.115 1.00 27.80 218 TYR B CA 1
ATOM 4135 C C . TYR B 1 237 ? 24.902 18.317 49.032 1.00 26.83 218 TYR B C 1
ATOM 4136 O O . TYR B 1 237 ? 26.081 18.643 49.160 1.00 28.91 218 TYR B O 1
ATOM 4145 N N . ALA B 1 238 ? 24.174 18.659 47.975 1.00 29.04 219 ALA B N 1
ATOM 4146 C CA . ALA B 1 238 ? 24.783 19.319 46.826 1.00 29.54 219 ALA B CA 1
ATOM 4147 C C . ALA B 1 238 ? 25.370 20.687 47.204 1.00 32.01 219 ALA B C 1
ATOM 4148 O O . ALA B 1 238 ? 26.322 21.146 46.583 1.00 32.74 219 ALA B O 1
ATOM 4150 N N . LYS B 1 239 ? 24.830 21.307 48.250 1.00 33.61 220 LYS B N 1
ATOM 4151 C CA . LYS B 1 239 ? 25.295 22.617 48.701 1.00 36.71 220 LYS B CA 1
ATOM 4152 C C . LYS B 1 239 ? 26.755 22.636 49.162 1.00 39.40 220 LYS B C 1
ATOM 4153 O O . LYS B 1 239 ? 27.405 23.684 49.123 1.00 38.78 220 LYS B O 1
ATOM 4159 N N . THR B 1 240 ? 27.263 21.496 49.621 1.00 32.58 221 THR B N 1
ATOM 4160 C CA . THR B 1 240 ? 28.669 21.408 50.001 1.00 28.81 221 THR B CA 1
ATOM 4161 C C . THR B 1 240 ? 29.406 20.376 49.151 1.00 35.10 221 THR B C 1
ATOM 4162 O O . THR B 1 240 ? 30.456 19.880 49.553 1.00 41.38 221 THR B O 1
ATOM 4166 N N . ASN B 1 241 ? 28.860 20.066 47.976 1.00 28.54 222 ASN B N 1
ATOM 4167 C CA . ASN B 1 241 ? 29.436 19.058 47.077 1.00 28.30 222 ASN B CA 1
ATOM 4168 C C . ASN B 1 241 ? 29.756 17.758 47.800 1.00 29.46 222 ASN B C 1
ATOM 4169 O O . ASN B 1 241 ? 30.837 17.200 47.640 1.00 28.94 222 ASN B O 1
ATOM 4174 N N . ASP B 1 242 ? 28.815 17.283 48.598 1.00 26.71 223 ASP B N 1
ATOM 4175 C CA . ASP B 1 242 ? 29.006 16.027 49.310 1.00 29.90 223 ASP B CA 1
ATOM 4176 C C . ASP B 1 242 ? 28.587 14.889 48.390 1.00 27.63 223 ASP B C 1
ATOM 4177 O O . ASP B 1 242 ? 27.487 14.363 48.525 1.00 28.16 223 ASP B O 1
ATOM 4182 N N . ILE B 1 243 ? 29.463 14.534 47.450 1.00 23.65 224 ILE B N 1
ATOM 4183 C CA . ILE B 1 243 ? 29.189 13.509 46.441 1.00 27.24 224 ILE B CA 1
ATOM 4184 C C . ILE B 1 243 ? 28.932 12.125 47.052 1.00 30.12 224 ILE B C 1
ATOM 4185 O O . ILE B 1 243 ? 28.018 11.410 46.636 1.00 24.67 224 ILE B O 1
ATOM 4190 N N . LYS B 1 244 ? 29.737 11.756 48.045 1.00 28.78 225 LYS B N 1
ATOM 4191 C CA . LYS B 1 244 ? 29.566 10.474 48.719 1.00 31.21 225 LYS B CA 1
ATOM 4192 C C . LYS B 1 244 ? 28.240 10.399 49.462 1.00 28.66 225 LYS B C 1
ATOM 4193 O O . LYS B 1 244 ? 27.603 9.348 49.482 1.00 24.86 225 LYS B O 1
ATOM 4199 N N . GLY B 1 245 ? 27.832 11.507 50.077 1.00 24.41 226 GLY B N 1
ATOM 4200 C CA . GLY B 1 245 ? 26.522 11.584 50.699 1.00 24.63 226 GLY B CA 1
ATOM 4201 C C . GLY B 1 245 ? 25.412 11.340 49.682 1.00 28.29 226 GLY B C 1
ATOM 4202 O O . GLY B 1 245 ? 24.425 10.651 49.950 1.00 24.16 226 GLY B O 1
ATOM 4203 N N . ILE B 1 246 ? 25.578 11.911 48.500 1.00 23.61 227 ILE B N 1
ATOM 4204 C CA . ILE B 1 246 ? 24.606 11.731 47.433 1.00 26.02 227 ILE B CA 1
ATOM 4205 C C . ILE B 1 246 ? 24.531 10.282 46.949 1.00 25.13 227 ILE B C 1
ATOM 4206 O O . ILE B 1 246 ? 23.439 9.728 46.768 1.00 22.78 227 ILE B O 1
ATOM 4211 N N . PHE B 1 247 ? 25.684 9.660 46.739 1.00 22.75 228 PHE B N 1
ATOM 4212 C CA . PHE B 1 247 ? 25.703 8.294 46.232 1.00 22.55 228 PHE B CA 1
ATOM 4213 C C . PHE B 1 247 ? 25.260 7.276 47.299 1.00 26.20 228 PHE B C 1
ATOM 4214 O O . PHE B 1 247 ? 24.603 6.281 46.978 1.00 22.94 228 PHE B O 1
ATOM 4222 N N . ASP B 1 248 ? 25.597 7.540 48.559 1.00 23.54 229 ASP B N 1
ATOM 4223 C CA . ASP B 1 248 ? 25.115 6.741 49.684 1.00 27.32 229 ASP B CA 1
ATOM 4224 C C . ASP B 1 248 ? 23.587 6.720 49.697 1.00 27.28 229 ASP B C 1
ATOM 4225 O O . ASP B 1 248 ? 22.968 5.666 49.824 1.00 24.20 229 ASP B O 1
ATOM 4230 N N . LEU B 1 249 ? 22.986 7.894 49.551 1.00 23.96 230 LEU B N 1
ATOM 4231 C CA . LEU B 1 249 ? 21.527 7.999 49.527 1.00 28.58 230 LEU B CA 1
ATOM 4232 C C . LEU B 1 249 ? 20.935 7.281 48.304 1.00 26.38 230 LEU B C 1
ATOM 4233 O O . LEU B 1 249 ? 19.845 6.682 48.368 1.00 23.68 230 LEU B O 1
ATOM 4238 N N . ALA B 1 250 ? 21.652 7.359 47.189 1.00 23.05 231 ALA B N 1
ATOM 4239 C CA . ALA B 1 250 ? 21.206 6.709 45.960 1.00 22.65 231 ALA B CA 1
ATOM 4240 C C . ALA B 1 250 ? 21.138 5.205 46.160 1.00 22.85 231 ALA B C 1
ATOM 4241 O O . ALA B 1 250 ? 20.227 4.545 45.660 1.00 24.54 231 ALA B O 1
ATOM 4243 N N . GLN B 1 251 ? 22.105 4.666 46.893 1.00 25.91 232 GLN B N 1
ATOM 4244 C CA . GLN B 1 251 ? 22.083 3.254 47.238 1.00 28.11 232 GLN B CA 1
ATOM 4245 C C . GLN B 1 251 ? 20.929 2.921 48.194 1.00 33.35 232 GLN B C 1
ATOM 4246 O O . GLN B 1 251 ? 20.267 1.894 48.045 1.00 24.10 232 GLN B O 1
ATOM 4252 N N . GLU B 1 252 ? 20.703 3.774 49.189 1.00 24.23 233 GLU B N 1
ATOM 4253 C CA . GLU B 1 252 ? 19.583 3.571 50.100 1.00 26.07 233 GLU B CA 1
ATOM 4254 C C . GLU B 1 252 ? 18.257 3.623 49.336 1.00 28.15 233 GLU B C 1
ATOM 4255 O O . GLU B 1 252 ? 17.385 2.783 49.542 1.00 24.83 233 GLU B O 1
ATOM 4261 N N . ASP B 1 253 ? 18.117 4.602 48.443 1.00 24.06 234 ASP B N 1
ATOM 4262 C CA . ASP B 1 253 ? 16.905 4.704 47.635 1.00 25.57 234 ASP B CA 1
ATOM 4263 C C . ASP B 1 253 ? 16.752 3.480 46.730 1.00 28.51 234 ASP B C 1
ATOM 4264 O O . ASP B 1 253 ? 15.653 2.973 46.545 1.00 23.96 234 ASP B O 1
ATOM 4269 N N . THR B 1 254 ? 17.869 3.017 46.174 1.00 23.48 235 THR B N 1
ATOM 4270 C CA . THR B 1 254 ? 17.876 1.815 45.342 1.00 23.40 235 THR B CA 1
ATOM 4271 C C . THR B 1 254 ? 17.299 0.627 46.121 1.00 24.70 235 THR B C 1
ATOM 4272 O O . THR B 1 254 ? 16.437 -0.111 45.629 1.00 24.14 235 THR B O 1
ATOM 4276 N N . GLU B 1 255 ? 17.744 0.465 47.358 1.00 24.40 236 GLU B N 1
ATOM 4277 C CA . GLU B 1 255 ? 17.293 -0.681 48.148 1.00 25.02 236 GLU B CA 1
ATOM 4278 C C . GLU B 1 255 ? 15.802 -0.585 48.493 1.00 25.35 236 GLU B C 1
ATOM 4279 O O . GLU B 1 255 ? 15.073 -1.576 48.426 1.00 25.71 236 GLU B O 1
ATOM 4285 N N . GLU B 1 256 ? 15.339 0.612 48.819 1.00 25.26 237 GLU B N 1
ATOM 4286 C CA . GLU B 1 25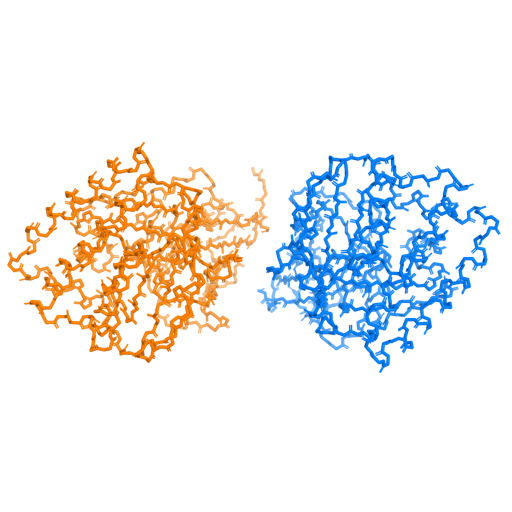6 ? 13.923 0.830 49.096 1.00 25.57 237 GLU B CA 1
ATOM 4287 C C . GLU B 1 256 ? 13.041 0.617 47.856 1.00 31.20 237 GLU B C 1
ATOM 4288 O O . GLU B 1 256 ? 11.978 0.011 47.927 1.00 25.76 237 GLU B O 1
ATOM 4294 N N . TYR B 1 257 ? 13.496 1.129 46.720 1.00 24.77 238 TYR B N 1
ATOM 4295 C CA . TYR B 1 257 ? 12.785 0.998 45.448 1.00 24.56 238 TYR B CA 1
ATOM 4296 C C . TYR B 1 257 ? 12.527 -0.452 45.042 1.00 29.79 238 TYR B C 1
ATOM 4297 O O . TYR B 1 257 ? 11.411 -0.828 44.659 1.00 25.10 238 TYR B O 1
ATOM 4306 N N . HIS B 1 258 ? 13.570 -1.266 45.118 1.00 24.83 239 HIS B N 1
ATOM 4307 C CA . HIS B 1 258 ? 13.453 -2.630 44.649 1.00 25.11 239 HIS B CA 1
ATOM 4308 C C . HIS B 1 258 ? 12.753 -3.520 45.659 1.00 28.22 239 HIS B C 1
ATOM 4309 O O . HIS B 1 258 ? 12.194 -4.543 45.289 1.00 26.99 239 HIS B O 1
ATOM 4316 N N . SER B 1 259 ? 12.754 -3.117 46.926 1.00 27.53 240 SER B N 1
ATOM 4317 C CA . SER B 1 259 ? 11.902 -3.787 47.897 1.00 28.08 240 SER B CA 1
ATOM 4318 C C . SER B 1 259 ? 10.432 -3.553 47.553 1.00 27.04 240 SER B C 1
ATOM 4319 O O . SER B 1 259 ? 9.622 -4.467 47.599 1.00 27.59 240 SER B O 1
ATOM 4322 N N . ILE B 1 260 ? 10.072 -2.329 47.199 1.00 26.64 241 ILE B N 1
ATOM 4323 C CA . ILE B 1 260 ? 8.672 -2.085 46.890 1.00 30.02 241 ILE B CA 1
ATOM 4324 C C . ILE B 1 260 ? 8.312 -2.792 45.572 1.00 28.02 241 ILE B C 1
ATOM 4325 O O . ILE B 1 260 ? 7.246 -3.398 45.470 1.00 27.34 241 ILE B O 1
ATOM 4330 N N . LEU B 1 261 ? 9.212 -2.749 44.590 1.00 26.27 242 LEU B N 1
ATOM 4331 C CA . LEU B 1 261 ? 8.996 -3.479 43.337 1.00 26.25 242 LEU B CA 1
ATOM 4332 C C . LEU B 1 261 ? 8.823 -4.993 43.546 1.00 26.89 242 LEU B C 1
ATOM 4333 O O . LEU B 1 261 ? 7.891 -5.592 42.996 1.00 28.75 242 LEU B O 1
ATOM 4338 N N . ARG B 1 262 ? 9.711 -5.617 44.317 1.00 27.05 243 ARG B N 1
ATOM 4339 C CA . ARG B 1 262 ? 9.584 -7.062 44.550 1.00 33.62 243 ARG B CA 1
ATOM 4340 C C . ARG B 1 262 ? 8.227 -7.387 45.168 1.00 28.46 243 ARG B C 1
ATOM 4341 O O . ARG B 1 262 ? 7.633 -8.425 44.869 1.00 33.05 243 ARG B O 1
ATOM 4349 N N . GLY B 1 263 ? 7.731 -6.484 46.014 1.00 28.47 244 GLY B N 1
ATOM 4350 C CA . GLY B 1 263 ? 6.476 -6.701 46.712 1.00 29.17 244 GLY B CA 1
ATOM 4351 C C . GLY B 1 263 ? 5.244 -6.699 45.822 1.00 29.38 244 GLY B C 1
ATOM 4352 O O . GLY B 1 263 ? 4.156 -7.040 46.280 1.00 30.05 244 GLY B O 1
ATOM 4353 N N . VAL B 1 264 ? 5.402 -6.268 44.567 1.00 28.83 245 VAL B N 1
ATOM 4354 C CA . VAL B 1 264 ? 4.312 -6.337 43.599 1.00 32.01 245 VAL B CA 1
ATOM 4355 C C . VAL B 1 264 ? 4.714 -7.230 42.426 1.00 32.28 245 VAL B C 1
ATOM 4356 O O . VAL B 1 264 ? 4.107 -7.174 41.355 1.00 34.21 245 VAL B O 1
ATOM 4360 N N . GLY B 1 265 ? 5.743 -8.045 42.642 1.00 29.03 246 GLY B N 1
ATOM 4361 C CA . GLY B 1 265 ? 6.144 -9.052 41.678 1.00 29.15 246 GLY B CA 1
ATOM 4362 C C . GLY B 1 265 ? 7.101 -8.616 40.581 1.00 33.96 246 GLY B C 1
ATOM 4363 O O . GLY B 1 265 ? 7.229 -9.308 39.566 1.00 32.03 246 GLY B O 1
ATOM 4364 N N . VAL B 1 266 ? 7.772 -7.479 40.753 1.00 27.63 247 VAL B N 1
ATOM 4365 C CA . VAL B 1 266 ? 8.784 -7.079 39.768 1.00 26.91 247 VAL B CA 1
ATOM 4366 C C . VAL B 1 266 ? 10.170 -7.194 40.397 1.00 28.12 247 VAL B C 1
ATOM 4367 O O . VAL B 1 266 ? 10.547 -6.364 41.219 1.00 30.00 247 VAL B O 1
ATOM 4371 N N . ASN B 1 267 ? 10.916 -8.233 40.025 1.00 28.89 248 ASN B N 1
ATOM 4372 C CA . ASN B 1 267 ? 12.219 -8.499 40.636 1.00 26.64 248 ASN B CA 1
ATOM 4373 C C . ASN B 1 267 ? 13.368 -8.195 39.672 1.00 29.91 248 ASN B C 1
ATOM 4374 O O . ASN B 1 267 ? 13.788 -9.045 38.874 1.00 27.98 248 ASN B O 1
ATOM 4379 N N . VAL B 1 268 ? 13.883 -6.976 39.759 1.00 25.33 249 VAL B N 1
ATOM 4380 C CA . VAL B 1 268 ? 14.963 -6.541 38.875 1.00 27.03 249 VAL B CA 1
ATOM 4381 C C . VAL B 1 268 ? 16.307 -7.146 39.281 1.00 29.75 249 VAL B C 1
ATOM 4382 O O . VAL B 1 268 ? 17.116 -7.514 38.424 1.00 28.26 249 VAL B O 1
ATOM 4386 N N . ILE B 1 269 ? 16.558 -7.242 40.586 1.00 29.50 250 ILE B N 1
ATOM 4387 C CA . ILE B 1 269 ? 17.870 -7.704 41.048 1.00 30.96 250 ILE B CA 1
ATOM 4388 C C . ILE B 1 269 ? 17.921 -9.223 41.142 1.00 31.51 250 ILE B C 1
ATOM 4389 O O . ILE B 1 269 ? 17.533 -9.828 42.150 1.00 29.88 250 ILE B O 1
ATOM 4394 N N . ARG B 1 270 ? 18.417 -9.821 40.063 1.00 25.72 251 ARG B N 1
ATOM 4395 C CA . ARG B 1 270 ? 18.495 -11.260 39.902 1.00 35.24 251 ARG B CA 1
ATOM 4396 C C . ARG B 1 270 ? 19.687 -11.854 40.659 1.00 35.93 251 ARG B C 1
ATOM 4397 O O . ARG B 1 270 ? 20.477 -11.116 41.246 1.00 29.48 251 ARG B O 1
ATOM 4405 N N . GLU B 1 271 ? 19.816 -13.181 40.631 1.00 33.20 252 GLU B N 1
ATOM 4406 C CA . GLU B 1 271 ? 20.722 -13.890 41.550 1.00 39.93 252 GLU B CA 1
ATOM 4407 C C . GLU B 1 271 ? 22.173 -13.407 41.521 1.00 34.79 252 GLU B C 1
ATOM 4408 O O . GLU B 1 271 ? 22.771 -13.162 42.571 1.00 35.70 252 GLU B O 1
ATOM 4414 N N . ASN B 1 272 ? 22.740 -13.281 40.325 1.00 30.18 253 ASN B N 1
ATOM 4415 C CA . ASN B 1 272 ? 24.153 -12.932 40.203 1.00 32.07 253 ASN B CA 1
ATOM 4416 C C . ASN B 1 272 ? 24.396 -11.446 40.452 1.00 35.35 253 ASN B C 1
ATOM 4417 O O . ASN B 1 272 ? 25.520 -11.041 40.755 1.00 35.14 253 ASN B O 1
ATOM 4422 N N . MET B 1 273 ? 23.344 -10.641 40.323 1.00 33.38 254 MET B N 1
ATOM 4423 C CA . MET B 1 273 ? 23.414 -9.241 40.716 1.00 27.75 254 MET B CA 1
ATOM 4424 C C . MET B 1 273 ? 23.464 -9.150 42.247 1.00 29.20 254 MET B C 1
ATOM 4425 O O . MET B 1 273 ? 24.258 -8.387 42.810 1.00 30.56 254 MET B O 1
ATOM 4430 N N . GLN B 1 274 ? 22.620 -9.936 42.916 1.00 28.25 255 GLN B N 1
ATOM 4431 C CA . GLN B 1 274 ? 22.665 -10.035 44.374 1.00 34.99 255 GLN B CA 1
ATOM 4432 C C . GLN B 1 274 ? 24.070 -10.443 44.840 1.00 33.74 255 GLN B C 1
ATOM 4433 O O . GLN B 1 274 ? 24.586 -9.908 45.816 1.00 33.99 255 GLN B O 1
ATOM 4439 N N . LYS B 1 275 ? 24.691 -11.384 44.137 1.00 37.85 256 LYS B N 1
ATOM 4440 C CA . LYS B 1 275 ? 26.014 -11.849 44.540 1.00 39.24 256 LYS B CA 1
ATOM 4441 C C . LYS B 1 275 ? 27.055 -10.736 44.420 1.00 31.03 256 LYS B C 1
ATOM 4442 O O . LYS B 1 275 ? 27.843 -10.510 45.342 1.00 30.27 256 LYS B O 1
ATOM 4448 N N . LEU B 1 276 ? 27.061 -10.040 43.289 1.00 29.72 257 LEU B N 1
ATOM 4449 C CA . LEU B 1 276 ? 27.939 -8.895 43.131 1.00 32.02 257 LEU B CA 1
ATOM 4450 C C . LEU B 1 276 ? 27.713 -7.850 44.220 1.00 31.80 257 LEU B C 1
ATOM 4451 O O . LEU B 1 276 ? 28.669 -7.319 44.789 1.00 34.83 257 LEU B O 1
ATOM 4456 N N . ILE B 1 277 ? 26.447 -7.548 44.498 1.00 26.67 258 ILE B N 1
ATOM 4457 C CA . ILE B 1 277 ? 26.107 -6.558 45.518 1.00 28.15 258 ILE B CA 1
ATOM 4458 C C . ILE B 1 277 ? 26.629 -6.984 46.898 1.00 33.39 258 ILE B C 1
ATOM 4459 O O . ILE B 1 277 ? 27.153 -6.166 47.655 1.00 28.93 258 ILE B O 1
ATOM 4464 N N . SER B 1 278 ? 26.506 -8.267 47.215 1.00 29.22 259 SER B N 1
ATOM 4465 C CA . SER B 1 278 ? 27.020 -8.772 48.486 1.00 31.86 259 SER B CA 1
ATOM 4466 C C . SER B 1 278 ? 28.539 -8.614 48.565 1.00 35.08 259 SER B C 1
ATOM 4467 O O . SER B 1 278 ? 29.075 -8.215 49.599 1.00 33.14 259 SER B O 1
ATOM 4470 N N . TYR B 1 279 ? 29.221 -8.901 47.459 1.00 32.53 260 TYR B N 1
ATOM 4471 C CA . TYR B 1 279 ? 30.660 -8.696 47.373 1.00 32.58 260 TYR B CA 1
ATOM 4472 C C . TYR B 1 279 ? 31.052 -7.220 47.501 1.00 37.28 260 TYR B C 1
ATOM 4473 O O . TYR B 1 279 ? 32.041 -6.879 48.159 1.00 38.62 260 TYR B O 1
ATOM 4482 N N . LEU B 1 280 ? 30.286 -6.352 46.850 1.00 33.20 261 LEU B N 1
ATOM 4483 C CA . LEU B 1 280 ? 30.524 -4.917 46.925 1.00 33.10 261 LEU B CA 1
ATOM 4484 C C . LEU B 1 280 ? 30.451 -4.384 48.360 1.00 34.70 261 LEU B C 1
ATOM 4485 O O . LEU B 1 280 ? 31.185 -3.472 48.730 1.00 32.76 261 LEU B O 1
ATOM 4490 N N . LYS B 1 281 ? 29.559 -4.942 49.170 1.00 36.61 262 LYS B N 1
ATOM 4491 C CA . LYS B 1 281 ? 29.440 -4.490 50.552 1.00 41.56 262 LYS B CA 1
ATOM 4492 C C . LYS B 1 281 ? 30.619 -4.993 51.393 1.00 40.71 262 LYS B C 1
ATOM 4493 O O . LYS B 1 281 ? 31.010 -4.344 52.364 1.00 33.96 262 LYS B O 1
ATOM 4499 N N . LEU B 1 282 ? 31.200 -6.125 51.002 1.00 38.43 263 LEU B N 1
ATOM 4500 C CA . LEU B 1 282 ? 32.428 -6.607 51.641 1.00 43.63 263 LEU B CA 1
ATOM 4501 C C . LEU B 1 282 ? 33.611 -5.683 51.377 1.00 39.91 263 LEU B C 1
ATOM 4502 O O . LEU B 1 282 ? 34.286 -5.251 52.306 1.00 44.59 263 LEU B O 1
ATOM 4507 N N . ILE B 1 283 ? 33.864 -5.373 50.112 1.00 40.83 264 ILE B N 1
ATOM 4508 C CA . ILE B 1 283 ? 35.055 -4.593 49.794 1.00 41.87 264 ILE B CA 1
ATOM 4509 C C . ILE B 1 283 ? 34.890 -3.120 50.172 1.00 39.39 264 ILE B C 1
ATOM 4510 O O . ILE B 1 283 ? 35.868 -2.376 50.206 1.00 36.07 264 ILE B O 1
ATOM 4515 N N . ARG B 1 284 ? 33.668 -2.700 50.488 1.00 34.28 265 ARG B N 1
ATOM 4516 C CA . ARG B 1 284 ? 33.475 -1.340 50.979 1.00 35.66 265 ARG B CA 1
ATOM 4517 C C . ARG B 1 284 ? 34.246 -1.143 52.289 1.00 36.65 265 ARG B C 1
ATOM 4518 O O . ARG B 1 284 ? 34.674 -0.028 52.601 1.00 35.84 265 ARG B O 1
ATOM 4526 N N . LYS B 1 285 ? 34.446 -2.228 53.037 1.00 36.55 266 LYS B N 1
ATOM 4527 C CA . LYS B 1 285 ? 35.319 -2.203 54.215 1.00 36.62 266 LYS B CA 1
ATOM 4528 C C . LYS B 1 285 ? 36.737 -1.729 53.870 1.00 38.82 266 LYS B C 1
ATOM 4529 O O . LYS B 1 285 ? 37.429 -1.169 54.723 1.00 40.41 266 LYS B O 1
ATOM 4535 N N . ASP B 1 286 ? 37.152 -1.947 52.618 1.00 31.80 267 ASP B N 1
ATOM 4536 C CA . ASP B 1 286 ? 38.495 -1.595 52.159 1.00 39.16 267 ASP B CA 1
ATOM 4537 C C . ASP B 1 286 ? 38.559 -0.163 51.622 1.00 47.79 267 ASP B C 1
ATOM 4538 O O . ASP B 1 286 ? 39.493 0.580 51.917 1.00 50.20 267 ASP B O 1
ATOM 4543 N N . TYR B 1 287 ? 37.574 0.208 50.809 1.00 40.63 268 TYR B N 1
ATOM 4544 C CA . TYR B 1 287 ? 37.505 1.558 50.255 1.00 36.93 268 TYR B CA 1
ATOM 4545 C C . TYR B 1 287 ? 36.063 1.875 49.848 1.00 33.22 268 TYR B C 1
ATOM 4546 O O . TYR B 1 287 ? 35.265 0.973 49.604 1.00 37.43 268 TYR B O 1
ATOM 4555 N N . TRP B 1 288 ? 35.733 3.162 49.807 1.00 30.70 269 TRP B N 1
ATOM 4556 C CA . TRP B 1 288 ? 34.353 3.588 49.646 1.00 26.78 269 TRP B CA 1
ATOM 4557 C C . TRP B 1 288 ? 33.801 3.189 48.282 1.00 25.60 269 TRP B C 1
ATOM 4558 O O . TRP B 1 288 ? 34.485 3.290 47.264 1.00 26.39 269 TRP B O 1
ATOM 4569 N N . ASN B 1 289 ? 32.562 2.706 48.280 1.00 24.46 270 ASN B N 1
ATOM 4570 C CA . ASN B 1 289 ? 31.797 2.598 47.055 1.00 23.99 270 ASN B CA 1
ATOM 4571 C C . ASN B 1 289 ? 30.314 2.719 47.389 1.00 30.28 270 ASN B C 1
ATOM 4572 O O . ASN B 1 289 ? 29.923 2.628 48.552 1.00 31.01 270 ASN B O 1
ATOM 4577 N N . ALA B 1 290 ? 29.496 2.955 46.374 1.00 24.73 271 ALA B N 1
ATOM 4578 C CA . ALA B 1 290 ? 28.049 2.905 46.524 1.00 25.06 271 ALA B CA 1
ATOM 4579 C C . ALA B 1 290 ? 27.469 2.405 45.207 1.00 25.94 271 ALA B C 1
ATOM 4580 O O . ALA B 1 290 ? 28.029 2.675 44.155 1.00 26.26 271 ALA B O 1
ATOM 4582 N N . TYR B 1 291 ? 26.364 1.664 45.255 1.00 24.11 272 TYR B N 1
ATOM 4583 C CA . TYR B 1 291 ? 25.845 1.079 44.025 1.00 22.49 272 TYR B CA 1
ATOM 4584 C C . TYR B 1 291 ? 24.397 1.522 43.757 1.00 26.29 272 TYR B C 1
ATOM 4585 O O . TYR B 1 291 ? 23.641 1.828 44.684 1.00 22.64 272 TYR B O 1
ATOM 4594 N N . ILE B 1 292 ? 24.036 1.571 42.479 1.00 23.75 273 ILE B N 1
ATOM 4595 C CA . ILE B 1 292 ? 22.681 1.889 42.028 1.00 21.78 273 ILE B CA 1
ATOM 4596 C C . ILE B 1 292 ? 22.183 0.779 41.088 1.00 25.56 273 ILE B C 1
ATOM 4597 O O . ILE B 1 292 ? 22.959 0.255 40.297 1.00 25.70 273 ILE B O 1
ATOM 4602 N N . VAL B 1 293 ? 20.907 0.409 41.200 1.00 24.14 274 VAL B N 1
ATOM 4603 C CA . VAL B 1 293 ? 20.255 -0.465 40.225 1.00 25.82 274 VAL B CA 1
ATOM 4604 C C . VAL B 1 293 ? 18.980 0.231 39.758 1.00 26.02 274 VAL B C 1
ATOM 4605 O O . VAL B 1 293 ? 18.152 0.652 40.583 1.00 24.82 274 VAL B O 1
ATOM 4609 N N . THR B 1 294 ? 18.825 0.399 38.448 1.00 21.55 275 THR B N 1
ATOM 4610 C CA . THR B 1 294 ? 17.643 1.087 37.942 1.00 23.88 275 THR B CA 1
ATOM 4611 C C . THR B 1 294 ? 16.621 0.027 37.532 1.00 25.49 275 THR B C 1
ATOM 4612 O O . THR B 1 294 ? 16.289 -0.831 38.338 1.00 22.32 275 THR B O 1
ATOM 4616 N N . GLY B 1 295 ? 16.134 0.063 36.297 1.00 24.88 276 GLY B N 1
ATOM 4617 C CA . GLY B 1 295 ? 15.189 -0.944 35.846 1.00 25.04 276 GLY B CA 1
ATOM 4618 C C . GLY B 1 295 ? 15.794 -2.088 35.048 1.00 26.92 276 GLY B C 1
ATOM 4619 O O . GLY B 1 295 ? 15.167 -3.134 34.888 1.00 28.90 276 GLY B O 1
ATOM 4620 N N . GLY B 1 296 ? 17.005 -1.900 34.535 1.00 29.95 277 GLY B N 1
ATOM 4621 C CA . GLY B 1 296 ? 17.640 -2.923 33.718 1.00 29.15 277 GLY B CA 1
ATOM 4622 C C . GLY B 1 296 ? 18.514 -3.873 34.515 1.00 27.97 277 GLY B C 1
ATOM 4623 O O . GLY B 1 296 ? 18.612 -3.768 35.739 1.00 27.56 277 GLY B O 1
ATOM 4624 N N . SER B 1 297 ? 19.173 -4.802 33.828 1.00 23.18 278 SER B N 1
ATOM 4625 C CA . SER B 1 297 ? 19.968 -5.817 34.516 1.00 23.40 278 SER B CA 1
ATOM 4626 C C . SER B 1 297 ? 21.419 -5.374 34.670 1.00 29.15 278 SER B C 1
ATOM 4627 O O . SER B 1 297 ? 22.358 -6.066 34.245 1.00 27.67 278 SER B O 1
ATOM 4630 N N . ASN B 1 298 ? 21.586 -4.213 35.291 1.00 26.80 279 ASN B N 1
ATOM 4631 C CA . ASN B 1 298 ? 22.885 -3.570 35.437 1.00 23.70 279 ASN B CA 1
ATOM 4632 C C . ASN B 1 298 ? 23.141 -3.122 36.881 1.00 27.98 279 ASN B C 1
ATOM 4633 O O . ASN B 1 298 ? 22.224 -2.673 37.567 1.00 23.79 279 ASN B O 1
ATOM 4638 N N . VAL B 1 299 ? 24.377 -3.254 37.340 1.00 26.66 280 VAL B N 1
ATOM 4639 C CA . VAL B 1 299 ? 24.754 -2.722 38.640 1.00 21.75 280 VAL B CA 1
ATOM 4640 C C . VAL B 1 299 ? 25.790 -1.619 38.433 1.00 23.85 280 VAL B C 1
ATOM 4641 O O . VAL B 1 299 ? 26.890 -1.877 37.951 1.00 24.88 280 VAL B O 1
ATOM 4645 N N . TYR B 1 300 ? 25.411 -0.393 38.773 1.00 21.11 281 TYR B N 1
ATOM 4646 C CA . TYR B 1 300 ? 26.267 0.788 38.614 1.00 22.40 281 TYR B CA 1
ATOM 4647 C C . TYR B 1 300 ? 26.952 1.100 39.922 1.00 27.26 281 TYR B C 1
ATOM 4648 O O . TYR B 1 300 ? 26.272 1.331 40.925 1.00 21.36 281 TYR B O 1
ATOM 4657 N N . VAL B 1 301 ? 28.285 1.137 39.914 1.00 22.12 282 VAL B N 1
ATOM 4658 C CA . VAL B 1 301 ? 29.033 1.322 41.154 1.00 21.54 282 VAL B CA 1
ATOM 4659 C C . VAL B 1 301 ? 29.843 2.616 41.161 1.00 24.42 282 VAL B C 1
ATOM 4660 O O . VAL B 1 301 ? 30.820 2.750 40.420 1.00 24.84 282 VAL B O 1
ATOM 4664 N N . ALA B 1 302 ? 29.435 3.566 42.000 1.00 23.78 283 ALA B N 1
ATOM 4665 C CA . ALA B 1 302 ? 30.205 4.793 42.177 1.00 24.70 283 ALA B CA 1
ATOM 4666 C C . ALA B 1 302 ? 31.444 4.543 43.039 1.00 25.79 283 ALA B C 1
ATOM 4667 O O . ALA B 1 302 ? 31.408 3.769 44.003 1.00 25.15 283 ALA B O 1
ATOM 4669 N N . VAL B 1 303 ? 32.526 5.231 42.697 1.00 26.23 284 VAL B N 1
ATOM 4670 C CA . VAL B 1 303 ? 33.806 5.047 43.363 1.00 25.08 284 VAL B CA 1
ATOM 4671 C C . VAL B 1 303 ? 34.678 6.305 43.165 1.00 23.09 284 VAL B C 1
ATOM 4672 O O . VAL B 1 303 ? 34.539 7.016 42.160 1.00 21.94 284 VAL B O 1
ATOM 4676 N N . GLU B 1 304 ? 35.513 6.625 44.153 1.00 26.12 285 GLU B N 1
ATOM 4677 C CA . GLU B 1 304 ? 36.496 7.697 43.985 1.00 32.35 285 GLU B CA 1
ATOM 4678 C C . GLU B 1 304 ? 37.436 7.305 42.854 1.00 31.57 285 GLU B C 1
ATOM 4679 O O . GLU B 1 304 ? 37.819 6.140 42.755 1.00 26.87 285 GLU B O 1
ATOM 4685 N N . SER B 1 305 ? 37.774 8.265 41.992 1.00 31.18 286 SER B N 1
ATOM 4686 C CA . SER B 1 305 ? 38.585 8.000 40.80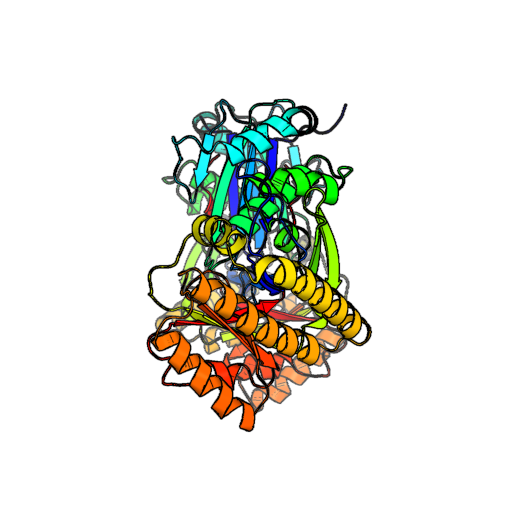3 1.00 36.52 286 SER B CA 1
ATOM 4687 C C . SER B 1 305 ? 39.912 7.323 41.139 1.00 34.06 286 SER B C 1
ATOM 4688 O O . SER B 1 305 ? 40.453 6.543 40.351 1.00 36.36 286 SER B O 1
ATOM 4691 N N . GLU B 1 306 ? 40.419 7.633 42.320 1.00 25.94 287 GLU B N 1
ATOM 4692 C CA . GLU B 1 306 ? 41.651 7.054 42.831 1.00 36.89 287 GLU B CA 1
ATOM 4693 C C . GLU B 1 306 ? 41.569 5.528 42.906 1.00 43.08 287 GLU B C 1
ATOM 4694 O O . GLU B 1 306 ? 42.575 4.845 42.738 1.00 43.09 287 GLU B O 1
ATOM 4700 N N . ASN B 1 307 ? 40.371 4.995 43.150 1.00 37.96 288 ASN B N 1
ATOM 4701 C CA . ASN B 1 307 ? 40.181 3.547 43.281 1.00 33.20 288 ASN B CA 1
ATOM 4702 C C . ASN B 1 307 ? 39.454 2.896 42.107 1.00 33.53 288 ASN B C 1
ATOM 4703 O O . ASN B 1 307 ? 39.056 1.732 42.199 1.00 37.73 288 ASN B O 1
ATOM 4708 N N . ALA B 1 308 ? 39.275 3.635 41.016 1.00 32.03 289 ALA B N 1
ATOM 4709 C CA . ALA B 1 308 ? 38.512 3.132 39.872 1.00 30.08 289 ALA B CA 1
ATOM 4710 C C . ALA B 1 308 ? 39.156 1.910 39.220 1.00 35.06 289 ALA B C 1
ATOM 4711 O O . ALA B 1 308 ? 38.481 0.901 38.979 1.00 39.06 289 ALA B O 1
ATOM 4713 N N . ASP B 1 309 ? 40.452 1.989 38.930 1.00 33.38 290 ASP B N 1
ATOM 4714 C CA . ASP B 1 309 ? 41.125 0.861 38.288 1.00 38.44 290 ASP B CA 1
ATOM 4715 C C . ASP B 1 309 ? 41.078 -0.373 39.179 1.00 34.55 290 ASP B C 1
ATOM 4716 O O . ASP B 1 309 ? 40.866 -1.499 38.714 1.00 31.29 290 ASP B O 1
ATOM 4721 N N . ARG B 1 310 ? 41.247 -0.139 40.473 1.00 33.28 291 ARG B N 1
ATOM 4722 C CA . ARG B 1 310 ? 41.156 -1.183 41.479 1.00 34.25 291 ARG B CA 1
ATOM 4723 C C . ARG B 1 310 ? 39.812 -1.930 41.417 1.00 39.01 291 ARG B C 1
ATOM 4724 O O . ARG B 1 310 ? 39.774 -3.163 41.408 1.00 37.58 291 ARG B O 1
ATOM 4732 N N . LEU B 1 311 ? 38.714 -1.178 41.370 1.00 39.72 292 LEU B N 1
ATOM 4733 C CA . LEU B 1 311 ? 37.376 -1.764 41.257 1.00 36.60 292 LEU B CA 1
ATOM 4734 C C . LEU B 1 311 ? 37.201 -2.488 39.920 1.00 31.50 292 LEU B C 1
ATOM 4735 O O . LEU B 1 311 ? 36.691 -3.609 39.860 1.00 30.27 292 LEU B O 1
ATOM 4740 N N . PHE B 1 312 ? 37.652 -1.837 38.856 1.00 30.22 293 PHE B N 1
ATOM 4741 C CA . PHE B 1 312 ? 37.495 -2.342 37.498 1.00 32.63 293 PHE B CA 1
ATOM 4742 C C . PHE B 1 312 ? 38.235 -3.671 37.326 1.00 35.46 293 PHE B C 1
ATOM 4743 O O . PHE B 1 312 ? 37.928 -4.454 36.438 1.00 38.94 293 PHE B O 1
ATOM 4751 N N . SER B 1 313 ? 39.197 -3.940 38.200 1.00 37.65 294 SER B N 1
ATOM 4752 C CA . SER B 1 313 ? 40.029 -5.128 38.041 1.00 35.76 294 SER B CA 1
ATOM 4753 C C . SER B 1 313 ? 39.579 -6.332 38.870 1.00 40.43 294 SER B C 1
ATOM 4754 O O . SER B 1 313 ? 40.266 -7.350 38.867 1.00 43.26 294 SER B O 1
ATOM 4757 N N . ILE B 1 314 ? 38.458 -6.238 39.590 1.00 37.52 295 ILE B N 1
ATOM 4758 C CA . ILE B 1 314 ? 38.007 -7.404 40.354 1.00 39.19 295 ILE B CA 1
ATOM 4759 C C . ILE B 1 314 ? 37.772 -8.568 39.381 1.00 44.73 295 ILE B C 1
ATOM 4760 O O . ILE B 1 314 ? 37.250 -8.376 38.278 1.00 43.85 295 ILE B O 1
ATOM 4765 N N . GLU B 1 315 ? 38.208 -9.760 39.784 1.00 51.65 296 GLU B N 1
ATOM 4766 C CA . GLU B 1 315 ? 38.288 -10.907 38.879 1.00 56.96 296 GLU B CA 1
ATOM 4767 C C . GLU B 1 315 ? 36.946 -11.612 38.681 1.00 57.06 296 GLU B C 1
ATOM 4768 O O . GLU B 1 315 ? 36.542 -11.879 37.549 1.00 61.75 296 GLU B O 1
ATOM 4770 N N . ASN B 1 316 ? 36.261 -11.921 39.778 1.00 49.85 297 ASN B N 1
ATOM 4771 C CA . ASN B 1 316 ? 34.955 -12.559 39.683 1.00 49.13 297 ASN B CA 1
ATOM 4772 C C . ASN B 1 316 ? 33.825 -11.535 39.642 1.00 47.90 297 ASN B C 1
ATOM 4773 O O . ASN B 1 316 ? 33.445 -10.969 40.663 1.00 46.59 297 ASN B O 1
ATOM 4778 N N . THR B 1 317 ? 33.290 -11.313 38.448 1.00 47.86 298 THR B N 1
ATOM 4779 C CA . THR B 1 317 ? 32.209 -10.359 38.258 1.00 46.22 298 THR B CA 1
ATOM 4780 C C . THR B 1 317 ? 30.843 -11.040 38.264 1.00 41.93 298 THR B C 1
ATOM 4781 O O . THR B 1 317 ? 29.834 -10.409 37.948 1.00 41.03 298 THR B O 1
ATOM 4785 N N . PHE B 1 318 ? 30.828 -12.328 38.614 1.00 40.65 299 PHE B N 1
ATOM 4786 C CA . PHE B 1 318 ? 29.627 -13.165 38.593 1.00 34.80 299 PHE B CA 1
ATOM 4787 C C . PHE B 1 318 ? 28.882 -13.150 37.253 1.00 40.91 299 PHE B C 1
ATOM 4788 O O . PHE B 1 318 ? 27.650 -13.179 37.214 1.00 39.67 299 PHE B O 1
ATOM 4796 N N . GLY B 1 319 ? 29.631 -13.096 36.158 1.00 43.35 300 GLY B N 1
ATOM 4797 C CA . GLY B 1 319 ? 29.046 -13.260 34.842 1.00 37.20 300 GLY B CA 1
ATOM 4798 C C . GLY B 1 319 ? 28.807 -11.969 34.097 1.00 39.14 300 GLY B C 1
ATOM 4799 O O . GLY B 1 319 ? 28.292 -11.983 32.978 1.00 43.45 300 GLY B O 1
ATOM 4800 N N . SER B 1 320 ? 29.192 -10.850 34.701 1.00 34.89 301 SER B N 1
ATOM 4801 C CA . SER B 1 320 ? 28.914 -9.547 34.107 1.00 32.66 301 SER B CA 1
ATOM 4802 C C . SER B 1 320 ? 30.093 -8.932 33.356 1.00 35.52 301 SER B C 1
ATOM 4803 O O . SER B 1 320 ? 31.254 -9.223 33.642 1.00 36.07 301 SER B O 1
ATOM 4806 N N . LYS B 1 321 ? 29.767 -8.057 32.405 1.00 33.67 302 LYS B N 1
ATOM 4807 C CA . LYS B 1 321 ? 30.753 -7.283 31.661 1.00 34.69 302 LYS B CA 1
ATOM 4808 C C . LYS B 1 321 ? 30.898 -5.883 32.256 1.00 31.95 302 LYS B C 1
ATOM 4809 O O . LYS B 1 321 ? 29.909 -5.283 32.669 1.00 28.42 302 LYS B O 1
ATOM 4815 N N . LYS B 1 322 ? 32.138 -5.394 32.314 1.00 29.43 303 LYS B N 1
ATOM 4816 C CA . LYS B 1 322 ? 32.490 -4.147 32.996 1.00 34.97 303 LYS B CA 1
ATOM 4817 C C . LYS B 1 322 ? 32.702 -3.003 32.021 1.00 32.96 303 LYS B C 1
ATOM 4818 O O . LYS B 1 322 ? 33.255 -3.213 30.946 1.00 30.12 303 LYS B O 1
ATOM 4824 N N . LYS B 1 323 ? 32.278 -1.800 32.417 1.00 28.39 304 LYS B N 1
ATOM 4825 C CA . LYS B 1 323 ? 32.514 -0.577 31.657 1.00 27.40 304 LYS B CA 1
ATOM 4826 C C . LYS B 1 323 ? 32.849 0.600 32.578 1.00 32.15 304 LYS B C 1
ATOM 4827 O O . LYS B 1 323 ? 32.167 0.831 33.576 1.00 30.32 304 LYS B O 1
ATOM 4833 N N . MET B 1 324 ? 33.881 1.354 32.216 1.00 28.20 305 MET B N 1
ATOM 4834 C CA . MET B 1 324 ? 34.267 2.557 32.946 1.00 28.23 305 MET B CA 1
ATOM 4835 C C . MET B 1 324 ? 33.495 3.775 32.461 1.00 29.22 305 MET B C 1
ATOM 4836 O O . MET B 1 324 ? 33.537 4.126 31.274 1.00 23.46 305 MET B O 1
ATOM 4841 N N . LEU B 1 325 ? 32.797 4.428 33.387 1.00 29.20 306 LEU B N 1
ATOM 4842 C CA . LEU B 1 325 ? 31.935 5.548 33.048 1.00 19.35 306 LEU B CA 1
ATOM 4843 C C . LEU B 1 325 ? 32.254 6.782 33.872 1.00 22.11 306 LEU B C 1
ATOM 4844 O O . LEU B 1 325 ? 32.887 6.688 34.930 1.00 26.33 306 LEU B O 1
ATOM 4849 N N . ARG B 1 326 ? 31.789 7.930 33.378 1.00 22.22 307 ARG B N 1
ATOM 4850 C CA . ARG B 1 326 ? 31.950 9.239 34.017 1.00 26.35 307 ARG B CA 1
ATOM 4851 C C . ARG B 1 326 ? 30.637 10.007 33.952 1.00 21.35 307 ARG B C 1
ATOM 4852 O O . ARG B 1 326 ? 29.843 9.769 33.064 1.00 20.83 307 ARG B O 1
ATOM 4860 N N . ILE B 1 327 ? 30.421 10.931 34.887 1.00 24.58 308 ILE B N 1
ATOM 4861 C CA . ILE B 1 327 ? 29.252 11.806 34.840 1.00 25.32 308 ILE B CA 1
ATOM 4862 C C . ILE B 1 327 ? 29.501 12.878 33.776 1.00 23.33 308 ILE B C 1
ATOM 4863 O O . ILE B 1 327 ? 30.583 13.459 33.739 1.00 25.17 308 ILE B O 1
ATOM 4868 N N . VAL B 1 328 ? 28.517 13.140 32.922 1.00 23.26 309 VAL B N 1
ATOM 4869 C CA . VAL B 1 328 ? 28.692 14.109 31.842 1.00 21.56 309 VAL B CA 1
ATOM 4870 C C . VAL B 1 328 ? 27.581 15.162 31.824 1.00 25.43 309 VAL B C 1
ATOM 4871 O O . VAL B 1 328 ? 26.700 15.158 32.671 1.00 25.97 309 VAL B O 1
ATOM 4875 N N . GLY B 1 329 ? 27.627 16.050 30.834 1.00 26.82 310 GLY B N 1
ATOM 4876 C CA . GLY B 1 329 ? 26.712 17.173 30.741 1.00 18.55 310 GLY B CA 1
ATOM 4877 C C . GLY B 1 329 ? 25.470 16.891 29.916 1.00 21.87 310 GLY B C 1
ATOM 4878 O O . GLY B 1 329 ? 25.122 15.740 29.669 1.00 20.32 310 GLY B O 1
ATOM 4879 N N . GLY B 1 330 ? 24.797 17.954 29.494 1.00 22.21 311 GLY B N 1
ATOM 4880 C CA . GLY B 1 330 ? 23.485 17.820 28.894 1.00 24.84 311 GLY B CA 1
ATOM 4881 C C . GLY B 1 330 ? 23.537 17.697 27.391 1.00 28.08 311 GLY B C 1
ATOM 4882 O O . GLY B 1 330 ? 24.624 17.620 26.806 1.00 23.01 311 GLY B O 1
ATOM 4883 N N . ALA B 1 331 ? 22.356 17.668 26.774 1.00 22.54 312 ALA B N 1
ATOM 4884 C CA . ALA B 1 331 ? 22.232 17.522 25.329 1.00 25.09 312 ALA B CA 1
ATOM 4885 C C . ALA B 1 331 ? 22.712 18.776 24.644 1.00 28.97 312 ALA B C 1
ATOM 4886 O O . ALA B 1 331 ? 22.536 19.869 25.162 1.00 23.89 312 ALA B O 1
ATOM 4888 N N . TRP B 1 332 ? 23.318 18.613 23.474 1.00 27.59 313 TRP B N 1
ATOM 4889 C CA . TRP B 1 332 ? 23.860 19.747 22.745 1.00 26.98 313 TRP B CA 1
ATOM 4890 C C . TRP B 1 332 ? 23.648 19.539 21.247 1.00 24.39 313 TRP B C 1
ATOM 4891 O O . TRP B 1 332 ? 23.352 18.434 20.787 1.00 23.85 313 TRP B O 1
ATOM 4902 N N . HIS B 1 333 ? 23.799 20.610 20.487 1.00 25.87 314 HIS B N 1
ATOM 4903 C CA . HIS B 1 333 ? 23.610 20.537 19.037 1.00 26.90 314 HIS B CA 1
ATOM 4904 C C . HIS B 1 333 ? 24.787 21.178 18.302 1.00 25.00 314 HIS B C 1
ATOM 4905 O O . HIS B 1 333 ? 25.418 22.100 18.825 1.00 25.38 314 HIS B O 1
ATOM 4912 N N . ARG B 1 334 ? 25.100 20.678 17.108 1.00 27.37 315 ARG B N 1
ATOM 4913 C CA . ARG B 1 334 ? 26.033 21.380 16.238 1.00 30.32 315 ARG B CA 1
ATOM 4914 C C . ARG B 1 334 ? 25.288 22.569 15.641 1.00 29.29 315 ARG B C 1
ATOM 4915 O O . ARG B 1 334 ? 24.056 22.646 15.718 1.00 29.28 315 ARG B O 1
ATOM 4923 N N . ARG B 1 335 ? 26.032 23.514 15.076 1.00 31.98 316 ARG B N 1
ATOM 4924 C CA . ARG B 1 335 ? 25.424 24.609 14.340 1.00 25.13 316 ARG B CA 1
ATOM 4925 C C . ARG B 1 335 ? 24.612 23.987 13.204 1.00 19.17 316 ARG B C 1
ATOM 4926 O O . ARG B 1 335 ? 25.070 23.036 12.579 1.00 25.54 316 ARG B O 1
ATOM 4934 N N . PRO B 1 336 ? 23.390 24.484 12.963 1.00 22.09 317 PRO B N 1
ATOM 4935 C CA . PRO B 1 336 ? 22.623 23.961 11.828 1.00 22.37 317 PRO B CA 1
ATOM 4936 C C . PRO B 1 336 ? 23.270 24.402 10.513 1.00 29.55 317 PRO B C 1
ATOM 4937 O O . PRO B 1 336 ? 24.097 25.312 10.525 1.00 25.87 317 PRO B O 1
ATOM 4941 N N . GLU B 1 337 ? 22.921 23.743 9.414 1.00 25.22 318 GLU B N 1
ATOM 4942 C CA . GLU B 1 337 ? 23.560 23.976 8.119 1.00 32.30 318 GLU B CA 1
ATOM 4943 C C . GLU B 1 337 ? 22.500 23.913 7.032 1.00 35.66 318 GLU B C 1
ATOM 4944 O O . GLU B 1 337 ? 21.373 23.499 7.297 1.00 31.94 318 GLU B O 1
#

Secondary structure (DSSP, 8-state):
--SEEEEEE--EEEEE----BS-TTT--BSS-EEEEEEE-TTS-SEEEEEEEE-SS--EEETTEEE--TT-HHHHHHHHTHHHHHHHHS-S-EEEEEEEESS-SS--HHHHHHHHHHHHHHSTTS-HHHHHHHHTTT-TTHHHHHHBSEEEEEE-SS-EEEEEEE-GGGGTTEEEEEEE--SPPPPHHHHHHHHTTSTTHHHHHHHHHHHHHHHHHHHTTT-HHHHHHHHHHHHHHHHHHHHTTT---S-HHHHHHHHHHHHHTTTS-EEEE--SSSEEEEEEEGGGHHHHHT-S--SS-EEEEEEE-B--EEPPP-/--PPP-EEEEEE--EEEEE----BS-TTT--BSS-EEEEEEE-TTS-SEEEEEEEE-SS--EEETTEE--S--HHHHHHHHHTHHHHHHHHS-S-EEEEEEEES--S-HHHHHHHHHHHHHHHHSTTS-HHHHHHHHTTT-TTHHHHHHBSEEEEEESSS-EEEEEEE-GGGGTTEEEEEEE--SPPPPHHHHHHHHTT-TTHHHHHHHHHHHHHHHHHHHTTT-HHHHHHHHHHHHHHHHHHHHTTT---S-HHHHHHHHHHHHHTTTS-EEEE--SSSEEEEEEEGGGHHHHHT-S--TTPEEEEEEE-B--EEPPP-

Organism: Thermoplasma acidophilum (strain ATCC 25905 / DSM 1728 / JCM 9062 / NBRC 15155 / AMRC-C165) (NCBI:txid273075)

Sequence (637 aa):
TYRSIGSTAYPTIGVVLLGGIANPVTRTPLHTSAGIAYSDSCCGSIRSETRIYADEATHIYFNGTESTDDNRSVRRVLDRYSSVFEEAFGTKTVSYSSQNFGILSGSSDAGAASIGAAILGLKPDLDPHDVENDLRAVSESAGRSLFGGLTITWSDGFHAYTEKILDPEAFSGYSIVAFAFDYQRNPSDVIHQNIVRSDLYPARKKHADEHAHMIKEYAKTNDIKGIFDLAQEDTEEYHSILRGVGVNVIRENMQKLISYLKLIRKDYWNAYIVTGGSNVYVAVESENADRLFSIENTFGSKKKMLRIVGGAWHRRPEGSMTYRSIGSTAYPTIGVVLLGGIANPVTRTPLHTSAGIAYSDSCCGSIRSETRIYADEATHIYFNGTESTDDNRSVRRVLDRYSSVFEEAFGTKTVSYSSQNFGILSGSSDAGAASIGAAILGLKPDLDPHDVENDLRAVSESAGRSLFGGLTITWSDGFHAYTEKILDPEAFSGYSIVAFAFDYQRNPSDVIHQNIVRSDLYPARKKHADEHAHMIKEYAKTNDIKGIFDLAQEDTEEYHSILRGVGVNVIRENMQKLISYLKLIRKDYWNAYIVTGGSNVYVAVESENADRLFSIENTFGSKKKMLRIVGGAWHRRPE